Protein 3BBP (pdb70)

Radius of gyration: 37.9 Å; Cα contacts (8 Å, |Δi|>4): 932; chains: 6; bounding box: 50×59×120 Å

InterPro domains:
  IPR001806 Small GTPase [PF00071] (15-173)
  IPR001806 Small GTPase [PS51421] (9-208)
  IPR001806 Small GTPase [SM00174] (16-176)
  IPR005225 Small GTP-binding domain [TIGR00231] (13-169)
  IPR027417 P-loop containing nucleoside triphosphate hydrolase [G3DSA:3.40.50.300] (3-178)
  IPR027417 P-loop containing nucleoside triphosphate hydrolase [SSF52540] (12-185)
  IPR050227 Ras-related protein Rab [PTHR47977] (13-184)

GO terms:
  GO:0005515 protein binding (F, IPI)
  GO:0005794 Golgi apparatus (C, IDA)
  GO:0018125 peptidyl-cysteine methylation (P, IDA)
  GO:0005525 GTP binding (F, IDA)
  GO:0000139 Golgi membrane (C, IDA)
  GO:0003924 GTPase activity (F, IDA)
  GO:0003925 G protein activity (F, IDA)
  GO:0034067 protein localization to Golgi apparatus (P, IDA)
  GO:0000139 Golgi membrane (C, EXP)
  GO:0006890 retrograde vesicle-mediated transport, Golgi to endoplasmic reticulum (P, IMP)
  GO:0003924 GTPase activity (F, TAS)
  GO:0032588 trans-Golgi network membrane (C, TAS)
  GO:0000139 Golgi membrane (C, TAS)
  GO:0005789 endoplasmic reticulum membrane (C, TAS)
  GO:0005829 cytosol (C, TAS)
  GO:0005886 plasma membrane (C, TAS)
  GO:0030667 secretory granule membrane (C, TAS)
  GO:0005802 trans-Golgi network (C, IDA)
  GO:0005829 cytosol (C, IDA)
  GO:0016020 membrane (C, IDA)

CATH classification: 3.40.50.300

Foldseek 3Di:
DEEEEDFAWPLQLVLLVCCVVPVDGDPDDDFDDAWDWDWDWDADDVGIDIYIYTYAGNDDVRCPCPLVVLLVGQEYEYGAEQLDPVRVVCSVVVVVSNCVNQNPSHAYEYEHEDVVVVVSGDHDPCNQVVVCVVSVHHYDYAYSNVSGCSVVVVNVVVVVD/DEEEEDFAWPLQLVLLVCCVVPVDGDPDDDFDDAWDWDWDFPQADVGTGTYIYTYAGNDDVRCPCPLVVLLVGQEYEYGAEQLDPVRVVCSVVVVVSNCVNQNPSHAYEYEHEDVVVVVSGDHDVCNQVVVCVVSVHHYDYAYSNVSGCSSVVVNVVVVVD/DEEEEDFAWPLQLVLLVCCVVPVDGDPDDDFDDAWDWDWDKDQFDPGIDTYIYTYAGNDDVRCPCPLVVLLVGQEYEYGAEQLDPVRVVCSVVVVVSNCVNQNPSHAYEYEHEDVVVVVSGDHDVCNQVVVCVVSVHHYDYAYSNVSGCSVVVVNVVVVVD/DCVVVVVVVVVVVVVVVVVVVVVVVVVVVVVVVVVVVD/DVVVVVVVVVVVVVVVVVVVVVVVVVVVVVVVVVVVD/DVVVVVVVVVVVVVVVVVVVVVVVVVVVVD

B-factor: mean 112.65, std 37.45, range [26.99, 337.53]

Sequence (588 aa):
FKLVFLGEQSVGKTSLITRFMYDSFDNTYQATIGIDFLSKTMYLEDRTVRLQLWDTAGLERFRSLIPSYIRDSTVAVVVYDITNVNSFQQTTKWIDDVRTERGSDVIIMLVGNKTDLADKRQVSIEEGERKAKELNVMFIETSAKAGYNVKQLFRRVAAALFKLVFLGEQSVGKTSLITRFMYDSFDNTYQATIGIDFLSKTMYLEDRTVRLQLWDTAGLERFRSLIPSYIRDSTVAVVVYDITNVNSFQQTTKWIDDVRTERGSDVIIMLVGNKTDLADKRQVSIEEGERKAKELNVMFIETSAKAGYNVKQLFRRVAAALFKLVFLGEQSVGKTSLITRFMYDSFDNTYQATIGIDFLSKTMYLEDRTVRLQLWDTAGLERFRSLIPSYIRDSTVAVVVYDITNVNSFQQTTKWIDDVRTERGSDVIIMLVGNKTDLADKRQVSIEEGERKAKELNVMFIETSAKAGYNVKQLFRRVAAALKSADHLNGLLRETEATNAILMEQIKLLKSEIRRLERNQSADHLNGLLRETEATNAILMEQIKLLKSEIRRLERNQLLRETEATNAILMEQIKLLKSEIRRLERNQ

Organism: Homo sapiens (NCBI:txid9606)

Structure (mmCIF, N/CA/C/O backbone):
data_3BBP
#
_entry.id   3BBP
#
_cell.length_a   168.599
_cell.length_b   168.599
_cell.length_c   168.955
_cell.angle_alpha   90.00
_cell.angle_beta   90.00
_cell.angle_gamma   120.00
#
_symmetry.space_group_name_H-M   'P 64 2 2'
#
loop_
_entity.id
_entity.type
_entity.pdbx_description
1 polymer 'Ras-related protein Rab-6A'
2 polymer 'GRIP and coiled-coil domain-containing protein 2'
3 non-polymer 'MAGNESIUM ION'
4 non-polymer "GUANOSINE-5'-TRIPHOSPHATE"
#
loo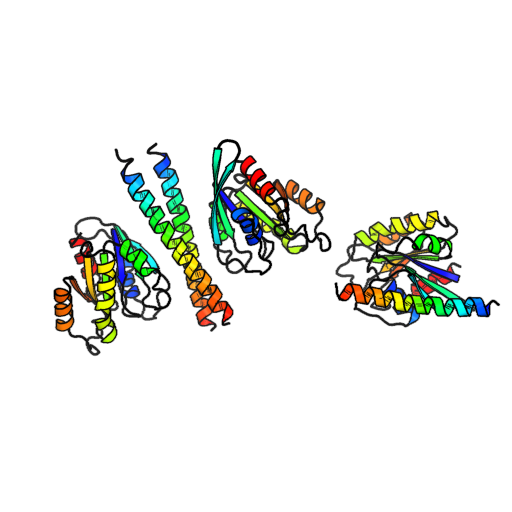p_
_atom_site.group_PDB
_atom_site.id
_atom_site.type_symbol
_atom_site.label_atom_id
_atom_site.label_alt_id
_atom_site.label_comp_id
_atom_site.label_asym_id
_atom_site.label_entity_id
_atom_site.label_seq_id
_atom_site.pdbx_PDB_ins_code
_atom_site.Cartn_x
_atom_site.Cartn_y
_atom_site.Cartn_z
_atom_site.occupancy
_atom_site.B_iso_or_equiv
_atom_site.auth_seq_id
_atom_site.auth_comp_id
_atom_site.auth_asym_id
_atom_site.auth_atom_id
_atom_site.pdbx_PDB_model_num
ATOM 1 N N . PHE A 1 17 ? 51.497 -7.603 25.869 1.00 125.51 14 PHE A N 1
ATOM 2 C CA . PHE A 1 17 ? 51.286 -7.610 24.423 1.00 157.51 14 PHE A CA 1
ATOM 3 C C . PHE A 1 17 ? 52.441 -8.306 23.684 1.00 147.91 14 PHE A C 1
ATOM 4 O O . PHE A 1 17 ? 53.525 -7.738 23.549 1.00 128.46 14 PHE A O 1
ATOM 12 N N . LYS A 1 18 ? 52.195 -9.520 23.189 1.00 136.70 15 LYS A N 1
ATOM 13 C CA . LYS A 1 18 ? 53.276 -10.405 22.734 1.00 125.11 15 LYS A CA 1
ATOM 14 C C . LYS A 1 18 ? 53.339 -10.665 21.221 1.00 109.80 15 LYS A C 1
ATOM 15 O O . LYS A 1 18 ? 52.314 -10.873 20.574 1.00 123.42 15 LYS A O 1
ATOM 21 N N . LEU A 1 19 ? 54.556 -10.672 20.675 1.00 110.06 16 LEU A N 1
ATOM 22 C CA . LEU A 1 19 ? 54.790 -10.952 19.253 1.00 88.89 16 LEU A CA 1
ATOM 23 C C . LEU A 1 19 ? 55.792 -12.084 19.047 1.00 80.30 16 LEU A C 1
ATOM 24 O O . LEU A 1 19 ? 56.713 -12.259 19.842 1.00 125.99 16 LEU A O 1
ATOM 29 N N . VAL A 1 20 ? 55.620 -12.838 17.964 1.00 76.82 17 VAL A N 1
ATOM 30 C CA . VAL A 1 20 ? 56.497 -13.970 17.665 1.00 95.83 17 VAL A CA 1
ATOM 31 C C . VAL A 1 20 ? 56.951 -13.974 16.206 1.00 95.73 17 VAL A C 1
ATOM 32 O O . VAL A 1 20 ? 56.136 -13.897 15.289 1.00 57.32 17 VAL A O 1
ATOM 36 N N . PHE A 1 21 ? 58.258 -14.074 15.995 1.00 80.20 18 PHE A N 1
ATOM 37 C CA . PHE A 1 21 ? 58.810 -14.019 14.646 1.00 78.01 18 PHE A CA 1
ATOM 38 C C . PHE A 1 21 ? 59.103 -15.398 14.085 1.00 72.00 18 PHE A C 1
ATOM 39 O O . PHE A 1 21 ? 59.928 -16.137 14.615 1.00 85.34 18 PHE A O 1
ATOM 47 N N . LEU A 1 22 ? 58.407 -15.735 13.006 1.00 99.34 19 LEU A N 1
ATOM 48 C CA . LEU A 1 22 ? 58.524 -17.044 12.387 1.00 88.63 19 LEU A CA 1
ATOM 49 C C . LEU A 1 22 ? 59.053 -16.912 10.973 1.00 82.83 19 LEU A C 1
ATOM 50 O O . LEU A 1 22 ? 58.846 -15.889 10.319 1.00 68.69 19 LEU A O 1
ATOM 55 N N . GLY A 1 23 ? 59.726 -17.954 10.500 1.00 72.16 20 GLY A N 1
ATOM 56 C CA . GLY A 1 23 ? 60.200 -17.982 9.132 1.00 67.57 20 GLY A CA 1
ATOM 57 C C . GLY A 1 23 ? 61.409 -18.870 8.973 1.00 68.99 20 GLY A C 1
ATOM 58 O O . GLY A 1 23 ? 61.997 -19.312 9.960 1.00 73.71 20 GLY A O 1
ATOM 59 N N . GLU A 1 24 ? 61.779 -19.124 7.721 1.00 88.87 21 GLU A N 1
ATOM 60 C CA . GLU A 1 24 ? 62.925 -19.966 7.403 1.00 91.30 21 GLU A CA 1
ATOM 61 C C . GLU A 1 24 ? 64.243 -19.389 7.920 1.00 85.76 21 GLU A C 1
ATOM 62 O O . GLU A 1 24 ? 64.274 -18.320 8.526 1.00 81.46 21 GLU A O 1
ATOM 68 N N . GLN A 1 25 ? 65.329 -20.110 7.675 1.00 87.25 22 GLN A N 1
ATOM 69 C CA . GLN A 1 25 ? 66.638 -19.738 8.191 1.00 82.05 22 GLN A CA 1
ATOM 70 C C . GLN A 1 25 ? 67.250 -18.564 7.412 1.00 86.20 22 GLN A C 1
ATOM 71 O O . GLN A 1 25 ? 67.102 -18.469 6.195 1.00 73.94 22 GLN A O 1
ATOM 77 N N . SER A 1 26 ? 67.928 -17.673 8.133 1.00 77.96 23 SER A N 1
ATOM 78 C CA . SER A 1 26 ? 68.590 -16.488 7.566 1.00 86.69 23 SER A CA 1
ATOM 79 C C . SER A 1 26 ? 67.744 -15.612 6.623 1.00 64.21 23 SER A C 1
ATOM 80 O O . SER A 1 26 ? 68.251 -15.101 5.622 1.00 64.25 23 SER A O 1
ATOM 83 N N . VAL A 1 27 ? 66.469 -15.425 6.957 1.00 71.90 24 VAL A N 1
ATOM 84 C CA . VAL A 1 27 ? 65.605 -14.511 6.211 1.00 51.65 24 VAL A CA 1
ATOM 85 C C . VAL A 1 27 ? 65.743 -13.092 6.746 1.00 80.34 24 VAL A C 1
ATOM 86 O O . VAL A 1 27 ? 65.546 -12.123 6.016 1.00 75.71 24 VAL A O 1
ATOM 90 N N . GLY A 1 28 ? 66.077 -12.977 8.028 1.00 96.86 25 GLY A N 1
ATOM 91 C CA . GLY A 1 28 ? 66.325 -11.686 8.640 1.00 79.02 25 GLY A CA 1
ATOM 92 C C . GLY A 1 28 ? 65.468 -11.406 9.856 1.00 74.61 25 GLY A C 1
ATOM 93 O O . GLY A 1 28 ? 65.250 -10.251 10.201 1.00 63.79 25 GLY A O 1
ATOM 94 N N . LYS A 1 29 ? 64.978 -12.456 10.508 1.00 85.55 26 LYS A N 1
ATOM 95 C CA . LYS A 1 29 ? 64.152 -12.289 11.701 1.00 57.06 26 LYS A CA 1
ATOM 96 C C . LYS A 1 29 ? 64.943 -11.591 12.799 1.00 83.47 26 LYS A C 1
ATOM 97 O O . LYS A 1 29 ? 64.536 -10.546 13.306 1.00 67.58 26 LYS A O 1
ATOM 103 N N . THR A 1 30 ? 66.079 -12.178 13.160 1.00 75.17 27 THR A N 1
ATOM 104 C CA . THR A 1 30 ? 66.951 -11.599 14.172 1.00 35.76 27 THR A CA 1
ATOM 105 C C . THR A 1 30 ? 67.323 -10.164 13.788 1.00 71.10 27 THR A C 1
ATOM 106 O O . THR A 1 30 ? 67.427 -9.288 14.645 1.00 83.47 27 THR A O 1
ATOM 110 N N . SER A 1 31 ? 67.501 -9.926 12.491 1.00 65.51 28 SER A N 1
ATOM 111 C CA . SER A 1 31 ? 67.962 -8.628 11.994 1.00 59.58 28 SER A CA 1
ATOM 112 C C . SER A 1 31 ? 66.908 -7.529 12.075 1.00 86.47 28 SER A C 1
ATOM 113 O O . SER A 1 31 ? 67.231 -6.373 12.348 1.00 95.84 28 SER A O 1
ATOM 116 N N . LEU A 1 32 ? 65.656 -7.894 11.819 1.00 82.13 29 LEU A N 1
ATOM 117 C CA . LEU A 1 32 ? 64.551 -6.943 11.851 1.00 57.76 29 LEU A CA 1
ATOM 118 C C . LEU A 1 32 ? 64.276 -6.496 13.272 1.00 72.60 29 LEU A C 1
ATOM 119 O O . LEU A 1 32 ? 63.884 -5.358 13.510 1.00 82.62 29 LEU A O 1
ATOM 124 N N . ILE A 1 33 ? 64.489 -7.401 14.218 1.00 91.21 30 ILE A N 1
ATOM 125 C CA . ILE A 1 33 ? 64.317 -7.086 15.628 1.00 66.82 30 ILE A CA 1
ATOM 126 C C . ILE A 1 33 ? 65.409 -6.137 16.113 1.00 76.87 30 ILE A C 1
ATOM 127 O O . ILE A 1 33 ? 65.135 -5.213 16.876 1.00 72.63 30 ILE A O 1
ATOM 132 N N . THR A 1 34 ? 66.641 -6.357 15.656 1.00 83.69 31 THR A N 1
ATOM 133 C CA . THR A 1 34 ? 67.766 -5.486 16.006 1.00 77.92 31 THR A CA 1
ATOM 134 C C . THR A 1 34 ? 67.605 -4.074 15.444 1.00 84.20 31 THR A C 1
ATOM 135 O O . THR A 1 34 ? 67.806 -3.088 16.150 1.00 81.83 31 THR A O 1
ATOM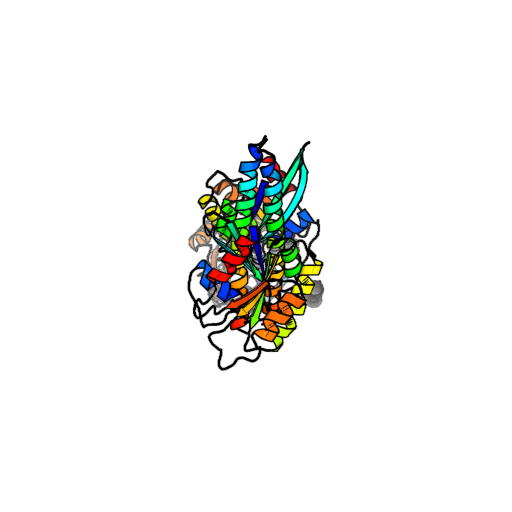 139 N N . ARG A 1 35 ? 67.254 -3.987 14.165 1.00 95.78 32 ARG A N 1
ATOM 140 C CA . ARG A 1 35 ? 67.047 -2.706 13.507 1.00 86.26 32 ARG A CA 1
ATOM 141 C C . ARG A 1 35 ? 65.991 -1.880 14.237 1.00 86.05 32 ARG A C 1
ATOM 142 O O . ARG A 1 35 ? 65.978 -0.653 14.158 1.00 109.52 32 ARG A O 1
ATOM 150 N N . PHE A 1 36 ? 65.114 -2.563 14.962 1.00 88.32 33 PHE A N 1
ATOM 151 C CA . PHE A 1 36 ? 64.005 -1.913 15.647 1.00 76.22 33 PHE A CA 1
ATOM 152 C C . PHE A 1 36 ? 64.345 -1.593 17.100 1.00 82.30 33 PHE A C 1
ATOM 153 O O . PHE A 1 36 ? 64.096 -0.488 17.579 1.00 78.18 33 PHE A O 1
ATOM 161 N N . MET A 1 37 ? 64.923 -2.568 17.791 1.00 69.24 34 MET A N 1
ATOM 162 C CA . MET A 1 37 ? 65.274 -2.424 19.202 1.00 67.16 34 MET A CA 1
ATOM 163 C C . MET A 1 37 ? 66.444 -1.476 19.443 1.00 79.23 34 MET A C 1
ATOM 164 O O . MET A 1 37 ? 66.421 -0.674 20.379 1.00 84.73 34 MET A O 1
ATOM 169 N N . TYR A 1 38 ? 67.471 -1.580 18.605 1.00 82.66 35 TYR A N 1
ATOM 170 C CA . TYR A 1 38 ? 68.720 -0.864 18.838 1.00 75.78 35 TYR A CA 1
ATOM 171 C C . TYR A 1 38 ? 69.139 -0.021 17.642 1.00 86.19 35 TYR A C 1
ATOM 172 O O . TYR A 1 38 ? 70.155 0.672 17.690 1.00 73.35 35 TYR A O 1
ATOM 181 N N . ASP A 1 39 ? 68.344 -0.085 16.578 1.00 77.27 36 ASP A N 1
ATOM 182 C CA . ASP A 1 39 ? 68.617 0.651 15.347 1.00 88.79 36 ASP A CA 1
ATOM 183 C C . ASP A 1 39 ? 70.027 0.375 14.836 1.00 68.18 36 ASP A C 1
ATOM 184 O O . ASP A 1 39 ? 70.735 1.289 14.420 1.00 83.45 36 ASP A O 1
ATOM 189 N N . SER A 1 40 ? 70.428 -0.891 14.872 1.00 106.01 37 SER A N 1
ATOM 190 C CA . SER A 1 40 ? 71.721 -1.298 14.340 1.00 61.79 37 SER A CA 1
ATOM 191 C C . SER A 1 40 ? 71.556 -2.455 13.363 1.00 70.09 37 SER A C 1
ATOM 192 O O . SER A 1 40 ? 70.463 -2.996 13.201 1.00 88.97 37 SER A O 1
ATOM 195 N N . PHE A 1 41 ? 72.644 -2.823 12.703 1.00 103.30 38 PHE A N 1
ATOM 196 C CA . PHE A 1 41 ? 72.621 -3.944 11.779 1.00 75.92 38 PHE A CA 1
ATOM 197 C C . PHE A 1 41 ? 73.977 -4.629 11.739 1.00 83.22 38 PHE A C 1
ATOM 198 O O . PHE A 1 41 ? 75.019 -3.974 11.780 1.00 89.15 38 PHE A O 1
ATOM 206 N N . ASP A 1 42 ? 73.959 -5.954 11.661 1.00 74.14 39 ASP A N 1
ATOM 207 C CA . ASP A 1 42 ? 75.190 -6.723 11.581 1.00 80.82 39 ASP A CA 1
ATOM 208 C C . ASP A 1 42 ? 75.167 -7.636 10.359 1.00 97.91 39 ASP A C 1
ATOM 209 O O . ASP A 1 42 ? 74.233 -8.421 10.179 1.00 84.96 39 ASP A O 1
ATOM 214 N N . ASN A 1 43 ? 76.190 -7.513 9.516 1.00 60.12 40 ASN A N 1
ATOM 215 C CA . ASN A 1 43 ? 76.314 -8.338 8.321 1.00 97.20 40 ASN A CA 1
ATOM 216 C C . ASN A 1 43 ? 76.660 -9.779 8.664 1.00 111.40 40 ASN A C 1
ATOM 217 O O . ASN A 1 43 ? 76.231 -10.710 7.979 1.00 68.93 40 ASN A O 1
ATOM 222 N N . THR A 1 44 ? 77.444 -9.951 9.726 1.00 82.90 41 THR A N 1
ATOM 223 C CA . THR A 1 44 ? 77.828 -11.275 10.199 1.00 85.80 41 THR A CA 1
ATOM 224 C C . THR A 1 44 ? 76.597 -12.061 10.627 1.00 82.21 41 THR A C 1
ATOM 225 O O . THR A 1 44 ? 75.855 -11.633 11.509 1.00 109.48 41 THR A O 1
ATOM 229 N N . TYR A 1 45 ? 76.387 -13.214 10.001 1.00 81.39 42 TYR A N 1
ATOM 230 C CA . TYR A 1 45 ? 75.216 -14.036 10.290 1.00 70.75 42 TYR A CA 1
ATOM 231 C C . TYR A 1 45 ? 75.412 -14.949 11.488 1.00 70.64 42 TYR A C 1
ATOM 232 O O . TYR A 1 45 ? 76.405 -15.671 11.574 1.00 71.92 42 TYR A O 1
ATOM 241 N N . GLN A 1 46 ? 74.457 -14.912 12.413 1.00 98.94 43 GLN A N 1
ATOM 242 C CA . GLN A 1 46 ? 74.435 -15.871 13.511 1.00 64.72 43 GLN A CA 1
ATOM 243 C C . GLN A 1 46 ? 73.073 -16.533 13.656 1.00 98.31 43 GLN A C 1
ATOM 244 O O . GLN A 1 46 ? 72.075 -15.869 13.948 1.00 83.85 43 GLN A O 1
ATOM 250 N N . ALA A 1 47 ? 73.045 -17.846 13.455 1.00 56.74 44 ALA A N 1
ATOM 251 C CA . ALA A 1 47 ? 71.806 -18.595 13.545 1.00 66.53 44 ALA A CA 1
ATOM 252 C C . ALA A 1 47 ? 71.224 -18.484 14.949 1.00 89.54 44 ALA A C 1
ATOM 253 O O . ALA A 1 47 ? 71.920 -18.677 15.946 1.00 62.37 44 ALA A O 1
ATOM 255 N N . THR A 1 48 ? 69.943 -18.148 15.016 1.00 127.34 45 THR A N 1
ATOM 256 C CA . THR A 1 48 ? 69.256 -18.034 16.288 1.00 72.69 45 THR A CA 1
ATOM 257 C C . THR A 1 48 ? 69.067 -19.417 16.898 1.00 86.15 45 THR A C 1
ATOM 258 O O . THR A 1 48 ? 68.590 -20.344 16.240 1.00 82.52 45 THR A O 1
ATOM 262 N N . ILE A 1 49 ? 69.468 -19.552 18.155 1.00 101.91 46 ILE A N 1
ATOM 263 C CA . ILE A 1 49 ? 69.345 -20.814 18.871 1.00 95.81 46 ILE A CA 1
ATOM 264 C C . ILE A 1 49 ? 68.230 -20.738 19.907 1.00 84.47 46 ILE A C 1
ATOM 265 O O . ILE A 1 49 ? 68.189 -19.816 20.719 1.00 107.10 46 ILE A O 1
ATOM 270 N N . GLY A 1 50 ? 67.328 -21.714 19.878 1.00 89.96 47 GLY A N 1
ATOM 271 C CA . GLY A 1 50 ? 66.214 -21.750 20.806 1.00 48.72 47 GLY A CA 1
ATOM 272 C C . GLY A 1 50 ? 65.237 -20.630 20.536 1.00 79.64 47 GLY A C 1
ATOM 273 O O . GLY A 1 50 ? 64.640 -20.566 19.460 1.00 113.54 47 GLY A O 1
ATOM 274 N N . ILE A 1 51 ? 65.076 -19.741 21.512 1.00 94.23 48 ILE A N 1
ATOM 275 C CA . ILE A 1 51 ? 64.188 -18.593 21.363 1.00 90.51 48 ILE A CA 1
ATOM 276 C C . ILE A 1 51 ? 64.670 -17.388 22.174 1.00 93.24 48 ILE A C 1
ATOM 277 O O . ILE A 1 51 ? 64.364 -17.276 23.361 1.00 118.80 48 ILE A O 1
ATOM 282 N N . ASP A 1 52 ? 65.422 -16.493 21.533 1.00 91.99 49 ASP A N 1
ATOM 283 C CA . ASP A 1 52 ? 65.905 -15.282 22.198 1.00 93.42 49 ASP A CA 1
ATOM 284 C C . ASP A 1 52 ? 64.714 -14.408 22.605 1.00 94.09 49 ASP A C 1
ATOM 285 O O . ASP A 1 52 ? 63.696 -14.378 21.914 1.00 47.37 49 ASP A O 1
ATOM 290 N N . PHE A 1 53 ? 64.831 -13.704 23.727 1.00 114.36 50 PHE A N 1
ATOM 291 C CA . PHE A 1 53 ? 63.756 -12.813 24.165 1.00 83.51 50 PHE A CA 1
ATOM 292 C C . PHE A 1 53 ? 64.205 -11.360 24.299 1.00 97.75 50 PHE A C 1
ATOM 293 O O . PHE A 1 53 ? 65.206 -11.062 24.952 1.00 100.75 50 PHE A O 1
ATOM 301 N N . LEU A 1 54 ? 63.446 -10.461 23.680 1.00 92.89 51 LEU A N 1
ATOM 302 C CA . LEU A 1 54 ? 63.711 -9.030 23.759 1.00 75.79 51 LEU A CA 1
ATOM 303 C C . LEU A 1 54 ? 62.429 -8.261 24.065 1.00 99.53 51 LEU A C 1
ATOM 304 O O . LEU A 1 54 ? 61.354 -8.606 23.577 1.00 69.65 51 LEU A O 1
ATOM 309 N N . SER A 1 55 ? 62.543 -7.219 24.878 1.00 121.45 52 SER A N 1
ATOM 310 C CA . SER A 1 55 ? 61.382 -6.411 25.227 1.00 102.07 52 SER A CA 1
ATOM 311 C C . SER A 1 55 ? 61.755 -4.940 25.313 1.00 111.16 52 SER A C 1
ATOM 312 O O . SER A 1 55 ? 62.828 -4.594 25.807 1.00 133.46 52 SER A O 1
ATOM 315 N N . LYS A 1 56 ? 60.868 -4.077 24.823 1.00 90.84 53 LYS A N 1
ATOM 316 C CA . LYS A 1 56 ? 61.097 -2.636 24.881 1.00 160.11 53 LYS A CA 1
ATOM 317 C C . LYS A 1 56 ? 59.803 -1.832 24.845 1.00 150.67 53 LYS A C 1
ATOM 318 O O . LYS A 1 56 ? 58.841 -2.198 24.161 1.00 115.28 53 LYS A O 1
ATOM 324 N N . THR A 1 57 ? 59.852 -0.700 25.549 1.00 152.35 54 THR A N 1
ATOM 325 C CA . THR A 1 57 ? 58.729 0.202 25.794 1.00 151.46 54 THR A CA 1
ATOM 326 C C . THR A 1 57 ? 58.508 1.230 24.682 1.00 165.11 54 THR A C 1
ATOM 327 O O . THR A 1 57 ? 59.233 2.227 24.593 1.00 112.01 54 THR A O 1
ATOM 331 N N . MET A 1 58 ? 57.492 1.000 23.855 1.00 172.42 55 MET A N 1
ATOM 332 C CA . MET A 1 58 ? 57.166 1.914 22.762 1.00 140.11 55 MET A CA 1
ATOM 333 C C . MET A 1 58 ? 55.933 2.764 23.052 1.00 167.67 55 MET A C 1
ATOM 334 O O . MET A 1 58 ? 54.829 2.242 23.203 1.00 180.82 55 MET A O 1
ATOM 339 N N . TYR A 1 59 ? 56.133 4.078 23.118 1.00 168.46 56 TYR A N 1
ATOM 340 C CA . TYR A 1 59 ? 55.041 5.026 23.317 1.00 138.83 56 TYR A CA 1
ATOM 341 C C . TYR A 1 59 ? 54.412 5.427 21.982 1.00 161.15 56 TYR A C 1
ATOM 342 O O . TYR A 1 59 ? 55.048 6.093 21.160 1.00 115.52 56 TYR A O 1
ATOM 351 N N . LEU A 1 60 ? 53.164 5.017 21.770 1.00 171.94 57 LEU A N 1
ATOM 352 C CA . LEU A 1 60 ? 52.462 5.299 20.520 1.00 155.43 57 LEU A CA 1
ATOM 353 C C . LEU A 1 60 ? 51.067 5.875 20.744 1.00 168.13 57 LEU A C 1
ATOM 354 O O . LEU A 1 60 ? 50.291 5.362 21.553 1.00 186.60 57 LEU A O 1
ATOM 359 N N . GLU A 1 61 ? 50.762 6.948 20.019 1.00 146.60 58 GLU A N 1
ATOM 360 C CA . GLU A 1 61 ? 49.437 7.559 20.041 1.00 162.18 58 GLU A CA 1
ATOM 361 C C . GLU A 1 61 ? 48.893 7.783 21.452 1.00 189.15 58 GLU A C 1
ATOM 362 O O . GLU A 1 61 ? 47.951 7.112 21.879 1.00 215.74 58 GLU A O 1
ATOM 368 N N . ASP A 1 62 ? 49.506 8.719 22.172 1.00 192.56 59 ASP A N 1
ATOM 369 C CA . ASP A 1 62 ? 48.971 9.216 23.442 1.00 214.26 59 ASP A CA 1
ATOM 370 C C . ASP A 1 62 ? 49.106 8.270 24.641 1.00 186.56 59 ASP A C 1
ATOM 371 O O . ASP A 1 62 ? 48.914 8.689 25.785 1.00 122.50 59 ASP A O 1
ATOM 376 N N . ARG A 1 63 ? 49.431 7.006 24.389 1.00 191.94 60 ARG A N 1
ATOM 377 C CA . ARG A 1 63 ? 49.641 6.057 25.481 1.00 192.35 60 ARG A CA 1
ATOM 378 C C . ARG A 1 63 ? 50.829 5.132 25.223 1.00 178.88 60 ARG A C 1
ATOM 379 O O . ARG A 1 63 ? 51.005 4.624 24.115 1.00 163.28 60 ARG A O 1
ATOM 387 N N . THR A 1 64 ? 51.638 4.924 26.258 1.00 174.55 61 THR A N 1
ATOM 388 C CA . THR A 1 64 ? 52.850 4.115 26.154 1.00 176.49 61 THR A CA 1
ATOM 389 C C . THR A 1 64 ? 52.514 2.622 26.203 1.00 177.86 61 THR A C 1
ATOM 390 O O . THR A 1 64 ? 51.835 2.161 27.121 1.00 153.63 61 THR A O 1
ATOM 394 N N . VAL A 1 65 ? 52.995 1.873 25.212 1.00 205.45 62 VAL A N 1
ATOM 395 C CA . VAL A 1 65 ? 52.660 0.455 25.077 1.00 189.60 62 VAL A CA 1
ATOM 396 C C . VAL A 1 65 ? 53.809 -0.458 25.511 1.00 148.96 62 VAL A C 1
ATOM 397 O O . VAL A 1 65 ? 54.921 0.005 25.770 1.00 112.35 62 VAL A O 1
ATOM 401 N N . ARG A 1 66 ? 53.541 -1.759 25.586 1.00 118.54 63 ARG A N 1
ATOM 402 C CA . ARG A 1 66 ? 54.577 -2.711 25.974 1.00 137.55 63 ARG A CA 1
ATOM 403 C C . ARG A 1 66 ? 54.599 -3.939 25.061 1.00 163.24 63 ARG A C 1
ATOM 404 O O . ARG A 1 66 ? 53.580 -4.622 24.885 1.00 131.27 63 ARG A O 1
ATOM 412 N N . LEU A 1 67 ? 55.769 -4.214 24.486 1.00 149.48 64 LEU A N 1
ATOM 413 C CA . LEU A 1 67 ? 55.919 -5.314 23.538 1.00 150.15 64 LEU A CA 1
ATOM 414 C C . LEU A 1 67 ? 56.908 -6.387 23.986 1.00 134.85 64 LEU A C 1
ATOM 415 O O . LEU A 1 67 ? 58.070 -6.095 24.277 1.00 117.21 64 LEU A O 1
ATOM 420 N N . GLN A 1 68 ? 56.431 -7.629 24.031 1.00 119.48 65 GLN A N 1
ATOM 421 C CA . GLN A 1 68 ? 57.285 -8.791 24.241 1.00 123.47 65 GLN A CA 1
ATOM 422 C C . GLN A 1 68 ? 57.633 -9.357 22.873 1.00 109.95 65 GLN A C 1
ATOM 423 O O . GLN A 1 68 ? 56.755 -9.515 22.026 1.00 126.64 65 GLN A O 1
ATOM 429 N N . LEU A 1 69 ? 58.906 -9.656 22.648 1.00 96.13 66 LEU A N 1
ATOM 430 C CA . LEU A 1 69 ? 59.328 -10.170 21.348 1.00 87.39 66 LEU A CA 1
ATOM 431 C C . LEU A 1 69 ? 59.992 -11.538 21.471 1.00 66.94 66 LEU A C 1
ATOM 432 O O . LEU A 1 69 ? 60.979 -11.700 22.187 1.00 112.31 66 LEU A O 1
ATOM 437 N N . TRP A 1 70 ? 59.438 -12.522 20.771 1.00 84.25 67 TRP A N 1
ATOM 438 C CA . TRP A 1 70 ? 60.004 -13.866 20.750 1.00 88.60 67 TRP A CA 1
ATOM 439 C C . TRP A 1 70 ? 60.662 -14.154 19.403 1.00 80.19 67 TRP A C 1
ATOM 440 O O . TRP A 1 70 ? 59.977 -14.288 18.390 1.00 85.66 67 TRP A O 1
ATOM 451 N N . ASP A 1 71 ? 61.990 -14.245 19.399 1.00 89.72 68 ASP A N 1
ATOM 452 C CA . ASP A 1 71 ? 62.746 -14.528 18.181 1.00 81.31 68 ASP A CA 1
ATOM 453 C C . ASP A 1 71 ? 62.994 -16.030 18.048 1.00 96.60 68 ASP A C 1
ATOM 454 O O . ASP A 1 71 ? 63.875 -16.582 18.713 1.00 80.27 68 ASP A O 1
ATOM 459 N N . THR A 1 72 ? 62.214 -16.688 17.192 1.00 79.97 69 THR A N 1
ATOM 460 C CA . THR A 1 72 ? 62.324 -18.135 17.011 1.00 75.53 69 THR A CA 1
ATOM 461 C C . THR A 1 72 ? 63.464 -18.519 16.076 1.00 99.77 69 THR A C 1
ATOM 462 O O . THR A 1 72 ? 63.989 -17.693 15.331 1.00 51.52 69 THR A O 1
ATOM 466 N N . ALA A 1 73 ? 63.835 -19.792 16.117 1.00 114.38 70 ALA A N 1
ATOM 467 C CA . ALA A 1 73 ? 64.903 -20.297 15.275 1.00 86.08 70 ALA A CA 1
ATOM 468 C C . ALA A 1 73 ? 64.356 -20.781 13.934 1.00 91.83 70 ALA A C 1
ATOM 469 O O . ALA A 1 73 ? 63.362 -21.503 13.880 1.00 109.54 70 ALA A O 1
ATOM 471 N N . GLY A 1 74 ? 64.999 -20.367 12.849 1.00 104.39 71 GLY A N 1
ATOM 472 C CA . GLY A 1 74 ? 64.686 -20.919 11.547 1.00 80.77 71 GLY A CA 1
ATOM 473 C C . GLY A 1 74 ? 65.350 -22.276 11.457 1.00 79.37 71 GLY A C 1
ATOM 474 O O . GLY A 1 74 ? 65.010 -23.102 10.610 1.00 88.74 71 GLY A O 1
ATOM 475 N N . LEU A 1 75 ? 66.309 -22.496 12.351 1.00 116.46 72 LEU A N 1
ATOM 476 C CA . LEU A 1 75 ? 67.043 -23.753 12.436 1.00 74.37 72 LEU A CA 1
ATOM 477 C C . LEU A 1 75 ? 66.101 -24.904 12.785 1.00 48.18 72 LEU A C 1
ATOM 478 O O . LEU A 1 75 ? 65.195 -24.751 13.602 1.00 141.80 72 LEU A O 1
ATOM 483 N N . GLU A 1 76 ? 66.327 -26.060 12.175 1.00 103.54 73 GLU A N 1
ATOM 484 C CA . GLU A 1 76 ? 65.359 -27.153 12.230 1.00 84.27 73 GLU A CA 1
ATOM 485 C C . GLU A 1 76 ? 65.377 -27.939 13.542 1.00 69.67 73 GLU A C 1
ATOM 486 O O . GLU A 1 76 ? 64.348 -28.447 13.972 1.00 77.85 73 GLU A O 1
ATOM 492 N N . ARG A 1 77 ? 66.542 -28.039 14.175 1.00 90.53 74 ARG A N 1
ATOM 493 C CA . ARG A 1 77 ? 66.654 -28.700 15.477 1.00 76.92 74 ARG A CA 1
ATOM 494 C C . ARG A 1 77 ? 65.792 -28.034 16.543 1.00 78.05 74 ARG A C 1
ATOM 495 O O . ARG A 1 77 ? 65.165 -28.711 17.352 1.00 87.07 74 ARG A O 1
ATOM 503 N N . PHE A 1 78 ? 65.775 -26.704 16.542 1.00 107.02 75 PHE A N 1
ATOM 504 C CA . PHE A 1 78 ? 65.135 -25.935 17.606 1.00 93.95 75 PHE A CA 1
ATOM 505 C C . PHE A 1 78 ? 63.755 -25.422 17.219 1.00 89.81 75 PHE A C 1
ATOM 506 O O . PHE A 1 78 ? 63.506 -24.219 17.263 1.00 128.57 75 PHE A O 1
ATOM 514 N N . ARG A 1 79 ? 62.855 -26.326 16.847 1.00 89.06 76 ARG A N 1
ATOM 515 C CA . ARG A 1 79 ? 61.509 -25.925 16.440 1.00 88.06 76 ARG A CA 1
ATOM 516 C C . ARG A 1 79 ? 60.426 -26.491 17.348 1.00 90.84 76 ARG A C 1
ATOM 517 O O . ARG A 1 79 ? 59.291 -26.022 17.332 1.00 87.38 76 ARG A O 1
ATOM 525 N N . SER A 1 80 ? 60.780 -27.500 18.136 1.00 97.06 77 SER A N 1
ATOM 526 C CA . SER A 1 80 ? 59.825 -28.150 19.027 1.00 71.19 77 SER A CA 1
ATOM 527 C C . SER A 1 80 ? 59.177 -27.171 20.013 1.00 106.34 77 SER A C 1
ATOM 528 O O . SER A 1 80 ? 58.033 -27.363 20.434 1.00 71.45 77 SER A O 1
ATOM 531 N N . LEU A 1 81 ? 59.912 -26.122 20.372 1.00 98.52 78 LEU A N 1
ATOM 532 C CA . LEU A 1 81 ? 59.431 -25.123 21.319 1.00 79.97 78 LEU A CA 1
ATOM 533 C C . LEU A 1 81 ? 58.385 -24.207 20.690 1.00 89.45 78 LEU A C 1
ATOM 534 O O . LEU A 1 81 ? 57.451 -23.767 21.357 1.00 105.83 78 LEU A O 1
ATOM 539 N N . ILE A 1 82 ? 58.548 -23.935 19.399 1.00 105.75 79 ILE A N 1
ATOM 540 C CA . ILE A 1 82 ? 57.744 -22.937 18.690 1.00 94.48 79 ILE A CA 1
ATOM 541 C C . ILE A 1 82 ? 56.239 -22.999 18.947 1.00 93.20 79 ILE A C 1
ATOM 542 O O . ILE A 1 82 ? 55.638 -21.997 19.334 1.00 66.19 79 ILE A O 1
ATOM 547 N N . PRO A 1 83 ? 55.620 -24.168 18.722 1.00 99.07 80 PRO A N 1
ATOM 548 C CA . PRO A 1 83 ? 54.159 -24.254 18.839 1.00 75.95 80 PRO A CA 1
ATOM 549 C C . PRO A 1 83 ? 53.668 -23.733 20.185 1.00 100.69 80 PRO A C 1
ATOM 550 O O . PRO A 1 83 ? 52.656 -23.035 20.251 1.00 98.37 80 PRO A O 1
ATOM 554 N N . SER A 1 84 ? 54.393 -24.070 21.246 1.00 119.47 81 SER A N 1
ATOM 555 C CA . SER A 1 84 ? 54.034 -23.649 22.593 1.00 122.80 81 SER A CA 1
ATOM 556 C C . SER A 1 84 ? 53.997 -22.121 22.721 1.00 96.87 81 SER A C 1
ATOM 557 O O . SER A 1 84 ? 53.175 -21.568 23.450 1.00 93.19 81 SER A O 1
ATOM 560 N N . TYR A 1 85 ? 54.882 -21.441 22.000 1.00 110.62 82 TYR A N 1
ATOM 561 C CA . TYR A 1 85 ? 54.958 -19.981 22.060 1.00 98.25 82 TYR A CA 1
ATOM 562 C C . TYR A 1 85 ? 53.931 -19.292 21.162 1.00 113.03 82 TYR A C 1
ATOM 563 O O . TYR A 1 85 ? 53.438 -18.215 21.489 1.00 144.62 82 TYR A O 1
ATOM 572 N N . ILE A 1 86 ? 53.621 -19.904 20.025 1.00 126.31 83 ILE A N 1
ATOM 573 C CA . ILE A 1 86 ? 52.590 -19.372 19.143 1.00 105.33 83 ILE A CA 1
ATOM 574 C C . ILE A 1 86 ? 51.284 -19.279 19.911 1.00 121.06 83 ILE A C 1
ATOM 575 O O . ILE A 1 86 ? 50.522 -18.331 19.748 1.00 99.82 83 ILE A O 1
ATOM 580 N N . ARG A 1 87 ? 51.046 -20.278 20.755 1.00 138.78 84 ARG A N 1
ATOM 581 C CA . ARG A 1 87 ? 49.846 -20.351 21.574 1.00 133.27 84 ARG A CA 1
ATOM 582 C C . ARG A 1 87 ? 49.811 -19.205 22.586 1.00 129.98 84 ARG A C 1
ATOM 583 O O . ARG A 1 87 ? 48.743 -18.781 23.031 1.00 135.87 84 ARG A O 1
ATOM 591 N N . ASP A 1 88 ? 50.991 -18.700 22.928 1.00 107.55 85 ASP A N 1
ATOM 592 C CA . ASP A 1 88 ? 51.142 -17.694 23.976 1.00 133.05 85 ASP A CA 1
ATOM 593 C C . ASP A 1 88 ? 51.169 -16.268 23.418 1.00 135.87 85 ASP A C 1
ATOM 594 O O . ASP A 1 88 ? 50.905 -15.303 24.137 1.00 129.87 85 ASP A O 1
ATOM 599 N N . SER A 1 89 ? 51.483 -16.139 22.133 1.00 127.01 86 SER A N 1
ATOM 600 C CA . SER A 1 89 ? 51.649 -14.825 21.520 1.00 108.72 86 SER A CA 1
ATOM 601 C C . SER A 1 89 ? 50.389 -14.359 20.795 1.00 110.97 86 SER A C 1
ATOM 602 O O . SER A 1 89 ? 49.711 -15.147 20.138 1.00 127.17 86 SER A O 1
ATOM 605 N N . THR A 1 90 ? 50.088 -13.070 20.916 1.00 126.00 87 THR A N 1
ATOM 606 C CA . THR A 1 90 ? 48.868 -12.507 20.346 1.00 120.66 87 THR A CA 1
ATOM 607 C C . THR A 1 90 ? 49.078 -11.987 18.918 1.00 98.69 87 THR A C 1
ATOM 608 O O . THR A 1 90 ? 48.133 -11.566 18.252 1.00 78.21 87 THR A O 1
ATOM 612 N N . VAL A 1 91 ? 50.321 -12.024 18.450 1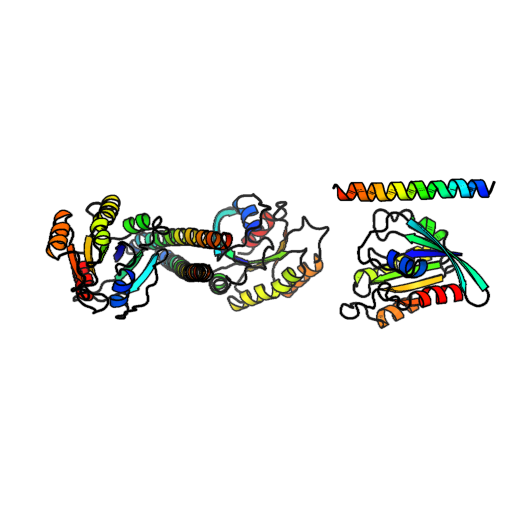.00 134.49 88 VAL A N 1
ATOM 613 C CA . VAL A 1 91 ? 50.653 -11.549 17.109 1.00 90.55 88 VAL A CA 1
ATOM 614 C C . VAL A 1 91 ? 51.786 -12.360 16.491 1.00 91.33 88 VAL A C 1
ATOM 615 O O . VAL A 1 91 ? 52.728 -12.744 17.179 1.00 96.25 88 VAL A O 1
ATOM 619 N N . ALA A 1 92 ? 51.697 -12.613 15.190 1.00 100.83 89 ALA A N 1
ATOM 620 C CA . ALA A 1 92 ? 52.720 -13.392 14.497 1.00 93.78 89 ALA A CA 1
ATOM 621 C C . ALA A 1 92 ? 53.258 -12.669 13.266 1.00 78.37 89 ALA A C 1
ATOM 622 O O . ALA A 1 92 ? 52.496 -12.232 12.407 1.00 86.76 89 ALA A O 1
ATOM 624 N N . VAL A 1 93 ? 54.578 -12.550 13.188 1.00 90.46 90 VAL A N 1
ATOM 625 C CA . VAL A 1 93 ? 55.232 -11.949 12.035 1.00 68.10 90 VAL A CA 1
ATOM 626 C C . VAL A 1 93 ? 55.946 -13.029 11.233 1.00 89.23 90 VAL A C 1
ATOM 627 O O . VAL A 1 93 ? 56.932 -13.607 11.694 1.00 58.49 90 VAL A O 1
ATOM 631 N N . VAL A 1 94 ? 55.444 -13.304 10.034 1.00 80.83 91 VAL A N 1
ATOM 632 C CA . VAL A 1 94 ? 56.027 -14.330 9.177 1.00 79.12 91 VAL A CA 1
ATOM 633 C C . VAL A 1 94 ? 56.928 -13.694 8.126 1.00 89.80 91 VAL A C 1
ATOM 634 O O . VAL A 1 94 ? 56.463 -12.933 7.280 1.00 101.12 91 VAL A O 1
ATOM 638 N N . VAL A 1 95 ? 58.217 -14.017 8.179 1.00 65.09 92 VAL A N 1
ATOM 639 C CA . VAL A 1 95 ? 59.211 -13.338 7.354 1.00 77.04 92 VAL A CA 1
ATOM 640 C C . VAL A 1 95 ? 59.792 -14.229 6.263 1.00 62.60 92 VAL A C 1
ATOM 641 O O . VAL A 1 95 ? 60.123 -15.386 6.508 1.00 94.44 92 VAL A O 1
ATOM 645 N N . TYR A 1 96 ? 59.919 -13.680 5.059 1.00 85.11 93 TYR A N 1
ATOM 646 C CA . TYR A 1 96 ? 60.587 -14.380 3.966 1.00 84.05 93 TYR A CA 1
ATOM 647 C C . TYR A 1 96 ? 61.655 -13.514 3.292 1.00 102.55 93 TYR A C 1
ATOM 648 O O . TYR A 1 96 ? 61.746 -12.313 3.544 1.00 71.73 93 TYR A O 1
ATOM 657 N N . ASP A 1 97 ? 62.465 -14.141 2.447 1.00 103.64 94 ASP A N 1
ATOM 658 C CA . ASP A 1 97 ? 63.552 -13.464 1.749 1.00 81.39 94 ASP A CA 1
ATOM 659 C C . ASP A 1 97 ? 63.205 -13.348 0.267 1.00 82.72 94 ASP A C 1
ATOM 660 O O . ASP A 1 97 ? 63.043 -14.358 -0.415 1.00 141.67 94 ASP A O 1
ATOM 665 N N . ILE A 1 98 ? 63.091 -12.122 -0.235 1.00 82.15 95 ILE A N 1
ATOM 666 C CA . ILE A 1 98 ? 62.635 -11.903 -1.612 1.00 107.12 95 ILE A CA 1
ATOM 667 C C . ILE A 1 98 ? 63.630 -12.364 -2.681 1.00 94.90 95 ILE A C 1
ATOM 668 O O . ILE A 1 98 ? 63.284 -12.442 -3.856 1.00 85.43 95 ILE A O 1
ATOM 673 N N . THR A 1 99 ? 64.861 -12.662 -2.277 1.00 104.15 96 THR A N 1
ATOM 674 C CA . THR A 1 99 ? 65.860 -13.182 -3.207 1.00 65.31 96 THR A CA 1
ATOM 675 C C . THR A 1 99 ? 65.947 -14.700 -3.101 1.00 82.40 96 THR A C 1
ATOM 676 O O . THR A 1 99 ? 66.835 -15.325 -3.679 1.00 126.99 96 THR A O 1
ATOM 680 N N . ASN A 1 100 ? 65.013 -15.281 -2.355 1.00 89.75 97 ASN A N 1
ATOM 681 C CA . ASN A 1 100 ? 64.973 -16.722 -2.126 1.00 101.50 97 ASN A CA 1
ATOM 682 C C . ASN A 1 100 ? 63.550 -17.236 -2.314 1.00 94.94 97 ASN A C 1
ATOM 683 O O . ASN A 1 100 ? 62.663 -16.936 -1.520 1.00 91.72 97 ASN A O 1
ATOM 688 N N . VAL A 1 101 ? 63.332 -18.005 -3.374 1.00 113.55 98 VAL A N 1
ATOM 689 C CA . VAL A 1 101 ? 61.989 -18.468 -3.707 1.00 103.22 98 VAL A CA 1
ATOM 690 C C . VAL A 1 101 ? 61.433 -19.445 -2.677 1.00 101.23 98 VAL A C 1
ATOM 691 O O . VAL A 1 101 ? 60.259 -19.375 -2.325 1.00 73.66 98 VAL A O 1
ATOM 695 N N . ASN A 1 102 ? 62.276 -20.354 -2.198 1.00 77.48 99 ASN A N 1
ATOM 696 C CA . ASN A 1 102 ? 61.844 -21.343 -1.220 1.00 83.60 99 ASN A CA 1
ATOM 697 C C . ASN A 1 102 ? 61.306 -20.719 0.059 1.00 99.60 99 ASN A C 1
ATOM 698 O O . ASN A 1 102 ? 60.202 -21.038 0.496 1.00 86.02 99 ASN A O 1
ATOM 703 N N . SER A 1 103 ? 62.094 -19.830 0.655 1.00 93.98 100 SER A N 1
ATOM 704 C CA . SER A 1 103 ? 61.714 -19.175 1.902 1.00 83.99 100 SER A CA 1
ATOM 705 C C . SER A 1 103 ? 60.367 -18.474 1.787 1.00 82.91 100 SER A C 1
ATOM 706 O O . SER A 1 103 ? 59.686 -18.263 2.791 1.00 88.68 100 SER A O 1
ATOM 709 N N . PHE A 1 104 ? 59.989 -18.111 0.563 1.00 75.71 101 PHE A N 1
ATOM 710 C CA . PHE A 1 104 ? 58.680 -17.511 0.310 1.00 80.90 101 PHE A CA 1
ATOM 711 C C . PHE A 1 104 ? 57.566 -18.554 0.270 1.00 88.17 101 PHE A C 1
ATOM 712 O O . PHE A 1 104 ? 56.479 -18.332 0.800 1.00 96.81 101 PHE A O 1
ATOM 720 N N . GLN A 1 105 ? 57.837 -19.688 -0.367 1.00 102.33 102 GLN A N 1
ATOM 721 C CA . GLN A 1 105 ? 56.869 -20.772 -0.441 1.00 49.51 102 GLN A CA 1
ATOM 722 C C . GLN A 1 105 ? 56.535 -21.286 0.952 1.00 82.32 102 GLN A C 1
ATOM 723 O O . GLN A 1 105 ? 55.383 -21.585 1.259 1.00 84.02 102 GLN A O 1
ATOM 729 N N . GLN A 1 106 ? 57.558 -21.377 1.793 1.00 82.60 103 GLN A N 1
ATOM 730 C CA . GLN A 1 106 ? 57.417 -21.917 3.142 1.00 67.57 103 GLN A CA 1
ATOM 731 C C . GLN A 1 106 ? 56.596 -21.050 4.096 1.00 74.26 103 GLN A C 1
ATOM 732 O O . GLN A 1 106 ? 56.266 -21.482 5.192 1.00 62.92 103 GLN A O 1
ATOM 738 N N . THR A 1 107 ? 56.275 -19.827 3.693 1.00 93.72 104 THR A N 1
ATOM 739 C CA . THR A 1 107 ? 55.463 -18.965 4.545 1.00 81.96 104 THR A CA 1
ATOM 740 C C . THR A 1 107 ? 54.070 -19.560 4.741 1.00 74.64 104 THR A C 1
ATOM 741 O O . THR A 1 107 ? 53.375 -19.230 5.701 1.00 107.46 104 THR A O 1
ATOM 745 N N . THR A 1 108 ? 53.668 -20.440 3.828 1.00 84.76 105 THR A N 1
ATOM 746 C CA . THR A 1 108 ? 52.389 -21.131 3.944 1.00 102.54 105 THR A CA 1
ATOM 747 C C . THR A 1 108 ? 52.413 -22.045 5.161 1.00 111.99 105 THR A C 1
ATOM 748 O O . THR A 1 108 ? 51.441 -22.114 5.914 1.00 80.78 105 THR A O 1
ATOM 752 N N . LYS A 1 109 ? 53.532 -22.744 5.341 1.00 88.60 106 LYS A N 1
ATOM 753 C CA . LYS A 1 109 ? 53.744 -23.606 6.502 1.00 62.18 106 LYS A CA 1
ATOM 754 C C . LYS A 1 109 ? 53.525 -22.858 7.811 1.00 86.04 106 LYS A C 1
ATOM 755 O O . LYS A 1 109 ? 52.780 -23.304 8.681 1.00 67.18 106 LYS A O 1
ATOM 761 N N . TRP A 1 110 ? 54.180 -21.710 7.938 1.00 69.86 107 TRP A N 1
ATOM 762 C CA . TRP A 1 110 ? 54.187 -20.967 9.191 1.00 88.39 107 TRP A CA 1
ATOM 763 C C . TRP A 1 110 ? 52.841 -20.349 9.540 1.00 82.61 107 TRP A C 1
ATOM 764 O O . TRP A 1 110 ? 52.521 -20.176 10.713 1.00 118.72 107 TRP A O 1
ATOM 775 N N . ILE A 1 111 ? 52.047 -20.026 8.527 1.00 94.01 108 ILE A N 1
ATOM 776 C CA . ILE A 1 111 ? 50.706 -19.511 8.772 1.00 92.48 108 ILE A CA 1
ATOM 777 C C . ILE A 1 111 ? 49.749 -20.640 9.163 1.00 113.20 108 ILE A C 1
ATOM 778 O O . ILE A 1 111 ? 48.897 -20.466 10.033 1.00 117.78 108 ILE A O 1
ATOM 783 N N . ASP A 1 112 ? 49.900 -21.799 8.524 1.00 96.12 109 ASP A N 1
ATOM 784 C CA . ASP A 1 112 ? 49.136 -22.980 8.903 1.00 122.50 109 ASP A CA 1
ATOM 785 C C . ASP A 1 112 ? 49.374 -23.296 10.371 1.00 123.36 109 ASP A C 1
ATOM 786 O O . ASP A 1 112 ? 48.431 -23.527 11.128 1.00 119.16 109 ASP A O 1
ATOM 791 N N . ASP A 1 113 ? 50.645 -23.300 10.765 1.00 109.31 110 ASP A N 1
ATOM 792 C CA . ASP A 1 113 ? 51.026 -23.612 12.138 1.00 124.18 110 ASP A CA 1
ATOM 793 C C . ASP A 1 113 ? 50.359 -22.657 13.121 1.00 93.92 110 ASP A C 1
ATOM 794 O O . ASP A 1 113 ? 50.058 -23.029 14.253 1.00 113.63 110 ASP A O 1
ATOM 799 N N . VAL A 1 114 ? 50.125 -21.427 12.676 1.00 92.18 111 VAL A N 1
ATOM 800 C CA . VAL A 1 114 ? 49.521 -20.397 13.520 1.00 108.58 111 VAL A CA 1
ATOM 801 C C . VAL A 1 114 ? 48.005 -20.535 13.581 1.00 121.74 111 VAL A C 1
ATOM 802 O O . VAL A 1 114 ? 47.402 -20.393 14.644 1.00 121.61 111 VAL A O 1
ATOM 806 N N . ARG A 1 115 ? 47.392 -20.802 12.434 1.00 127.46 112 ARG A N 1
ATOM 807 C CA . ARG A 1 115 ? 45.955 -21.018 12.375 1.00 112.80 112 ARG A CA 1
ATOM 808 C C . ARG A 1 115 ? 45.577 -22.191 13.272 1.00 114.86 112 ARG A C 1
ATOM 809 O O . ARG A 1 115 ? 44.485 -22.231 13.836 1.00 138.55 112 ARG A O 1
ATOM 817 N N . THR A 1 116 ? 46.497 -23.141 13.400 1.00 90.57 113 THR A N 1
ATOM 818 C CA . THR A 1 116 ? 46.269 -24.345 14.189 1.00 119.75 113 THR A CA 1
ATOM 819 C C . THR A 1 116 ? 46.194 -24.051 15.687 1.00 107.08 113 THR A C 1
ATOM 820 O O . THR A 1 116 ? 45.460 -24.709 16.423 1.00 141.72 113 THR A O 1
ATOM 824 N N . GLU A 1 117 ? 46.948 -23.051 16.129 1.00 100.49 114 GLU A N 1
ATOM 825 C CA . GLU A 1 117 ? 47.045 -22.729 17.549 1.00 124.76 114 GLU A CA 1
ATOM 826 C C . GLU A 1 117 ? 46.061 -21.645 17.990 1.00 127.50 114 GLU A C 1
ATOM 827 O O . GLU A 1 117 ? 45.734 -21.549 19.171 1.00 111.07 114 GLU A O 1
ATOM 833 N N . ARG A 1 118 ? 45.593 -20.828 17.050 1.00 132.01 115 ARG A N 1
ATOM 834 C CA . ARG A 1 118 ? 44.776 -19.669 17.402 1.00 113.62 115 ARG A CA 1
ATOM 835 C C . ARG A 1 118 ? 43.666 -19.342 16.402 1.00 125.42 115 ARG A C 1
ATOM 836 O O . ARG A 1 118 ? 42.830 -18.475 16.662 1.00 106.27 115 ARG A O 1
ATOM 844 N N . GLY A 1 119 ? 43.664 -20.025 15.261 1.00 116.94 116 GLY A N 1
ATOM 845 C CA . GLY A 1 119 ? 42.653 -19.798 14.243 1.00 121.22 116 GLY A CA 1
ATOM 846 C C . GLY A 1 119 ? 42.625 -18.364 13.748 1.00 131.96 116 GLY A C 1
ATOM 847 O O . GLY A 1 119 ? 43.597 -17.881 13.169 1.00 138.74 116 GLY A O 1
ATOM 848 N N . SER A 1 120 ? 41.507 -17.682 13.973 1.00 135.49 117 SER A N 1
ATOM 849 C CA . SER A 1 120 ? 41.366 -16.289 13.561 1.00 143.73 117 SER A CA 1
ATOM 850 C C . SER A 1 120 ? 41.582 -15.332 14.730 1.00 138.98 117 SER A C 1
ATOM 851 O O . SER A 1 120 ? 41.510 -14.113 14.568 1.00 118.79 117 SER A O 1
ATOM 854 N N . ASP A 1 121 ? 41.849 -15.893 15.905 1.00 127.98 118 ASP A N 1
ATOM 855 C CA . ASP A 1 121 ? 42.085 -15.094 17.102 1.00 166.55 118 ASP A CA 1
ATOM 856 C C . ASP A 1 121 ? 43.542 -14.638 17.179 1.00 175.71 118 ASP A C 1
ATOM 857 O O . ASP A 1 121 ? 44.187 -14.745 18.223 1.00 143.35 118 ASP A O 1
ATOM 862 N N . VAL A 1 122 ? 44.057 -14.126 16.066 1.00 178.28 119 VAL A N 1
ATOM 863 C CA . VAL A 1 122 ? 45.451 -13.705 16.002 1.00 149.26 119 VAL A CA 1
ATOM 864 C C . VAL A 1 122 ? 45.688 -12.717 14.863 1.00 125.18 119 VAL A C 1
ATOM 865 O O . VAL A 1 122 ? 45.046 -12.799 13.814 1.00 90.47 119 VAL A O 1
ATOM 869 N N . ILE A 1 123 ? 46.608 -11.781 15.082 1.00 119.18 120 ILE A N 1
ATOM 870 C CA . ILE A 1 123 ? 47.007 -10.823 14.055 1.00 104.76 120 ILE A CA 1
ATOM 871 C C . ILE A 1 123 ? 48.276 -11.304 13.363 1.00 97.43 120 ILE A C 1
ATOM 872 O O . ILE A 1 123 ? 49.283 -11.570 14.020 1.00 111.06 120 ILE A O 1
ATOM 877 N N . ILE A 1 124 ? 48.231 -11.412 12.038 1.00 113.68 121 ILE A N 1
ATOM 878 C CA . ILE A 1 124 ? 49.354 -11.962 11.283 1.00 95.29 121 ILE A CA 1
ATOM 879 C C . ILE A 1 124 ? 49.876 -11.008 10.215 1.00 87.69 121 ILE A C 1
ATOM 880 O O . ILE A 1 124 ? 49.100 -10.396 9.480 1.00 94.49 121 ILE A O 1
ATOM 885 N N . MET A 1 125 ? 51.200 -10.901 10.132 1.00 92.01 122 MET A N 1
ATOM 886 C CA . MET A 1 125 ? 51.857 -10.037 9.157 1.00 91.19 122 MET A CA 1
ATOM 887 C C . MET A 1 125 ? 52.884 -10.788 8.319 1.00 95.39 122 MET A C 1
ATOM 888 O O . MET A 1 125 ? 53.840 -11.350 8.852 1.00 105.15 122 MET A O 1
ATOM 893 N N . LEU A 1 126 ? 52.685 -10.787 7.006 1.00 85.38 123 LEU A N 1
ATOM 894 C CA . LEU A 1 126 ? 53.658 -11.355 6.082 1.00 77.95 123 LEU A CA 1
ATOM 895 C C . LEU A 1 126 ? 54.681 -10.288 5.703 1.00 86.67 123 LEU A C 1
ATOM 896 O O . LEU A 1 126 ? 54.319 -9.150 5.411 1.00 71.45 123 LEU A O 1
ATOM 901 N N . VAL A 1 127 ? 55.959 -10.654 5.709 1.00 88.80 124 VAL A N 1
ATOM 902 C CA . VAL A 1 127 ? 57.023 -9.686 5.479 1.00 66.33 124 VAL A CA 1
ATOM 903 C C . VAL A 1 127 ? 58.044 -10.160 4.450 1.00 85.04 124 VAL A C 1
ATOM 904 O O . VAL A 1 127 ? 58.647 -11.219 4.608 1.00 79.84 124 VAL A O 1
ATOM 908 N N . GLY A 1 128 ? 58.230 -9.366 3.397 1.00 80.66 125 GLY A N 1
ATOM 909 C CA . GLY A 1 128 ? 59.216 -9.650 2.368 1.00 45.73 125 GLY A CA 1
ATOM 910 C C . GLY A 1 128 ? 60.488 -8.854 2.580 1.00 68.19 125 GLY A C 1
ATOM 911 O O . GLY A 1 128 ? 60.592 -7.719 2.125 1.00 94.70 125 GLY A O 1
ATOM 912 N N . ASN A 1 129 ? 61.458 -9.453 3.265 1.00 76.10 126 ASN A N 1
ATOM 913 C CA . ASN A 1 129 ? 62.668 -8.746 3.684 1.00 74.78 126 ASN A CA 1
ATOM 914 C C . ASN A 1 129 ? 63.777 -8.736 2.632 1.00 92.41 126 ASN A C 1
ATOM 915 O O . ASN A 1 129 ? 63.754 -9.524 1.684 1.00 67.23 126 ASN A O 1
ATOM 920 N N . LYS A 1 130 ? 64.738 -7.830 2.815 1.00 86.44 127 LYS A N 1
ATOM 921 C CA . LYS A 1 130 ? 65.902 -7.685 1.938 1.00 76.90 127 LYS A CA 1
ATOM 922 C C . LYS A 1 130 ? 65.586 -6.961 0.633 1.00 65.40 127 LYS A C 1
ATOM 923 O O . LYS A 1 130 ? 66.023 -7.391 -0.433 1.00 102.41 127 LYS A O 1
ATOM 929 N N . THR A 1 131 ? 64.841 -5.860 0.715 1.00 96.95 128 THR A N 1
ATOM 930 C CA . THR A 1 131 ? 64.470 -5.099 -0.482 1.00 107.51 128 THR A CA 1
ATOM 931 C C . THR A 1 131 ? 65.668 -4.390 -1.111 1.00 89.16 128 THR A C 1
ATOM 932 O O . THR A 1 131 ? 65.656 -4.073 -2.300 1.00 70.77 128 THR A O 1
ATOM 936 N N . ASP A 1 132 ? 66.699 -4.146 -0.310 1.00 60.51 129 ASP A N 1
ATOM 937 C CA . ASP A 1 132 ? 67.921 -3.526 -0.808 1.00 76.57 129 ASP A CA 1
ATOM 938 C C . ASP A 1 132 ? 68.621 -4.402 -1.845 1.00 90.04 129 ASP A C 1
ATOM 939 O O . ASP A 1 132 ? 69.511 -3.945 -2.558 1.00 82.93 129 ASP A O 1
ATOM 944 N N . LEU A 1 133 ? 68.208 -5.663 -1.918 1.00 96.80 130 LEU A N 1
ATOM 945 C CA . LEU A 1 133 ? 68.714 -6.587 -2.921 1.00 85.59 130 LEU A CA 1
ATOM 946 C C . LEU A 1 133 ? 67.687 -6.747 -4.033 1.00 114.22 130 LEU A C 1
ATOM 947 O O . LEU A 1 133 ? 67.320 -7.865 -4.386 1.00 136.10 130 LEU A O 1
ATOM 952 N N . ALA A 1 134 ? 67.217 -5.630 -4.580 1.00 107.55 131 ALA A N 1
ATOM 953 C CA . ALA A 1 134 ? 66.207 -5.671 -5.631 1.00 91.43 131 ALA A CA 1
ATOM 954 C C . ALA A 1 134 ? 66.753 -6.280 -6.921 1.00 111.38 131 ALA A C 1
ATOM 955 O O . ALA A 1 134 ? 65.996 -6.808 -7.729 1.00 73.74 131 ALA A O 1
ATOM 957 N N . ASP A 1 135 ? 68.067 -6.199 -7.107 1.00 134.03 132 ASP A N 1
ATOM 958 C CA . ASP A 1 135 ? 68.721 -6.776 -8.279 1.00 124.14 132 ASP A CA 1
ATOM 959 C C . ASP A 1 135 ? 68.556 -8.293 -8.317 1.00 111.71 132 ASP A C 1
ATOM 960 O O . ASP A 1 135 ? 68.292 -8.875 -9.369 1.00 114.49 132 ASP A O 1
ATOM 965 N N . LYS A 1 136 ? 68.713 -8.923 -7.158 1.00 117.43 133 LYS A N 1
ATOM 966 C CA . LYS A 1 136 ? 68.717 -10.375 -7.051 1.00 111.53 133 LYS A CA 1
ATOM 967 C C . LYS A 1 136 ? 67.331 -10.930 -6.702 1.00 101.64 133 LYS A C 1
ATOM 968 O O . LYS A 1 136 ? 67.206 -12.068 -6.249 1.00 110.49 133 LYS A O 1
ATOM 974 N N . ARG A 1 137 ? 66.296 -10.126 -6.925 1.00 73.77 134 ARG A N 1
ATOM 975 C CA . ARG A 1 137 ? 64.930 -10.494 -6.553 1.00 67.96 134 ARG A CA 1
ATOM 976 C C . ARG A 1 137 ? 64.377 -11.655 -7.373 1.00 71.96 134 ARG A C 1
ATOM 977 O O . ARG A 1 137 ? 64.522 -11.685 -8.593 1.00 89.06 134 ARG A O 1
ATOM 985 N N . GLN A 1 138 ? 63.740 -12.602 -6.686 1.00 103.62 135 GLN A N 1
ATOM 986 C CA . GLN A 1 138 ? 63.127 -13.766 -7.320 1.00 85.40 135 GLN A CA 1
ATOM 987 C C . GLN A 1 138 ? 61.617 -13.730 -7.145 1.00 88.84 135 GLN A C 1
ATOM 988 O O . GLN A 1 138 ? 60.870 -14.228 -7.985 1.00 124.88 135 GLN A O 1
ATOM 994 N N . VAL A 1 139 ? 61.176 -13.138 -6.041 1.00 109.96 136 VAL A N 1
ATOM 995 C CA . VAL A 1 139 ? 59.756 -12.999 -5.748 1.00 124.38 136 VAL A CA 1
ATOM 996 C C . VAL A 1 139 ? 59.288 -11.582 -6.052 1.00 121.02 136 VAL A C 1
ATOM 997 O O . VAL A 1 139 ? 59.898 -10.615 -5.604 1.00 130.21 136 VAL A O 1
ATOM 1001 N N . SER A 1 140 ? 58.204 -11.457 -6.810 1.00 98.81 137 SER A N 1
ATOM 1002 C CA . SER A 1 140 ? 57.664 -10.146 -7.141 1.00 119.85 137 SER A CA 1
ATOM 1003 C C . SER A 1 140 ? 56.789 -9.621 -6.009 1.00 118.04 137 SER A C 1
ATOM 1004 O O . SER A 1 140 ? 56.443 -10.359 -5.090 1.00 90.00 137 SER A O 1
ATOM 1007 N N . ILE A 1 141 ? 56.435 -8.342 -6.081 1.00 129.91 138 ILE A N 1
ATOM 1008 C CA . ILE A 1 141 ? 55.577 -7.733 -5.072 1.00 111.16 138 ILE A CA 1
ATOM 1009 C C . ILE A 1 141 ? 54.142 -8.230 -5.221 1.00 111.39 138 ILE A C 1
ATOM 1010 O O . ILE A 1 141 ? 53.423 -8.374 -4.234 1.00 111.95 138 ILE A O 1
ATOM 1015 N N . GLU A 1 142 ? 53.736 -8.496 -6.459 1.00 148.34 139 GLU A N 1
ATOM 1016 C CA . GLU A 1 142 ? 52.389 -8.983 -6.743 1.00 134.45 139 GLU A CA 1
ATOM 1017 C C . GLU A 1 142 ? 52.147 -10.355 -6.139 1.00 129.06 139 GLU A C 1
ATOM 1018 O O . GLU A 1 142 ? 51.090 -10.605 -5.565 1.00 124.24 139 GLU A O 1
ATOM 1024 N N . GLU A 1 143 ? 53.127 -11.243 -6.279 1.00 134.38 140 GLU A N 1
ATOM 1025 C CA . GLU A 1 143 ? 53.032 -12.583 -5.707 1.00 112.10 140 GLU A CA 1
ATOM 1026 C C . GLU A 1 143 ? 52.852 -12.502 -4.197 1.00 104.13 140 GLU A C 1
ATOM 1027 O O . GLU A 1 143 ? 52.099 -13.273 -3.609 1.00 105.21 140 GLU A O 1
ATOM 1033 N N . GLY A 1 144 ? 53.551 -11.557 -3.577 1.00 98.30 141 GLY A N 1
ATOM 1034 C CA . GLY A 1 144 ? 53.465 -11.353 -2.144 1.00 99.01 141 GLY A CA 1
ATOM 1035 C C . GLY A 1 144 ? 52.142 -10.751 -1.711 1.00 125.25 141 GLY A C 1
ATOM 1036 O O . GLY A 1 144 ? 51.506 -11.240 -0.778 1.00 75.83 141 GLY A O 1
ATOM 1037 N N . GLU A 1 145 ? 51.727 -9.684 -2.388 1.00 157.10 142 GLU A N 1
ATOM 1038 C CA . GLU A 1 145 ? 50.458 -9.028 -2.085 1.00 118.94 142 GLU A CA 1
ATOM 1039 C C . GLU A 1 145 ? 49.285 -9.970 -2.328 1.00 93.12 142 GLU A C 1
ATOM 1040 O O . GLU A 1 145 ? 48.303 -9.956 -1.588 1.00 95.47 142 GLU A O 1
ATOM 1046 N N . ARG A 1 146 ? 49.401 -10.785 -3.372 1.00 105.49 143 ARG A N 1
ATOM 1047 C CA . ARG A 1 146 ? 48.381 -11.770 -3.719 1.00 131.28 143 ARG A CA 1
ATOM 1048 C C . ARG A 1 146 ? 48.223 -12.818 -2.624 1.00 115.83 143 ARG A C 1
ATOM 1049 O O . ARG A 1 146 ? 47.124 -13.048 -2.123 1.00 108.92 143 ARG A O 1
ATOM 1057 N N . LYS A 1 147 ? 49.334 -13.448 -2.259 1.00 100.38 144 LYS A N 1
ATOM 1058 C CA . LYS A 1 147 ? 49.348 -14.467 -1.213 1.00 86.07 144 LYS A CA 1
ATOM 1059 C C . LYS A 1 147 ? 48.809 -13.950 0.120 1.00 91.35 144 LYS A C 1
ATOM 1060 O O . LYS A 1 147 ? 48.134 -14.676 0.842 1.00 105.94 144 LYS A O 1
ATOM 1066 N N . ALA A 1 148 ? 49.114 -12.698 0.449 1.00 109.16 145 ALA A N 1
ATOM 1067 C CA . ALA A 1 148 ? 48.659 -12.113 1.705 1.00 99.53 145 ALA A CA 1
ATOM 1068 C C . ALA A 1 148 ? 47.135 -12.055 1.764 1.00 111.03 145 ALA A C 1
ATOM 1069 O O . ALA A 1 148 ? 46.529 -12.493 2.740 1.00 100.29 145 ALA A O 1
ATOM 1071 N N . LYS A 1 149 ? 46.518 -11.513 0.718 1.00 137.11 146 LYS A N 1
ATOM 1072 C CA . LYS A 1 149 ? 45.063 -11.452 0.639 1.00 141.74 146 LYS A CA 1
ATOM 1073 C C . LYS A 1 149 ? 44.484 -12.860 0.594 1.00 134.82 146 LYS A C 1
ATOM 1074 O O . LYS A 1 149 ? 43.430 -13.132 1.169 1.00 117.82 146 LYS A O 1
ATOM 1080 N N . GLU A 1 150 ? 45.191 -13.747 -0.097 1.00 143.96 147 GLU A N 1
ATOM 1081 C CA . GLU A 1 150 ? 44.803 -15.148 -0.207 1.00 111.71 147 GLU A CA 1
ATOM 1082 C C . GLU A 1 150 ? 44.558 -15.773 1.166 1.00 128.50 147 GLU A C 1
ATOM 1083 O O . GLU A 1 150 ? 43.525 -16.395 1.400 1.00 112.34 147 GLU A O 1
ATOM 1089 N N . LEU A 1 151 ? 45.515 -15.598 2.072 1.00 145.34 148 LEU A N 1
ATOM 1090 C CA . LEU A 1 151 ? 45.432 -16.187 3.405 1.00 82.14 148 LEU A CA 1
ATOM 1091 C C . LEU A 1 151 ? 44.919 -15.185 4.437 1.00 105.15 148 LEU A C 1
ATOM 1092 O O . LEU A 1 151 ? 45.026 -15.408 5.643 1.00 113.54 148 LEU A O 1
ATOM 1097 N N . ASN A 1 152 ? 44.367 -14.079 3.952 1.00 105.71 149 ASN A N 1
ATOM 1098 C CA . ASN A 1 152 ? 43.789 -13.054 4.814 1.00 127.16 149 ASN A CA 1
ATOM 1099 C C . ASN A 1 152 ? 44.726 -12.603 5.935 1.00 114.64 149 ASN A C 1
ATOM 1100 O O . ASN A 1 152 ? 44.399 -12.731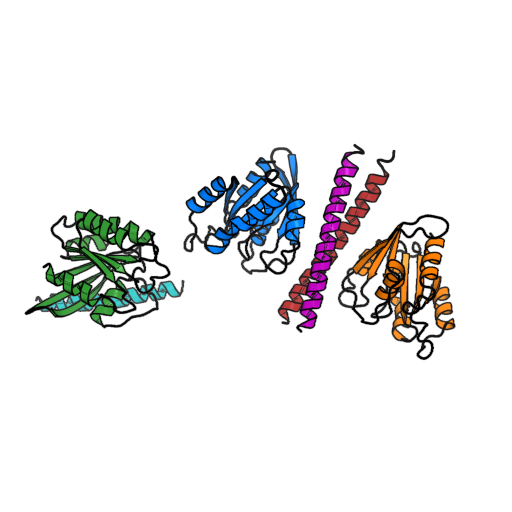 7.114 1.00 131.69 149 ASN A O 1
ATOM 1105 N N . VAL A 1 153 ? 45.890 -12.080 5.555 1.00 61.35 150 VAL A N 1
ATOM 1106 C CA . VAL A 1 153 ? 46.837 -11.500 6.507 1.00 94.18 150 VAL A CA 1
ATOM 1107 C C . VAL A 1 153 ? 47.478 -10.244 5.922 1.00 83.00 150 VAL A C 1
ATOM 1108 O O . VAL A 1 153 ? 47.485 -10.055 4.705 1.00 93.93 150 VAL A O 1
ATOM 1112 N N . MET A 1 154 ? 48.016 -9.390 6.787 1.00 83.99 151 MET A N 1
ATOM 1113 C CA . MET A 1 154 ? 48.644 -8.148 6.340 1.00 106.99 151 MET A CA 1
ATOM 1114 C C . MET A 1 154 ? 49.950 -8.421 5.594 1.00 98.19 151 MET A C 1
ATOM 1115 O O . MET A 1 154 ? 50.548 -9.483 5.751 1.00 112.53 151 MET A O 1
ATOM 1120 N N . PHE A 1 155 ? 50.386 -7.462 4.782 1.00 87.88 152 PHE A N 1
ATOM 1121 C CA . PHE A 1 155 ? 51.629 -7.608 4.027 1.00 91.69 152 PHE A CA 1
ATOM 1122 C C . PHE A 1 155 ? 52.446 -6.323 3.983 1.00 86.44 152 PHE A C 1
ATOM 1123 O O . PHE A 1 155 ? 51.897 -5.222 4.030 1.00 106.21 152 PHE A O 1
ATOM 1131 N N . ILE A 1 156 ? 53.764 -6.482 3.886 1.00 93.06 153 ILE A N 1
ATOM 1132 C CA . ILE A 1 156 ? 54.687 -5.353 3.804 1.00 114.01 153 ILE A CA 1
ATOM 1133 C C . ILE A 1 156 ? 56.097 -5.834 3.483 1.00 68.63 153 ILE A C 1
ATOM 1134 O O . ILE A 1 156 ? 56.557 -6.823 4.041 1.00 99.01 153 ILE A O 1
ATOM 1139 N N . GLU A 1 157 ? 56.773 -5.138 2.573 1.00 88.28 154 GLU A N 1
ATOM 1140 C CA . GLU A 1 157 ? 58.167 -5.438 2.264 1.00 83.93 154 GLU A CA 1
ATOM 1141 C C . GLU A 1 157 ? 59.087 -4.507 3.050 1.00 80.77 154 GLU A C 1
ATOM 1142 O O . GLU A 1 157 ? 58.734 -3.363 3.324 1.00 63.22 154 GLU A O 1
ATOM 1148 N N . THR A 1 158 ? 60.262 -5.005 3.422 1.00 92.70 155 THR A N 1
ATOM 1149 C CA . THR A 1 158 ? 61.172 -4.249 4.274 1.00 83.86 155 THR A CA 1
ATOM 1150 C C . THR A 1 158 ? 62.628 -4.484 3.902 1.00 96.71 155 THR A C 1
ATOM 1151 O O . THR A 1 158 ? 62.944 -5.381 3.122 1.00 92.68 155 THR A O 1
ATOM 1155 N N . SER A 1 159 ? 63.507 -3.660 4.461 1.00 51.51 156 SER A N 1
ATOM 1156 C CA . SER A 1 159 ? 64.941 -3.918 4.426 1.00 71.09 156 SER A CA 1
ATOM 1157 C C . SER A 1 159 ? 65.536 -3.632 5.796 1.00 85.17 156 SER A C 1
ATOM 1158 O O . SER A 1 159 ? 65.557 -2.489 6.240 1.00 66.89 156 SER A O 1
ATOM 1161 N N . ALA A 1 160 ? 66.009 -4.672 6.470 1.00 65.96 157 ALA A N 1
ATOM 1162 C CA . ALA A 1 160 ? 66.588 -4.509 7.795 1.00 61.76 157 ALA A CA 1
ATOM 1163 C C . ALA A 1 160 ? 67.957 -3.848 7.699 1.00 48.45 157 ALA A C 1
ATOM 1164 O O . ALA A 1 160 ? 68.382 -3.154 8.618 1.00 86.27 157 ALA A O 1
ATOM 1166 N N . LYS A 1 161 ? 68.644 -4.068 6.581 1.00 94.51 158 LYS A N 1
ATOM 1167 C CA . LYS A 1 161 ? 69.953 -3.468 6.356 1.00 86.17 158 LYS A CA 1
ATOM 1168 C C . LYS A 1 161 ? 69.823 -1.958 6.193 1.00 90.62 158 LYS A C 1
ATOM 1169 O O . LYS A 1 161 ? 70.565 -1.195 6.805 1.00 68.13 158 LYS A O 1
ATOM 1175 N N . ALA A 1 162 ? 68.858 -1.536 5.381 1.00 93.44 159 ALA A N 1
ATOM 1176 C CA . ALA A 1 162 ? 68.671 -0.124 5.061 1.00 56.46 159 ALA A CA 1
ATOM 1177 C C . ALA A 1 162 ? 67.780 0.622 6.055 1.00 93.33 159 ALA A C 1
ATOM 1178 O O . ALA A 1 162 ? 67.689 1.846 6.010 1.00 111.78 159 ALA A O 1
ATOM 1180 N N . GLY A 1 163 ? 67.115 -0.108 6.941 1.00 103.33 160 GLY A N 1
ATOM 1181 C CA . GLY A 1 163 ? 66.202 0.510 7.884 1.00 70.56 160 GLY A CA 1
ATOM 1182 C C . GLY A 1 163 ? 64.861 0.855 7.261 1.00 89.56 160 GLY A C 1
ATOM 1183 O O . GLY A 1 163 ? 64.015 1.474 7.901 1.00 109.19 160 GLY A O 1
ATOM 1184 N N . TYR A 1 164 ? 64.666 0.444 6.011 1.00 84.71 161 TYR A N 1
ATOM 1185 C CA . TYR A 1 164 ? 63.435 0.733 5.278 1.00 61.94 161 TYR A CA 1
ATOM 1186 C C . TYR A 1 164 ? 62.213 -0.038 5.796 1.00 78.00 161 TYR A C 1
ATOM 1187 O O . TYR A 1 164 ? 62.239 -1.263 5.906 1.00 79.13 161 TYR A O 1
ATOM 1196 N N . ASN A 1 165 ? 61.147 0.695 6.104 1.00 104.40 162 ASN A N 1
ATOM 1197 C CA . ASN A 1 165 ? 59.867 0.109 6.511 1.00 63.64 162 ASN A CA 1
ATOM 1198 C C . ASN A 1 165 ? 59.887 -0.745 7.776 1.00 99.50 162 ASN A C 1
ATOM 1199 O O . ASN A 1 165 ? 58.921 -1.452 8.064 1.00 81.51 162 ASN A O 1
ATOM 1204 N N . VAL A 1 166 ? 60.973 -0.681 8.535 1.00 91.25 163 VAL A N 1
ATOM 1205 C CA . VAL A 1 166 ? 61.068 -1.472 9.756 1.00 91.29 163 VAL A CA 1
ATOM 1206 C C . VAL A 1 166 ? 60.230 -0.863 10.888 1.00 85.06 163 VAL A C 1
ATOM 1207 O O . VAL A 1 166 ? 59.553 -1.580 11.620 1.00 79.62 163 VAL A O 1
ATOM 1211 N N . LYS A 1 167 ? 60.261 0.458 11.020 1.00 108.72 164 LYS A N 1
ATOM 1212 C CA . LYS A 1 167 ? 59.382 1.134 11.969 1.00 81.11 164 LYS A CA 1
ATOM 1213 C C . LYS A 1 167 ? 57.942 1.036 11.488 1.00 95.20 164 LYS A C 1
ATOM 1214 O O . LYS A 1 167 ? 57.041 0.746 12.267 1.00 76.88 164 LYS A O 1
ATOM 1220 N N . GLN A 1 168 ? 57.733 1.282 10.197 1.00 111.31 165 GLN A N 1
ATOM 1221 C CA . GLN A 1 168 ? 56.411 1.164 9.589 1.00 106.22 165 GLN A CA 1
ATOM 1222 C C . GLN A 1 168 ? 55.744 -0.163 9.923 1.00 92.87 165 GLN A C 1
ATOM 1223 O O . GLN A 1 168 ? 54.539 -0.220 10.151 1.00 97.75 165 GLN A O 1
ATOM 1229 N N . LEU A 1 169 ? 56.536 -1.227 9.949 1.00 105.85 166 LEU A N 1
ATOM 1230 C CA . LEU A 1 169 ? 56.026 -2.561 10.239 1.00 92.77 166 LEU A CA 1
ATOM 1231 C C . LEU A 1 169 ? 55.363 -2.642 11.611 1.00 88.36 166 LEU A C 1
ATOM 1232 O O . LEU A 1 169 ? 54.196 -3.003 11.725 1.00 85.09 166 LEU A O 1
ATOM 1237 N N . PHE A 1 170 ? 56.115 -2.309 12.654 1.00 99.20 167 PHE A N 1
ATOM 1238 C CA . PHE A 1 170 ? 55.609 -2.397 14.020 1.00 66.04 167 PHE A CA 1
ATOM 1239 C C . PHE A 1 170 ? 54.499 -1.386 14.285 1.00 105.06 167 PHE A C 1
ATOM 1240 O O . PHE A 1 170 ? 53.612 -1.628 15.100 1.00 110.25 167 PHE A O 1
ATOM 1248 N N . ARG A 1 171 ? 54.553 -0.252 13.595 1.00 116.78 168 ARG A N 1
ATOM 1249 C CA . ARG A 1 171 ? 53.529 0.773 13.744 1.00 98.11 168 ARG A CA 1
ATOM 1250 C C . ARG A 1 171 ? 52.170 0.261 13.254 1.00 101.50 168 ARG A C 1
ATOM 1251 O O . ARG A 1 171 ? 51.138 0.567 13.846 1.00 88.57 168 ARG A O 1
ATOM 1259 N N . ARG A 1 172 ? 52.178 -0.528 12.181 1.00 86.90 169 ARG A N 1
ATOM 1260 C CA . ARG A 1 172 ? 50.946 -1.068 11.606 1.00 92.42 169 ARG A CA 1
ATOM 1261 C C . ARG A 1 172 ? 50.366 -2.196 12.446 1.00 104.63 169 ARG A C 1
ATOM 1262 O O . ARG A 1 172 ? 49.156 -2.422 12.452 1.00 136.65 169 ARG A O 1
ATOM 1270 N N . VAL A 1 173 ? 51.239 -2.906 13.150 1.00 98.36 170 VAL A N 1
ATOM 1271 C CA . VAL A 1 173 ? 50.820 -4.007 14.008 1.00 126.34 170 VAL A CA 1
ATOM 1272 C C . VAL A 1 173 ? 50.144 -3.495 15.277 1.00 115.23 170 VAL A C 1
ATOM 1273 O O . VAL A 1 173 ? 49.151 -4.059 15.735 1.00 136.18 170 VAL A O 1
ATOM 1277 N N . ALA A 1 174 ? 50.683 -2.418 15.836 1.00 107.17 171 ALA A N 1
ATOM 1278 C CA . ALA A 1 174 ? 50.109 -1.800 17.025 1.00 111.45 171 ALA A CA 1
ATOM 1279 C C . ALA A 1 174 ? 48.770 -1.143 16.710 1.00 131.58 171 ALA A C 1
ATOM 1280 O O . ALA A 1 174 ? 47.966 -0.893 17.605 1.00 136.33 171 ALA A O 1
ATOM 1282 N N . ALA A 1 175 ? 48.536 -0.865 15.431 1.00 141.39 172 ALA A N 1
ATOM 1283 C CA . ALA A 1 175 ? 47.312 -0.197 15.004 1.00 105.70 172 ALA A CA 1
ATOM 1284 C C . ALA A 1 175 ? 46.174 -1.185 14.784 1.00 104.79 172 ALA A C 1
ATOM 1285 O O . ALA A 1 175 ? 45.057 -0.793 14.450 1.00 142.27 172 ALA A O 1
ATOM 1287 N N . ALA A 1 176 ? 46.458 -2.467 14.975 1.00 119.63 173 ALA A N 1
ATOM 1288 C CA . ALA A 1 176 ? 45.457 -3.501 14.753 1.00 121.22 173 ALA A CA 1
ATOM 1289 C C . ALA A 1 176 ? 45.151 -4.288 16.028 1.00 140.26 173 ALA A C 1
ATOM 1290 O O . ALA A 1 176 ? 44.687 -5.425 15.968 1.00 140.45 173 ALA A O 1
ATOM 1292 N N . LEU A 1 177 ? 45.399 -3.669 17.178 1.00 149.51 174 LEU A N 1
ATOM 1293 C CA . LEU A 1 177 ? 45.179 -4.321 18.466 1.00 161.55 174 LEU A CA 1
ATOM 1294 C C . LEU A 1 177 ? 43.950 -3.773 19.192 1.00 173.63 174 LEU A C 1
ATOM 1295 O O . LEU A 1 177 ? 43.404 -4.418 20.090 1.00 147.45 174 LEU A O 1
ATOM 1300 N N . PHE B 1 17 ? 58.907 -22.050 50.070 1.00 73.77 14 PHE B N 1
ATOM 1301 C CA . PHE B 1 17 ? 59.959 -22.606 50.917 1.00 124.36 14 PHE B CA 1
ATOM 1302 C C . PHE B 1 17 ? 61.047 -23.291 50.079 1.00 119.76 14 PHE B C 1
ATOM 1303 O O . PHE B 1 17 ? 60.834 -24.382 49.559 1.00 122.74 14 PHE B O 1
ATOM 1311 N N . LYS B 1 18 ? 62.216 -22.658 49.968 1.00 142.06 15 LYS B N 1
ATOM 1312 C CA . LYS B 1 18 ? 63.225 -23.045 48.970 1.00 128.01 15 LYS B CA 1
ATOM 1313 C C . LYS B 1 18 ? 64.516 -23.667 49.522 1.00 117.40 15 LYS B C 1
ATOM 1314 O O . LYS B 1 18 ? 65.068 -23.194 50.514 1.00 110.55 15 LYS B O 1
ATOM 1320 N N . LEU B 1 19 ? 65.001 -24.711 48.849 1.00 121.15 16 LEU B N 1
ATOM 1321 C CA . LEU B 1 19 ? 66.248 -25.388 49.222 1.00 88.17 16 LEU B CA 1
ATOM 1322 C C . LEU B 1 19 ? 67.230 -25.460 48.057 1.00 90.92 16 LEU B C 1
ATOM 1323 O O . LEU B 1 19 ? 66.824 -25.560 46.900 1.00 135.56 16 LEU B O 1
ATOM 1328 N N . VAL B 1 20 ? 68.522 -25.427 48.372 1.00 86.60 17 VAL B N 1
ATOM 1329 C CA . VAL B 1 20 ? 69.570 -25.466 47.351 1.00 105.95 17 VAL B CA 1
ATOM 1330 C C . VAL B 1 20 ? 70.674 -26.469 47.689 1.00 111.47 17 VAL B C 1
ATOM 1331 O O . VAL B 1 20 ? 71.238 -26.448 48.785 1.00 70.20 17 VAL B O 1
ATOM 1335 N N . PHE B 1 21 ? 70.985 -27.345 46.739 1.00 96.38 18 PHE B N 1
ATOM 1336 C CA . PHE B 1 21 ? 71.971 -28.392 46.975 1.00 96.51 18 PHE B CA 1
ATOM 1337 C C . PHE B 1 21 ? 73.337 -28.036 46.411 1.00 87.61 18 PHE B C 1
ATOM 1338 O O . PHE B 1 21 ? 73.505 -27.880 45.203 1.00 101.11 18 PHE B O 1
ATOM 1346 N N . LEU B 1 22 ? 74.309 -27.911 47.307 1.00 101.95 19 LEU B N 1
ATOM 1347 C CA . LEU B 1 22 ? 75.659 -27.516 46.937 1.00 89.27 19 LEU B CA 1
ATOM 1348 C C . LEU B 1 22 ? 76.645 -28.624 47.261 1.00 84.33 19 LEU B C 1
ATOM 1349 O O . LEU B 1 22 ? 76.414 -29.431 48.160 1.00 82.77 19 LEU B O 1
ATOM 1354 N N . GLY B 1 23 ? 77.750 -28.654 46.529 1.00 96.03 20 GLY B N 1
ATOM 1355 C CA . GLY B 1 23 ? 78.793 -29.624 46.785 1.00 75.14 20 GLY B CA 1
ATOM 1356 C C . GLY B 1 23 ? 79.588 -29.951 45.541 1.00 91.49 20 GLY B C 1
ATOM 1357 O O . GLY B 1 23 ? 79.200 -29.586 44.426 1.00 97.60 20 GLY B O 1
ATOM 1358 N N . GLU B 1 24 ? 80.704 -30.647 45.741 1.00 96.42 21 GLU B N 1
ATOM 1359 C CA . GLU B 1 24 ? 81.592 -31.033 44.651 1.00 105.20 21 GLU B CA 1
ATOM 1360 C C . GLU B 1 24 ? 80.909 -31.967 43.652 1.00 111.67 21 GLU B C 1
ATOM 1361 O O . GLU B 1 24 ? 79.744 -32.335 43.824 1.00 108.06 21 GLU B O 1
ATOM 1367 N N . GLN B 1 25 ? 81.645 -32.345 42.611 1.00 89.80 22 GLN B N 1
ATOM 1368 C CA . GLN B 1 25 ? 81.107 -33.163 41.530 1.00 83.66 22 GLN B CA 1
ATOM 1369 C C . GLN B 1 25 ? 80.929 -34.628 41.946 1.00 102.04 22 GLN B C 1
ATOM 1370 O O . GLN B 1 25 ? 81.753 -35.179 42.676 1.00 89.84 22 GLN B O 1
ATOM 1376 N N . SER B 1 26 ? 79.842 -35.238 41.478 1.00 108.60 23 SER B N 1
ATOM 1377 C CA . SER B 1 26 ? 79.499 -36.641 41.758 1.00 98.94 23 SER B CA 1
ATOM 1378 C C . SER B 1 26 ? 79.539 -37.077 43.233 1.00 83.24 23 SER B C 1
ATOM 1379 O O . SER B 1 26 ? 79.959 -38.194 43.542 1.00 87.14 23 SER B O 1
ATOM 1382 N N . VAL B 1 27 ? 79.087 -36.207 44.135 1.00 94.69 24 VAL B N 1
ATOM 1383 C CA . VAL B 1 27 ? 78.960 -36.565 45.550 1.00 62.21 24 VAL B CA 1
ATOM 1384 C C . VAL B 1 27 ? 77.617 -37.243 45.805 1.00 90.14 24 VAL B C 1
ATOM 1385 O O . VAL B 1 27 ? 77.487 -38.063 46.714 1.00 105.17 24 VAL B O 1
ATOM 1389 N N . GLY B 1 28 ? 76.619 -36.896 44.998 1.00 85.26 25 GLY B N 1
ATOM 1390 C CA . GLY B 1 28 ? 75.311 -37.517 45.093 1.00 84.82 25 GLY B CA 1
ATOM 1391 C C . GLY B 1 28 ? 74.170 -36.536 45.297 1.00 84.62 25 GLY B C 1
ATOM 1392 O O . GLY B 1 28 ? 73.117 -36.907 45.809 1.00 84.89 25 GLY B O 1
ATOM 1393 N N . LYS B 1 29 ? 74.370 -35.284 44.901 1.00 88.54 26 LYS B N 1
ATOM 1394 C CA . LYS B 1 29 ? 73.325 -34.273 45.039 1.00 70.23 26 LYS B CA 1
ATOM 1395 C C . LYS B 1 29 ? 72.102 -34.659 44.224 1.00 76.98 26 LYS B C 1
ATOM 1396 O O . LYS B 1 29 ? 71.001 -34.764 44.760 1.00 75.33 26 LYS B O 1
ATOM 1402 N N . THR B 1 30 ? 72.305 -34.867 42.926 1.00 88.95 27 THR B N 1
ATOM 1403 C CA . THR B 1 30 ? 71.230 -35.278 42.033 1.00 51.43 27 THR B CA 1
ATOM 1404 C C . THR B 1 30 ? 70.574 -36.564 42.551 1.00 77.10 27 THR B C 1
ATOM 1405 O O . THR B 1 30 ? 69.361 -36.745 42.440 1.00 79.06 27 THR B O 1
ATOM 1409 N N . SER B 1 31 ? 71.379 -37.447 43.135 1.00 64.41 28 SER B N 1
ATOM 1410 C CA . SER B 1 31 ? 70.899 -38.751 43.591 1.00 50.51 28 SER B CA 1
ATOM 1411 C C . SER B 1 31 ? 70.019 -38.687 44.834 1.00 90.06 28 SER B C 1
ATOM 1412 O O . SER B 1 31 ? 69.045 -39.435 44.953 1.00 107.81 28 SER B O 1
ATOM 1415 N N . LEU B 1 32 ? 70.377 -37.806 45.763 1.00 84.30 29 LEU B N 1
ATOM 1416 C CA . LEU B 1 32 ? 69.633 -37.649 47.010 1.00 70.10 29 LEU B CA 1
ATOM 1417 C C . LEU B 1 32 ? 68.266 -37.045 46.738 1.00 96.55 29 LEU B C 1
ATOM 1418 O O . LEU B 1 32 ? 67.291 -37.361 47.419 1.00 93.13 29 LEU B O 1
ATOM 1423 N N . ILE B 1 33 ? 68.202 -36.174 45.738 1.00 84.12 30 ILE B N 1
ATOM 1424 C CA . ILE B 1 33 ? 66.941 -35.566 45.338 1.00 84.68 30 ILE B CA 1
ATOM 1425 C C . ILE B 1 33 ? 66.018 -36.597 44.685 1.00 78.66 30 ILE B C 1
ATOM 1426 O O . ILE B 1 33 ? 64.811 -36.601 44.928 1.00 64.21 30 ILE B O 1
ATOM 1431 N N . THR B 1 34 ? 66.591 -37.479 43.873 1.00 78.23 31 THR B N 1
ATOM 1432 C CA . THR B 1 34 ? 65.822 -38.540 43.223 1.00 83.66 31 THR B CA 1
ATOM 1433 C C . THR B 1 34 ? 65.269 -39.542 44.227 1.00 81.98 31 THR B C 1
ATOM 1434 O O . THR B 1 34 ? 64.097 -39.910 44.164 1.00 84.68 31 THR B O 1
ATOM 1438 N N . ARG B 1 35 ? 66.124 -39.987 45.143 1.00 102.68 32 ARG B N 1
ATOM 1439 C CA . ARG B 1 35 ? 65.727 -40.936 46.178 1.00 101.56 32 ARG B CA 1
ATOM 1440 C C . ARG B 1 35 ? 64.566 -40.397 47.010 1.00 85.59 32 ARG B C 1
ATOM 1441 O O . ARG B 1 35 ? 63.799 -41.156 47.598 1.00 108.27 32 ARG B O 1
ATOM 1449 N N . PHE B 1 36 ? 64.436 -39.078 47.038 1.00 96.82 33 PHE B N 1
ATOM 1450 C CA . PHE B 1 36 ? 63.414 -38.420 47.838 1.00 82.87 33 PHE B CA 1
ATOM 1451 C C . PHE B 1 36 ? 62.149 -38.124 47.030 1.00 93.23 33 PHE B C 1
ATOM 1452 O O . PHE B 1 36 ? 61.032 -38.389 47.484 1.00 85.00 33 PHE B O 1
ATOM 1460 N N . MET B 1 37 ? 62.335 -37.577 45.832 1.00 74.27 34 MET B N 1
ATOM 1461 C CA . MET B 1 37 ? 61.225 -37.204 44.958 1.00 69.89 34 MET B CA 1
ATOM 1462 C C . MET B 1 37 ? 60.482 -38.403 44.373 1.00 84.51 34 MET B C 1
ATOM 1463 O O . MET B 1 37 ? 59.250 -38.411 44.309 1.00 91.10 34 MET B O 1
ATOM 1468 N N . TYR B 1 38 ? 61.237 -39.408 43.939 1.00 73.56 35 TYR B N 1
ATOM 1469 C CA . TYR B 1 38 ? 60.675 -40.519 43.179 1.00 67.33 35 TYR B CA 1
ATOM 1470 C C . TYR B 1 38 ? 61.012 -41.870 43.798 1.00 93.05 35 TYR B C 1
ATOM 1471 O O . TYR B 1 38 ? 60.587 -42.917 43.303 1.00 72.53 35 TYR B O 1
ATOM 1480 N N . ASP B 1 39 ? 61.777 -41.836 44.884 1.00 84.80 36 ASP B N 1
ATOM 1481 C CA . ASP B 1 39 ? 62.209 -43.051 45.570 1.00 90.48 36 ASP B CA 1
ATOM 1482 C C . ASP B 1 39 ? 62.863 -44.039 44.610 1.00 72.83 36 ASP B C 1
ATOM 1483 O O . ASP B 1 39 ? 62.591 -45.232 44.654 1.00 75.47 36 ASP B O 1
ATOM 1488 N N . SER B 1 40 ? 63.727 -43.536 43.738 1.00 111.09 37 SER B N 1
ATOM 1489 C CA . SER B 1 40 ? 64.466 -44.397 42.827 1.00 71.55 37 SER B CA 1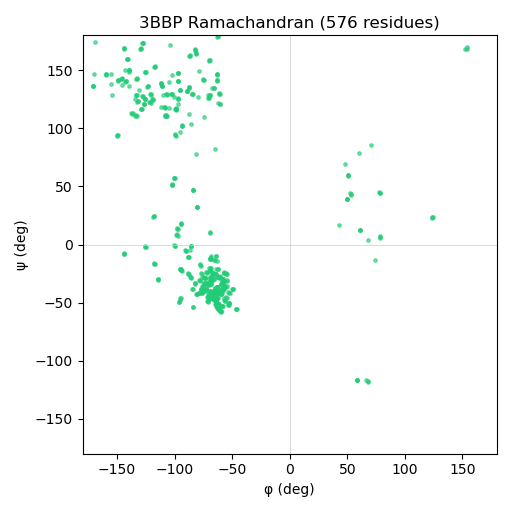
ATOM 1490 C C . SER B 1 40 ? 65.955 -44.085 42.918 1.00 73.12 37 SER B C 1
ATOM 1491 O O . SER B 1 40 ? 66.364 -43.144 43.601 1.00 95.01 37 SER B O 1
ATOM 1494 N N . PHE B 1 41 ? 66.765 -44.881 42.235 1.00 105.35 38 PHE B N 1
ATOM 1495 C CA . PHE B 1 41 ? 68.198 -44.641 42.189 1.00 96.40 38 PHE B CA 1
ATOM 1496 C C . PHE B 1 41 ? 68.789 -45.122 40.872 1.00 94.62 38 PHE B C 1
ATOM 1497 O O . PHE B 1 41 ? 68.401 -46.166 40.350 1.00 71.58 38 PHE B O 1
ATOM 1505 N N . ASP B 1 42 ? 69.735 -44.359 40.340 1.00 86.50 39 ASP B N 1
ATOM 1506 C CA . ASP B 1 42 ? 70.393 -44.730 39.098 1.00 87.89 39 ASP B CA 1
ATOM 1507 C C . ASP B 1 42 ? 71.907 -44.759 39.298 1.00 111.88 39 ASP B C 1
ATOM 1508 O O . ASP B 1 42 ? 72.511 -43.778 39.756 1.00 94.57 39 ASP B O 1
ATOM 1513 N N . ASN B 1 43 ? 72.509 -45.900 38.973 1.00 59.32 40 ASN B N 1
ATOM 1514 C CA . ASN B 1 43 ? 73.958 -46.064 39.066 1.00 115.62 40 ASN B CA 1
ATOM 1515 C C . ASN B 1 43 ? 74.700 -45.258 38.004 1.00 121.73 40 ASN B C 1
ATOM 1516 O O . ASN B 1 43 ? 75.795 -44.749 38.252 1.00 81.67 40 ASN B O 1
ATOM 1521 N N . THR B 1 44 ? 74.098 -45.155 36.822 1.00 75.77 41 THR B N 1
ATOM 1522 C CA . THR B 1 44 ? 74.660 -44.372 35.731 1.00 91.68 41 THR B CA 1
ATOM 1523 C C . THR B 1 44 ? 74.792 -42.909 36.127 1.00 87.04 41 THR B C 1
ATOM 1524 O O . THR B 1 44 ? 73.802 -42.258 36.465 1.00 112.54 41 THR B O 1
ATOM 1528 N N . TYR B 1 45 ? 76.018 -42.395 36.081 1.00 80.69 42 TYR B N 1
ATOM 1529 C CA . TYR B 1 45 ? 76.283 -41.016 36.482 1.00 87.80 42 TYR B CA 1
ATOM 1530 C C . TYR B 1 45 ? 76.036 -40.009 35.365 1.00 81.57 42 TYR B C 1
ATOM 1531 O O . TYR B 1 45 ? 76.536 -40.168 34.250 1.00 69.92 42 TYR B O 1
ATOM 1540 N N . GLN B 1 46 ? 75.265 -38.969 35.672 1.00 89.35 43 GLN B N 1
ATOM 1541 C CA . GLN B 1 46 ? 75.106 -37.854 34.747 1.00 56.63 43 GLN B CA 1
ATOM 1542 C C . GLN B 1 46 ? 75.352 -36.517 35.435 1.00 104.71 43 GLN B C 1
ATOM 1543 O O . GLN B 1 46 ? 74.623 -36.126 36.352 1.00 109.57 43 GLN B O 1
ATOM 1549 N N . ALA B 1 47 ? 76.387 -35.820 34.980 1.00 73.85 44 ALA B N 1
ATOM 1550 C CA . ALA B 1 47 ? 76.746 -34.539 35.555 1.00 80.16 44 ALA B CA 1
ATOM 1551 C C . ALA B 1 47 ? 75.602 -33.553 35.385 1.00 93.40 44 ALA B C 1
ATOM 1552 O O . ALA B 1 47 ? 75.064 -33.385 34.291 1.00 79.98 44 ALA B O 1
ATOM 1554 N N . THR B 1 48 ? 75.227 -32.913 36.484 1.00 116.32 45 THR B N 1
ATOM 1555 C CA . THR B 1 48 ? 74.178 -31.911 36.459 1.00 80.32 45 THR B CA 1
ATOM 1556 C C . THR B 1 48 ? 74.655 -30.672 35.706 1.00 89.08 45 THR B C 1
ATOM 1557 O O . THR B 1 48 ? 75.734 -30.145 35.975 1.00 96.41 45 THR B O 1
ATOM 1561 N N . ILE B 1 49 ? 73.854 -30.228 34.744 1.00 98.62 46 ILE B N 1
ATOM 1562 C CA . ILE B 1 49 ? 74.182 -29.052 33.946 1.00 84.09 46 ILE B CA 1
ATOM 1563 C C . ILE B 1 49 ? 73.293 -27.882 34.343 1.00 94.50 46 ILE B C 1
ATOM 1564 O O . ILE B 1 49 ? 72.069 -28.012 34.402 1.00 121.20 46 ILE B O 1
ATOM 1569 N N . GLY B 1 50 ? 73.909 -26.736 34.610 1.00 76.22 47 GLY B N 1
ATOM 1570 C CA . GLY B 1 50 ? 73.164 -25.559 35.014 1.00 57.66 47 GLY B CA 1
ATOM 1571 C C . GLY B 1 50 ? 72.541 -25.739 36.384 1.00 94.15 47 GLY B C 1
ATOM 1572 O O . GLY B 1 50 ? 73.249 -25.919 37.379 1.00 109.47 47 GLY B O 1
ATOM 1573 N N . ILE B 1 51 ? 71.213 -25.691 36.436 1.00 90.84 48 ILE B N 1
ATOM 1574 C CA . ILE B 1 51 ? 70.485 -25.863 37.688 1.00 86.24 48 ILE B CA 1
ATOM 1575 C C . ILE B 1 51 ? 69.110 -26.488 37.459 1.00 91.29 48 ILE B C 1
ATOM 1576 O O . ILE B 1 51 ? 68.142 -25.780 37.179 1.00 130.15 48 ILE B O 1
ATOM 1581 N N . ASP B 1 52 ? 69.025 -27.811 37.577 1.00 83.40 49 ASP B N 1
ATOM 1582 C CA . ASP B 1 52 ? 67.749 -28.513 37.421 1.00 102.06 49 ASP B CA 1
ATOM 1583 C C . ASP B 1 52 ? 66.784 -28.072 38.522 1.00 87.42 49 ASP B C 1
ATOM 1584 O O . ASP B 1 52 ? 67.207 -27.770 39.635 1.00 73.04 49 ASP B O 1
ATOM 1589 N N . PHE B 1 53 ? 65.492 -28.025 38.215 1.00 95.12 50 PHE B N 1
ATOM 1590 C CA . PHE B 1 53 ? 64.500 -27.651 39.222 1.00 73.74 50 PHE B CA 1
ATOM 1591 C C . PHE B 1 53 ? 63.449 -28.735 39.453 1.00 88.79 50 PHE B C 1
ATOM 1592 O O . PHE B 1 53 ? 62.837 -29.242 38.511 1.00 82.28 50 PHE B O 1
ATOM 1600 N N . LEU B 1 54 ? 63.244 -29.077 40.720 1.00 93.99 51 LEU B N 1
ATOM 1601 C CA . LEU B 1 54 ? 62.236 -30.054 41.103 1.00 100.00 51 LEU B CA 1
ATOM 1602 C C . LEU B 1 54 ? 61.417 -29.545 42.281 1.00 98.11 51 LEU B C 1
ATOM 1603 O O . LEU B 1 54 ? 61.946 -28.902 43.182 1.00 76.61 51 LEU B O 1
ATOM 1608 N N . SER B 1 55 ? 60.125 -29.838 42.273 1.00 113.14 52 SER B N 1
ATOM 1609 C CA . SER B 1 55 ? 59.250 -29.408 43.350 1.00 71.56 52 SER B CA 1
ATOM 1610 C C . SER B 1 55 ? 58.215 -30.484 43.659 1.00 111.43 52 SER B C 1
ATOM 1611 O O . SER B 1 55 ? 57.687 -31.134 42.754 1.00 130.22 52 SER B O 1
ATOM 1614 N N . LYS B 1 56 ? 57.934 -30.671 44.943 1.00 90.86 53 LYS B N 1
ATOM 1615 C CA . LYS B 1 56 ? 56.907 -31.612 45.378 1.00 167.46 53 LYS B CA 1
ATOM 1616 C C . LYS B 1 56 ? 56.376 -31.166 46.744 1.00 158.27 53 LYS B C 1
ATOM 1617 O O . LYS B 1 56 ? 57.154 -30.864 47.648 1.00 77.78 53 LYS B O 1
ATOM 1623 N N . THR B 1 57 ? 55.059 -31.057 46.885 1.00 183.02 54 THR B N 1
ATOM 1624 C CA . THR B 1 57 ? 54.498 -30.659 48.173 1.00 139.10 54 THR B CA 1
ATOM 1625 C C . THR B 1 57 ? 54.433 -31.863 49.083 1.00 112.47 54 THR B C 1
ATOM 1626 O O . THR B 1 57 ? 53.369 -32.452 49.265 1.00 128.59 54 THR B O 1
ATOM 1630 N N . MET B 1 58 ? 55.570 -32.246 49.646 1.00 153.40 55 MET B N 1
ATOM 1631 C CA . MET B 1 58 ? 55.590 -33.402 50.526 1.00 207.42 55 MET B CA 1
ATOM 1632 C C . MET B 1 58 ? 54.954 -33.024 51.871 1.00 143.64 55 MET B C 1
ATOM 1633 O O . MET B 1 58 ? 55.517 -32.236 52.628 1.00 80.54 55 MET B O 1
ATOM 1638 N N . TYR B 1 59 ? 53.766 -33.563 52.150 1.00 177.42 56 TYR B N 1
ATOM 1639 C CA . TYR B 1 59 ? 53.092 -33.322 53.432 1.00 131.75 56 TYR B CA 1
ATOM 1640 C C . TYR B 1 59 ? 53.913 -33.937 54.554 1.00 207.38 56 TYR B C 1
ATOM 1641 O O . TYR B 1 59 ? 53.633 -35.047 55.008 1.00 208.31 56 TYR B O 1
ATOM 1650 N N . LEU B 1 60 ? 54.931 -33.202 54.988 1.00 261.00 57 LEU B N 1
ATOM 1651 C CA . LEU B 1 60 ? 55.932 -33.727 55.906 1.00 277.45 57 LEU B CA 1
ATOM 1652 C C . LEU B 1 60 ? 55.644 -33.356 57.365 1.00 258.08 57 LEU B C 1
ATOM 1653 O O . LEU B 1 60 ? 55.545 -32.177 57.709 1.00 290.50 57 LEU B O 1
ATOM 1658 N N . GLU B 1 61 ? 55.487 -34.377 58.206 1.00 223.43 58 GLU B N 1
ATOM 1659 C CA . GLU B 1 61 ? 55.433 -34.212 59.662 1.00 271.77 58 GLU B CA 1
ATOM 1660 C C . GLU B 1 61 ? 54.159 -33.543 60.188 1.00 280.62 58 GLU B C 1
ATOM 1661 O O . GLU B 1 61 ? 54.132 -32.331 60.401 1.00 337.53 58 GLU B O 1
ATOM 1667 N N . ASP B 1 62 ? 53.121 -34.347 60.413 1.00 185.13 59 ASP B N 1
ATOM 1668 C CA . ASP B 1 62 ? 51.855 -33.879 60.987 1.00 149.23 59 ASP B CA 1
ATOM 1669 C C . ASP B 1 62 ? 51.363 -32.550 60.410 1.00 207.87 59 ASP B C 1
ATOM 1670 O O . ASP B 1 62 ? 50.499 -31.897 60.997 1.00 205.03 59 ASP B O 1
ATOM 1675 N N . ARG B 1 63 ? 51.913 -32.150 59.266 1.00 223.53 60 ARG B N 1
ATOM 1676 C CA . ARG B 1 63 ? 51.492 -30.913 58.615 1.00 203.81 60 ARG B CA 1
ATOM 1677 C C . ARG B 1 63 ? 52.048 -30.785 57.198 1.00 206.83 60 ARG B C 1
ATOM 1678 O O . ARG B 1 63 ? 52.848 -31.612 56.754 1.00 231.22 60 ARG B O 1
ATOM 1686 N N . THR B 1 64 ? 51.620 -29.739 56.499 1.00 151.66 61 THR B N 1
ATOM 1687 C CA . THR B 1 64 ? 51.866 -29.612 55.067 1.00 135.74 61 THR B CA 1
ATOM 1688 C C . THR B 1 64 ? 52.952 -28.600 54.748 1.00 126.91 61 THR B C 1
ATOM 1689 O O . THR B 1 64 ? 53.015 -27.544 55.370 1.00 125.23 61 THR B O 1
ATOM 1693 N N . VAL B 1 65 ? 53.804 -28.923 53.776 1.00 158.40 62 VAL B N 1
ATOM 1694 C CA . VAL B 1 65 ? 54.862 -28.007 53.346 1.00 143.96 62 VAL B CA 1
ATOM 1695 C C . VAL B 1 65 ? 55.171 -28.097 51.853 1.00 137.63 62 VAL B C 1
ATOM 1696 O O . VAL B 1 65 ? 55.254 -29.193 51.291 1.00 129.83 62 VAL B O 1
ATOM 1700 N N . ARG B 1 66 ? 55.352 -26.938 51.223 1.00 87.65 63 ARG B N 1
ATOM 1701 C CA . ARG B 1 66 ? 55.738 -26.880 49.817 1.00 125.56 63 ARG B CA 1
ATOM 1702 C C . ARG B 1 66 ? 57.233 -26.616 49.691 1.00 141.05 63 ARG B C 1
ATOM 1703 O O . ARG B 1 66 ? 57.750 -25.656 50.262 1.00 123.05 63 ARG B O 1
ATOM 1711 N N . LEU B 1 67 ? 57.923 -27.471 48.942 1.00 148.41 64 LEU B N 1
ATOM 1712 C CA . LEU B 1 67 ? 59.373 -27.366 48.798 1.00 140.61 64 LEU B CA 1
ATOM 1713 C C . LEU B 1 67 ? 59.833 -27.149 47.361 1.00 114.89 64 LEU B C 1
ATOM 1714 O O . LEU B 1 67 ? 59.500 -27.924 46.465 1.00 107.84 64 LEU B O 1
ATOM 1719 N N . GLN B 1 68 ? 60.606 -26.088 47.159 1.00 116.46 65 GLN B N 1
ATOM 1720 C CA . GLN B 1 68 ? 61.293 -25.846 45.898 1.00 119.91 65 GLN B CA 1
ATOM 1721 C C . GLN B 1 68 ? 62.702 -26.402 46.032 1.00 105.23 65 GLN B C 1
ATOM 1722 O O . GLN B 1 68 ? 63.373 -26.160 47.032 1.00 106.98 65 GLN B O 1
ATOM 1728 N N . LEU B 1 69 ? 63.155 -27.148 45.033 1.00 102.30 66 LEU B N 1
ATOM 1729 C CA . LEU B 1 69 ? 64.480 -27.752 45.103 1.00 75.53 66 LEU B CA 1
ATOM 1730 C C . LEU B 1 69 ? 65.358 -27.316 43.935 1.00 94.02 66 LEU B C 1
ATOM 1731 O O . LEU B 1 69 ? 65.004 -27.507 42.771 1.00 110.50 66 LEU B O 1
ATOM 1736 N N . TRP B 1 70 ? 66.501 -26.719 44.258 1.00 99.60 67 TRP B N 1
ATOM 1737 C CA . TRP B 1 70 ? 67.458 -26.287 43.248 1.00 87.13 67 TRP B CA 1
ATOM 1738 C C . TRP B 1 70 ? 68.692 -27.189 43.251 1.00 75.97 67 TRP B C 1
ATOM 1739 O O . TRP B 1 70 ? 69.485 -27.167 44.192 1.00 102.40 67 TRP B O 1
ATOM 1750 N N . ASP B 1 71 ? 68.847 -27.981 42.195 1.00 98.95 68 ASP B N 1
ATOM 1751 C CA . ASP B 1 71 ? 69.984 -28.890 42.071 1.00 100.05 68 ASP B CA 1
ATOM 1752 C C . ASP B 1 71 ? 71.106 -28.215 41.289 1.00 104.03 68 ASP B C 1
ATOM 1753 O O . ASP B 1 71 ? 71.041 -28.113 40.061 1.00 89.47 68 ASP B O 1
ATOM 1758 N N . THR B 1 72 ? 72.131 -27.750 42.002 1.00 93.21 69 THR B N 1
ATOM 1759 C CA . THR B 1 72 ? 73.248 -27.048 41.369 1.00 95.26 69 THR B CA 1
ATOM 1760 C C . THR B 1 72 ? 74.264 -28.007 40.761 1.00 104.22 69 THR B C 1
ATOM 1761 O O . THR B 1 72 ? 74.269 -29.203 41.056 1.00 75.17 69 THR B O 1
ATOM 1765 N N . ALA B 1 73 ? 75.128 -27.468 39.911 1.00 105.60 70 ALA B N 1
ATOM 1766 C CA . ALA B 1 73 ? 76.165 -28.261 39.274 1.00 99.01 70 ALA B CA 1
ATOM 1767 C C . ALA B 1 73 ? 77.436 -28.283 40.118 1.00 94.90 70 ALA B C 1
ATOM 1768 O O . ALA B 1 73 ? 77.897 -27.243 40.586 1.00 127.23 70 ALA B O 1
ATOM 1770 N N . GLY B 1 74 ? 77.993 -29.471 40.323 1.00 107.21 71 GLY B N 1
ATOM 1771 C CA . GLY B 1 74 ? 79.306 -29.584 40.927 1.00 94.26 71 GLY B CA 1
ATOM 1772 C C . GLY B 1 74 ? 80.331 -29.231 39.866 1.00 98.61 71 GLY B C 1
ATOM 1773 O O . GLY B 1 74 ? 81.484 -28.918 40.164 1.00 101.68 71 GLY B O 1
ATOM 1774 N N . LEU B 1 75 ? 79.887 -29.281 38.614 1.00 135.06 72 LEU B N 1
ATOM 1775 C CA . LEU B 1 75 ? 80.723 -28.968 37.459 1.00 106.77 72 LEU B CA 1
ATOM 1776 C C . LEU B 1 75 ? 81.184 -27.513 37.506 1.00 95.55 72 LEU B C 1
ATOM 1777 O O . LEU B 1 75 ? 80.421 -26.624 37.883 1.00 162.87 72 LEU B O 1
ATOM 1782 N N . GLU B 1 76 ? 82.426 -27.271 37.108 1.00 100.89 73 GLU B N 1
ATOM 1783 C CA . GLU B 1 76 ? 83.060 -25.979 37.351 1.00 103.84 73 GLU B CA 1
ATOM 1784 C C . GLU B 1 76 ? 82.629 -24.879 36.379 1.00 103.48 73 GLU B C 1
ATOM 1785 O O . GLU B 1 76 ? 82.602 -23.701 36.742 1.00 106.91 73 GLU B O 1
ATOM 1791 N N . ARG B 1 77 ? 82.301 -25.261 35.147 1.00 105.94 74 ARG B N 1
ATOM 1792 C CA . ARG B 1 77 ? 81.803 -24.307 34.156 1.00 93.49 74 ARG B CA 1
ATOM 1793 C C . ARG B 1 77 ? 80.510 -23.627 34.602 1.00 104.63 74 ARG B C 1
ATOM 1794 O O . ARG B 1 77 ? 80.331 -22.424 34.407 1.00 96.32 74 ARG B O 1
ATOM 1802 N N . PHE B 1 78 ? 79.610 -24.408 35.195 1.00 118.58 75 PHE B N 1
ATOM 1803 C CA . PHE B 1 78 ? 78.267 -23.937 35.523 1.00 108.37 75 PHE B CA 1
ATOM 1804 C C . PHE B 1 78 ? 78.111 -23.545 36.986 1.00 101.85 75 PHE B C 1
ATOM 1805 O O . PHE B 1 78 ? 77.242 -24.071 37.680 1.00 117.75 75 PHE B O 1
ATOM 1813 N N . ARG B 1 79 ? 78.939 -22.616 37.450 1.00 89.66 76 ARG B N 1
ATOM 1814 C CA . ARG B 1 79 ? 78.875 -22.186 38.842 1.00 92.97 76 ARG B CA 1
ATOM 1815 C C . ARG B 1 79 ? 78.507 -20.714 38.994 1.00 103.80 76 ARG B C 1
ATOM 1816 O O . ARG B 1 79 ? 78.112 -20.276 40.074 1.00 103.34 76 ARG B O 1
ATOM 1824 N N . SER B 1 80 ? 78.630 -19.957 37.909 1.00 102.80 77 SER B N 1
ATOM 1825 C CA . SER B 1 80 ? 78.351 -18.524 37.934 1.00 101.61 77 SER B CA 1
ATOM 1826 C C . SER B 1 80 ? 76.923 -18.207 38.391 1.00 111.86 77 SER B C 1
ATOM 1827 O O . SER B 1 80 ? 76.662 -17.150 38.976 1.00 81.17 77 SER B O 1
ATOM 1830 N N . LEU B 1 81 ? 76.003 -19.126 38.122 1.00 91.22 78 LEU B N 1
ATOM 1831 C CA . LEU B 1 81 ? 74.603 -18.949 38.488 1.00 88.58 78 LEU B CA 1
ATOM 1832 C C . LEU B 1 81 ? 74.374 -19.141 39.985 1.00 86.64 78 LEU B C 1
ATOM 1833 O O . LEU B 1 81 ? 73.512 -18.493 40.575 1.00 110.04 78 LEU B O 1
ATOM 1838 N N . ILE B 1 82 ? 75.155 -20.031 40.588 1.00 88.24 79 ILE B N 1
ATOM 1839 C CA . ILE B 1 82 ? 74.945 -20.452 41.976 1.00 98.74 79 ILE B CA 1
ATOM 1840 C C . ILE B 1 82 ? 74.701 -19.321 42.982 1.00 102.81 79 ILE B C 1
ATOM 1841 O O . ILE B 1 82 ? 73.700 -19.332 43.695 1.00 67.16 79 ILE B O 1
ATOM 1846 N N . PRO B 1 83 ? 75.620 -18.344 43.051 1.00 107.20 80 PRO B N 1
ATOM 1847 C CA . PRO B 1 83 ? 75.492 -17.296 44.069 1.00 90.63 80 PRO B CA 1
ATOM 1848 C C . PRO B 1 83 ? 74.116 -16.641 44.042 1.00 94.75 80 PRO B C 1
ATOM 1849 O O . PRO B 1 83 ? 73.528 -16.381 45.092 1.00 102.21 80 PRO B O 1
ATOM 1853 N N . SER B 1 84 ? 73.615 -16.384 42.840 1.00 109.11 81 SER B N 1
ATOM 1854 C CA . SER B 1 84 ? 72.319 -15.746 42.662 1.00 123.53 81 SER B CA 1
ATOM 1855 C C . SER B 1 84 ? 71.188 -16.568 43.297 1.00 99.43 81 SER B C 1
ATOM 1856 O O . SER B 1 84 ? 70.224 -16.011 43.823 1.00 86.12 81 SER B O 1
ATOM 1859 N N . TYR B 1 85 ? 71.315 -17.891 43.258 1.00 98.18 82 TYR B N 1
ATOM 1860 C CA . TYR B 1 85 ? 70.288 -18.773 43.812 1.00 102.35 82 TYR B CA 1
ATOM 1861 C C . TYR B 1 85 ? 70.417 -18.960 45.323 1.00 116.82 82 TYR B C 1
ATOM 1862 O O . TYR B 1 85 ? 69.418 -19.132 46.019 1.00 147.35 82 TYR B O 1
ATOM 1871 N N . ILE B 1 86 ? 71.647 -18.940 45.826 1.00 131.32 83 ILE B N 1
ATOM 1872 C CA . ILE B 1 86 ? 71.873 -19.024 47.264 1.00 127.70 83 ILE B CA 1
ATOM 1873 C C . ILE B 1 86 ? 71.154 -17.873 47.947 1.00 136.80 83 ILE B C 1
ATOM 1874 O O . ILE B 1 86 ? 70.566 -18.031 49.016 1.00 116.78 83 ILE B O 1
ATOM 1879 N N . ARG B 1 87 ? 71.203 -16.714 47.303 1.00 137.47 84 ARG B N 1
ATOM 1880 C CA . ARG B 1 87 ? 70.560 -15.510 47.803 1.00 125.93 84 ARG B CA 1
ATOM 1881 C C . ARG B 1 87 ? 69.042 -15.675 47.849 1.00 143.39 84 ARG B C 1
ATOM 1882 O O . ARG B 1 87 ? 68.358 -15.022 48.638 1.00 141.34 84 ARG B O 1
ATOM 1890 N N . ASP B 1 88 ? 68.527 -16.563 47.004 1.00 129.48 85 ASP B N 1
ATOM 1891 C CA . ASP B 1 88 ? 67.088 -16.746 46.830 1.00 128.48 85 ASP B CA 1
ATOM 1892 C C . ASP B 1 88 ? 66.543 -17.880 47.703 1.00 137.60 85 ASP B C 1
ATOM 1893 O O . ASP B 1 88 ? 65.348 -17.932 47.997 1.00 148.20 85 ASP B O 1
ATOM 1898 N N . SER B 1 89 ? 67.422 -18.783 48.124 1.00 113.34 86 SER B N 1
ATOM 1899 C CA . SER B 1 89 ? 66.995 -19.970 48.858 1.00 128.74 86 SER B CA 1
ATOM 1900 C C . SER B 1 89 ? 67.123 -19.794 50.368 1.00 114.57 86 SER B C 1
ATOM 1901 O O . SER B 1 89 ? 68.090 -19.216 50.856 1.00 124.42 86 SER B O 1
ATOM 1904 N N . THR B 1 90 ? 66.141 -20.304 51.104 1.00 131.45 87 THR B N 1
ATOM 1905 C CA . THR B 1 90 ? 66.099 -20.134 52.552 1.00 136.13 87 THR B CA 1
ATOM 1906 C C . THR B 1 90 ? 66.824 -21.262 53.293 1.00 126.34 87 THR B C 1
ATOM 1907 O O . THR B 1 90 ? 66.983 -21.216 54.514 1.00 104.98 87 THR B O 1
ATOM 1911 N N . VAL B 1 91 ? 67.266 -22.271 52.548 1.00 146.43 88 VAL B N 1
ATOM 1912 C CA . VAL B 1 91 ? 67.955 -23.419 53.135 1.00 115.97 88 VAL B CA 1
ATOM 1913 C C . VAL B 1 91 ? 69.036 -23.957 52.201 1.00 109.52 88 VAL B C 1
ATOM 1914 O O . VAL B 1 91 ? 68.860 -23.980 50.984 1.00 115.77 88 VAL B O 1
ATOM 1918 N N . ALA B 1 92 ? 70.150 -24.398 52.775 1.00 95.20 89 ALA B N 1
ATOM 1919 C CA . ALA B 1 92 ? 71.249 -24.932 51.982 1.00 88.46 89 ALA B CA 1
ATOM 1920 C C . ALA B 1 92 ? 71.700 -26.309 52.466 1.00 99.56 89 ALA B C 1
ATOM 1921 O O . ALA B 1 92 ? 71.991 -26.502 53.645 1.00 106.08 89 ALA B O 1
ATOM 1923 N N . VAL B 1 93 ? 71.756 -27.264 51.544 1.00 96.74 90 VAL B N 1
ATOM 1924 C CA . VAL B 1 93 ? 72.243 -28.602 51.853 1.00 88.26 90 VAL B CA 1
ATOM 1925 C C . VAL B 1 93 ? 73.610 -28.813 51.215 1.00 105.14 90 VAL B C 1
ATOM 1926 O O . VAL B 1 93 ? 73.722 -28.892 49.990 1.00 79.75 90 VAL B O 1
ATOM 1930 N N . VAL B 1 94 ? 74.644 -28.900 52.048 1.00 93.14 91 VAL B N 1
ATOM 1931 C CA . VAL B 1 94 ? 76.007 -29.092 51.564 1.00 102.56 91 VAL B CA 1
ATOM 1932 C C . VAL B 1 94 ? 76.414 -30.561 51.655 1.00 105.55 91 VAL B C 1
ATOM 1933 O O . VAL B 1 94 ? 76.495 -31.125 52.745 1.00 96.37 91 VAL B O 1
ATOM 1937 N N . VAL B 1 95 ? 76.676 -31.171 50.501 1.00 107.39 92 VAL B N 1
ATOM 1938 C CA . VAL B 1 95 ? 76.896 -32.611 50.421 1.00 97.42 92 VAL B CA 1
ATOM 1939 C C . VAL B 1 95 ? 78.339 -32.986 50.093 1.00 99.08 92 VAL B C 1
ATOM 1940 O O . VAL B 1 95 ? 78.960 -32.393 49.210 1.00 102.81 92 VAL B O 1
ATOM 1944 N N . TYR B 1 96 ? 78.862 -33.980 50.806 1.00 101.87 93 TYR B N 1
ATOM 1945 C CA . TYR B 1 96 ? 80.184 -34.518 50.503 1.00 91.04 93 TYR B CA 1
ATOM 1946 C C . TYR B 1 96 ? 80.163 -36.042 50.388 1.00 105.70 93 TYR B C 1
ATOM 1947 O O . TYR B 1 96 ? 79.176 -36.689 50.740 1.00 97.78 93 TYR B O 1
ATOM 1956 N N . ASP B 1 97 ? 81.258 -36.600 49.882 1.00 110.64 94 ASP B N 1
ATOM 1957 C CA . ASP B 1 97 ? 81.392 -38.042 49.682 1.00 104.05 94 ASP B CA 1
ATOM 1958 C C . ASP B 1 97 ? 82.381 -38.616 50.703 1.00 113.88 94 ASP B C 1
ATOM 1959 O O . ASP B 1 97 ? 83.553 -38.242 50.713 1.00 150.36 94 ASP B O 1
ATOM 1964 N N . ILE B 1 98 ? 81.913 -39.519 51.561 1.00 100.62 95 ILE B N 1
ATOM 1965 C CA . ILE B 1 98 ? 82.742 -40.023 52.660 1.00 118.36 95 ILE B CA 1
ATOM 1966 C C . ILE B 1 98 ? 83.903 -40.910 52.201 1.00 115.37 95 ILE B C 1
ATOM 1967 O O . ILE B 1 98 ? 84.804 -41.215 52.985 1.00 114.49 95 ILE B O 1
ATOM 1972 N N . THR B 1 99 ? 83.880 -41.324 50.937 1.00 103.45 96 THR B N 1
ATOM 1973 C CA . THR B 1 99 ? 84.979 -42.107 50.373 1.00 108.38 96 THR B CA 1
ATOM 1974 C C . THR B 1 99 ? 85.944 -41.208 49.599 1.00 113.50 96 THR B C 1
ATOM 1975 O O . THR B 1 99 ? 86.866 -41.687 48.935 1.00 136.13 96 THR B O 1
ATOM 1979 N N . ASN B 1 100 ? 85.718 -39.901 49.697 1.00 100.43 97 ASN B N 1
ATOM 1980 C CA . ASN B 1 100 ? 86.524 -38.907 48.998 1.00 123.43 97 ASN B CA 1
ATOM 1981 C C . ASN B 1 100 ? 86.918 -37.781 49.954 1.00 121.54 97 ASN B C 1
ATOM 1982 O O . ASN B 1 100 ? 86.072 -36.998 50.390 1.00 114.77 97 ASN B O 1
ATOM 1987 N N . VAL B 1 101 ? 88.202 -37.707 50.287 1.00 119.56 98 VAL B N 1
ATOM 1988 C CA . VAL B 1 101 ? 88.676 -36.732 51.265 1.00 134.80 98 VAL B CA 1
ATOM 1989 C C . VAL B 1 101 ? 88.540 -35.286 50.783 1.00 130.56 98 VAL B C 1
ATOM 1990 O O . VAL B 1 101 ? 88.152 -34.401 51.551 1.00 103.60 98 VAL B O 1
ATOM 1994 N N . ASN B 1 102 ? 88.869 -35.049 49.516 1.00 100.39 99 ASN B N 1
ATOM 1995 C CA . ASN B 1 102 ? 88.785 -33.708 48.948 1.00 100.26 99 ASN B CA 1
ATOM 1996 C C . ASN B 1 102 ? 87.380 -33.115 49.025 1.00 117.32 99 ASN B C 1
ATOM 1997 O O . ASN B 1 102 ? 87.196 -32.001 49.517 1.00 100.82 99 ASN B O 1
ATOM 2002 N N . SER B 1 103 ? 86.395 -33.859 48.529 1.00 97.69 100 SER B N 1
ATOM 2003 C CA . SER B 1 103 ? 85.013 -33.394 48.521 1.00 109.77 100 SER B CA 1
ATOM 2004 C C . SER B 1 103 ? 84.542 -33.000 49.919 1.00 99.05 100 SER B C 1
ATOM 2005 O O . SER B 1 103 ? 83.626 -32.191 50.064 1.00 104.33 100 SER B O 1
ATOM 2008 N N . PHE B 1 104 ? 85.166 -33.576 50.944 1.00 98.18 101 PHE B N 1
ATOM 2009 C CA . PHE B 1 104 ? 84.843 -33.225 52.325 1.00 106.75 101 PHE B CA 1
ATOM 2010 C C . PHE B 1 104 ? 85.503 -31.916 52.747 1.00 107.00 101 PHE B C 1
ATOM 2011 O O . PHE B 1 104 ? 84.891 -31.100 53.431 1.00 110.87 101 PHE B O 1
ATOM 2019 N N . GLN B 1 105 ? 86.758 -31.729 52.351 1.00 109.31 102 GLN B N 1
ATOM 2020 C CA . GLN B 1 105 ? 87.478 -30.498 52.653 1.00 83.47 102 GLN B CA 1
ATOM 2021 C C . GLN B 1 105 ? 86.780 -29.296 52.021 1.00 107.67 102 GLN B C 1
ATOM 2022 O O . GLN B 1 105 ? 86.689 -28.225 52.627 1.00 99.55 102 GLN B O 1
ATOM 2028 N N . GLN B 1 106 ? 86.285 -29.488 50.801 1.00 116.94 103 GLN B N 1
ATOM 2029 C CA . GLN B 1 106 ? 85.673 -28.412 50.026 1.00 103.88 103 GLN B CA 1
ATOM 2030 C C . GLN B 1 106 ? 84.339 -27.920 50.591 1.00 112.57 103 GLN B C 1
ATOM 2031 O O . GLN B 1 106 ? 83.835 -26.884 50.164 1.00 108.00 103 GLN B O 1
ATOM 2037 N N . THR B 1 107 ? 83.765 -28.654 51.543 1.00 93.00 104 THR B N 1
ATOM 2038 C CA . THR B 1 107 ? 82.502 -28.232 52.150 1.00 99.55 104 THR B CA 1
ATOM 2039 C C . THR B 1 107 ? 82.661 -26.891 52.872 1.00 105.33 104 THR B C 1
ATOM 2040 O O . THR B 1 107 ? 81.684 -26.180 53.106 1.00 107.13 104 THR B O 1
ATOM 2044 N N . THR B 1 108 ? 83.900 -26.551 53.218 1.00 110.37 105 THR B N 1
ATOM 2045 C CA . THR B 1 108 ? 84.199 -25.265 53.837 1.00 120.14 105 THR B CA 1
ATOM 2046 C C . THR B 1 108 ? 83.926 -24.144 52.840 1.00 122.53 105 THR B C 1
ATOM 2047 O O . THR B 1 108 ? 83.353 -23.111 53.194 1.00 77.35 105 THR B O 1
ATOM 2051 N N . LYS B 1 109 ? 84.343 -24.365 51.594 1.00 101.05 106 LYS B N 1
ATOM 2052 C CA . LYS B 1 109 ? 84.091 -23.430 50.502 1.00 91.09 106 LYS B CA 1
ATOM 2053 C C . LYS B 1 109 ? 82.613 -23.087 50.389 1.00 104.16 106 LYS B C 1
ATOM 2054 O O . LYS B 1 109 ? 82.232 -21.915 50.366 1.00 86.16 106 LYS B O 1
ATOM 2060 N N . TRP B 1 110 ? 81.785 -24.124 50.317 1.00 79.39 107 TRP B N 1
ATOM 2061 C CA . TRP B 1 110 ? 80.366 -23.956 50.045 1.00 96.47 107 TRP B CA 1
ATOM 2062 C C . TRP B 1 110 ? 79.609 -23.282 51.185 1.00 93.84 107 TRP B C 1
ATOM 2063 O O . TRP B 1 110 ? 78.613 -22.600 50.953 1.00 116.84 107 TRP B O 1
ATOM 2074 N N . ILE B 1 111 ? 80.087 -23.457 52.411 1.00 109.01 108 ILE B N 1
ATOM 2075 C CA . ILE B 1 111 ? 79.463 -22.797 53.553 1.00 119.86 108 ILE B CA 1
ATOM 2076 C C . ILE B 1 111 ? 79.872 -21.325 53.609 1.00 116.87 108 ILE B C 1
ATOM 2077 O O . ILE B 1 111 ? 79.059 -20.456 53.927 1.00 119.28 108 ILE B O 1
ATOM 2082 N N . ASP B 1 112 ? 81.134 -21.050 53.294 1.00 103.81 109 ASP B N 1
ATOM 2083 C CA . ASP B 1 112 ? 81.599 -19.675 53.174 1.00 138.22 109 ASP B CA 1
ATOM 2084 C C . ASP B 1 112 ? 80.747 -18.922 52.160 1.00 140.09 109 ASP B C 1
ATOM 2085 O O . ASP B 1 112 ? 80.278 -17.814 52.429 1.00 125.97 109 ASP B O 1
ATOM 2090 N N . ASP B 1 113 ? 80.554 -19.535 50.994 1.00 127.06 110 ASP B N 1
ATOM 2091 C CA . ASP B 1 113 ? 79.778 -18.927 49.920 1.00 129.36 110 ASP B CA 1
ATOM 2092 C C . ASP B 1 113 ? 78.366 -18.583 50.391 1.00 115.67 110 ASP B C 1
ATOM 2093 O O . ASP B 1 113 ? 77.776 -17.600 49.937 1.00 99.25 110 ASP B O 1
ATOM 2098 N N . VAL B 1 114 ? 77.835 -19.393 51.306 1.00 113.09 111 VAL B N 1
ATOM 2099 C CA . VAL B 1 114 ? 76.479 -19.206 51.823 1.00 117.12 111 VAL B CA 1
ATOM 2100 C C . VAL B 1 114 ? 76.422 -18.127 52.898 1.00 132.36 111 VAL B C 1
ATOM 2101 O O . VAL B 1 114 ? 75.497 -17.314 52.924 1.00 118.69 111 VAL B O 1
ATOM 2105 N N . ARG B 1 115 ? 77.409 -18.135 53.790 1.00 135.99 112 ARG B N 1
ATOM 2106 C CA . ARG B 1 115 ? 77.511 -17.114 54.823 1.00 130.53 112 ARG B CA 1
ATOM 2107 C C . ARG B 1 115 ? 77.621 -15.736 54.178 1.00 134.51 112 ARG B C 1
ATOM 2108 O O . ARG B 1 115 ? 77.160 -14.738 54.730 1.00 158.07 112 ARG B O 1
ATOM 2116 N N . THR B 1 116 ? 78.232 -15.694 52.999 1.00 111.61 113 THR B N 1
ATOM 2117 C CA . THR B 1 116 ? 78.445 -14.445 52.278 1.00 126.92 113 THR B CA 1
ATOM 2118 C C . THR B 1 116 ? 77.137 -13.849 51.752 1.00 122.01 113 THR B C 1
ATOM 2119 O O . THR B 1 116 ? 76.988 -12.631 51.675 1.00 140.43 113 THR B O 1
ATOM 2123 N N . GLU B 1 117 ? 76.189 -14.713 51.403 1.00 113.45 114 GLU B N 1
ATOM 2124 C CA . GLU B 1 117 ? 74.935 -14.275 50.798 1.00 140.63 114 GLU B CA 1
ATOM 2125 C C . GLU B 1 117 ? 73.814 -14.067 51.817 1.00 142.08 114 GLU B C 1
ATOM 2126 O O . GLU B 1 117 ? 72.864 -13.329 51.556 1.00 137.97 114 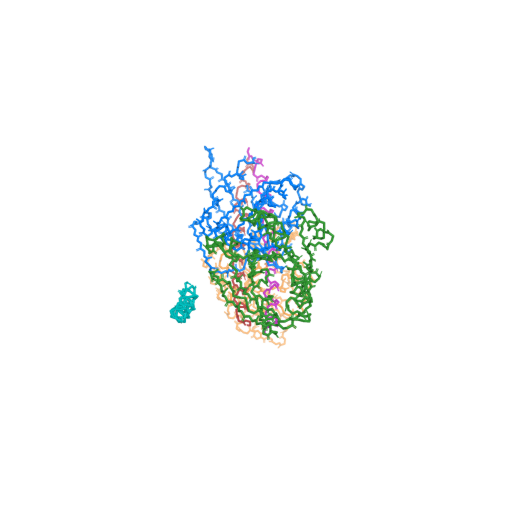GLU B O 1
ATOM 2132 N N . ARG B 1 118 ? 73.918 -14.715 52.974 1.00 140.64 115 ARG B N 1
ATOM 2133 C CA . ARG B 1 118 ? 72.821 -14.704 53.939 1.00 129.61 115 ARG B CA 1
ATOM 2134 C C . ARG B 1 118 ? 73.263 -14.665 55.403 1.00 138.63 115 ARG B C 1
ATOM 2135 O O . ARG B 1 118 ? 72.432 -14.508 56.300 1.00 134.01 115 ARG B O 1
ATOM 2143 N N . GLY B 1 119 ? 74.562 -14.816 55.645 1.00 116.16 116 GLY B N 1
ATOM 2144 C CA . GLY B 1 119 ? 75.086 -14.808 57.001 1.00 119.35 116 GLY B CA 1
ATOM 2145 C C . GLY B 1 119 ? 74.478 -15.886 57.881 1.00 137.99 116 GLY B C 1
ATOM 2146 O O . GLY B 1 119 ? 74.643 -17.078 57.618 1.00 136.84 116 GLY B O 1
ATOM 2147 N N . SER B 1 120 ? 73.777 -15.468 58.932 1.00 148.15 117 SER B N 1
ATOM 2148 C CA . SER B 1 120 ? 73.127 -16.404 59.848 1.00 152.25 117 SER B CA 1
ATOM 2149 C C . SER B 1 120 ? 71.637 -16.540 59.548 1.00 141.12 117 SER B C 1
ATOM 2150 O O . SER B 1 120 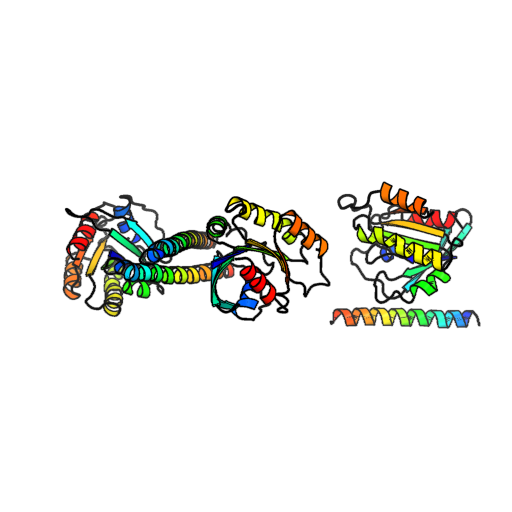? 70.927 -17.302 60.207 1.00 128.47 117 SER B O 1
ATOM 2153 N N . ASP B 1 121 ? 71.171 -15.798 58.550 1.00 127.12 118 ASP B N 1
ATOM 2154 C CA . ASP B 1 121 ? 69.771 -15.845 58.146 1.00 172.82 118 ASP B CA 1
ATOM 2155 C C . ASP B 1 121 ? 69.514 -17.011 57.192 1.00 185.64 118 ASP B C 1
ATOM 2156 O O . ASP B 1 121 ? 68.871 -16.849 56.153 1.00 175.57 118 ASP B O 1
ATOM 2161 N N . VAL B 1 122 ? 70.014 -18.189 57.550 1.00 176.91 119 VAL B N 1
ATOM 2162 C CA . VAL B 1 122 ? 69.871 -19.362 56.697 1.00 158.52 119 VAL B CA 1
ATOM 2163 C C . VAL B 1 122 ? 70.054 -20.657 57.485 1.00 142.74 119 VAL B C 1
ATOM 2164 O O . VAL B 1 122 ? 70.835 -20.713 58.437 1.00 132.95 119 VAL B O 1
ATOM 2168 N N . ILE B 1 123 ? 69.321 -21.692 57.085 1.00 120.72 120 ILE B N 1
ATOM 2169 C CA . ILE B 1 123 ? 69.456 -23.014 57.684 1.00 119.50 120 ILE B CA 1
ATOM 2170 C C . ILE B 1 123 ? 70.378 -23.875 56.827 1.00 105.89 120 ILE B C 1
ATOM 2171 O O . ILE B 1 123 ? 70.140 -24.045 55.632 1.00 125.20 120 ILE B O 1
ATOM 2176 N N . ILE B 1 124 ? 71.422 -24.425 57.440 1.00 116.68 121 ILE B N 1
ATOM 2177 C CA . ILE B 1 124 ? 72.422 -25.190 56.701 1.00 100.41 121 ILE B CA 1
ATOM 2178 C C . ILE B 1 124 ? 72.599 -26.618 57.220 1.00 109.23 121 ILE B C 1
ATOM 2179 O O . ILE B 1 124 ? 72.671 -26.852 58.429 1.00 106.99 121 ILE B O 1
ATOM 2184 N N . MET B 1 125 ? 72.681 -27.566 56.290 1.00 98.41 122 MET B N 1
ATOM 2185 C CA . MET B 1 125 ? 72.852 -28.972 56.632 1.00 106.97 122 MET B CA 1
ATOM 2186 C C . MET B 1 125 ? 74.048 -29.584 55.914 1.00 118.07 122 MET B C 1
ATOM 2187 O O . MET B 1 125 ? 74.106 -29.592 54.684 1.00 118.90 122 MET B O 1
ATOM 2192 N N . LEU B 1 126 ? 74.996 -30.101 56.689 1.00 104.29 123 LEU B N 1
ATOM 2193 C CA . LEU B 1 126 ? 76.118 -30.845 56.132 1.00 86.85 123 LEU B CA 1
ATOM 2194 C C . LEU B 1 126 ? 75.736 -32.320 55.995 1.00 103.60 123 LEU B C 1
ATOM 2195 O O . LEU B 1 126 ? 75.141 -32.902 56.903 1.00 94.09 123 LEU B O 1
ATOM 2200 N N . VAL B 1 127 ? 76.069 -32.919 54.856 1.00 111.36 124 VAL B N 1
ATOM 2201 C CA . VAL B 1 127 ? 75.652 -34.289 54.573 1.00 89.42 124 VAL B CA 1
ATOM 2202 C C . VAL B 1 127 ? 76.792 -35.168 54.064 1.00 102.97 124 VAL B C 1
ATOM 2203 O O . VAL B 1 127 ? 77.431 -34.851 53.060 1.00 96.48 124 VAL B O 1
ATOM 2207 N N . GLY B 1 128 ? 77.038 -36.271 54.767 1.00 96.92 125 GLY B N 1
ATOM 2208 C CA . GLY B 1 128 ? 78.054 -37.229 54.371 1.00 82.78 125 GLY B CA 1
ATOM 2209 C C . GLY B 1 128 ? 77.448 -38.420 53.656 1.00 96.68 125 GLY B C 1
ATOM 2210 O O . GLY B 1 128 ? 77.029 -39.389 54.292 1.00 73.44 125 GLY B O 1
ATOM 2211 N N . ASN B 1 129 ? 77.414 -38.347 52.328 1.00 95.14 126 ASN B N 1
ATOM 2212 C CA . ASN B 1 129 ? 76.718 -39.338 51.512 1.00 84.03 126 ASN B CA 1
ATOM 2213 C C . ASN B 1 129 ? 77.559 -40.566 51.161 1.00 101.14 126 ASN B C 1
ATOM 2214 O O . ASN B 1 129 ? 78.786 -40.543 51.266 1.00 73.25 126 ASN B O 1
ATOM 2219 N N . LYS B 1 130 ? 76.872 -41.631 50.749 1.00 90.54 127 LYS B N 1
ATOM 2220 C CA . LYS B 1 130 ? 77.496 -42.887 50.327 1.00 94.74 127 LYS B CA 1
ATOM 2221 C C . LYS B 1 130 ? 77.942 -43.758 51.503 1.00 88.23 127 LYS B C 1
ATOM 2222 O O . LYS B 1 130 ? 79.041 -44.313 51.481 1.00 112.60 127 LYS B O 1
ATOM 2228 N N . THR B 1 131 ? 77.092 -43.889 52.519 1.00 99.46 128 THR B N 1
ATOM 2229 C CA . THR B 1 131 ? 77.444 -44.687 53.698 1.00 116.48 128 THR B CA 1
ATOM 2230 C C . THR B 1 131 ? 77.509 -46.182 53.391 1.00 116.70 128 THR B C 1
ATOM 2231 O O . THR B 1 131 ? 78.155 -46.943 54.115 1.00 102.73 128 THR B O 1
ATOM 2235 N N . ASP B 1 132 ? 76.841 -46.594 52.317 1.00 103.61 129 ASP B N 1
ATOM 2236 C CA . ASP B 1 132 ? 76.850 -47.991 51.895 1.00 97.26 129 ASP B CA 1
ATOM 2237 C C . ASP B 1 132 ? 78.243 -48.422 51.450 1.00 112.18 129 ASP B C 1
ATOM 2238 O O . ASP B 1 132 ? 78.511 -49.613 51.286 1.00 116.52 129 ASP B O 1
ATOM 2243 N N . LEU B 1 133 ? 79.123 -47.445 51.253 1.00 101.50 130 LEU B N 1
ATOM 2244 C CA . LEU B 1 133 ? 80.520 -47.717 50.943 1.00 105.85 130 LEU B CA 1
ATOM 2245 C C . LEU B 1 133 ? 81.384 -47.515 52.186 1.00 122.46 130 LEU B C 1
ATOM 2246 O O . LEU B 1 133 ? 82.379 -46.793 52.144 1.00 135.66 130 LEU B O 1
ATOM 2251 N N . ALA B 1 134 ? 80.998 -48.146 53.293 1.00 116.81 131 ALA B N 1
ATOM 2252 C CA . ALA B 1 134 ? 81.724 -47.986 54.552 1.00 127.50 131 ALA B CA 1
ATOM 2253 C C . ALA B 1 134 ? 83.126 -48.586 54.472 1.00 143.64 131 ALA B C 1
ATOM 2254 O O . ALA B 1 134 ? 84.036 -48.162 55.187 1.00 123.11 131 ALA B O 1
ATOM 2256 N N . ASP B 1 135 ? 83.292 -49.571 53.593 1.00 148.78 132 ASP B N 1
ATOM 2257 C CA . ASP B 1 135 ? 84.586 -50.213 53.388 1.00 142.19 132 ASP B CA 1
ATOM 2258 C C . ASP B 1 135 ? 85.625 -49.221 52.870 1.00 121.58 132 ASP B C 1
ATOM 2259 O O . ASP B 1 135 ? 86.772 -49.213 53.321 1.00 117.22 132 ASP B O 1
ATOM 2264 N N . LYS B 1 136 ? 85.208 -48.385 51.923 1.00 134.02 133 LYS B N 1
ATOM 2265 C CA . LYS B 1 136 ? 86.111 -47.465 51.232 1.00 139.23 133 LYS B CA 1
ATOM 2266 C C . LYS B 1 136 ? 86.134 -46.079 51.886 1.00 127.26 133 LYS B C 1
ATOM 2267 O O . LYS B 1 136 ? 86.574 -45.101 51.276 1.00 109.52 133 LYS B O 1
ATOM 2273 N N . ARG B 1 137 ? 85.665 -46.005 53.129 1.00 102.73 134 ARG B N 1
ATOM 2274 C CA . ARG B 1 137 ? 85.561 -44.734 53.845 1.00 99.93 134 ARG B CA 1
ATOM 2275 C C . ARG B 1 137 ? 86.917 -44.092 54.150 1.00 105.27 134 ARG B C 1
ATOM 2276 O O . ARG B 1 137 ? 87.847 -44.758 54.615 1.00 103.49 134 ARG B O 1
ATOM 2284 N N . GLN B 1 138 ? 87.008 -42.788 53.895 1.00 108.00 135 GLN B N 1
ATOM 2285 C CA . GLN B 1 138 ? 88.218 -42.014 54.162 1.00 118.43 135 GLN B CA 1
ATOM 2286 C C . GLN B 1 138 ? 87.964 -40.986 55.260 1.00 132.01 135 GLN B C 1
ATOM 2287 O O . GLN B 1 138 ? 88.872 -40.613 56.007 1.00 146.05 135 GLN B O 1
ATOM 2293 N N . VAL B 1 139 ? 86.721 -40.523 55.338 1.00 134.94 136 VAL B N 1
ATOM 2294 C CA . VAL B 1 139 ? 86.322 -39.545 56.341 1.00 137.12 136 VAL B CA 1
ATOM 2295 C C . VAL B 1 139 ? 85.554 -40.237 57.453 1.00 130.48 136 VAL B C 1
ATOM 2296 O O . VAL B 1 139 ? 84.615 -40.984 57.189 1.00 128.87 136 VAL B O 1
ATOM 2300 N N . SER B 1 140 ? 85.952 -39.989 58.697 1.00 136.62 137 SER B N 1
ATOM 2301 C CA . SER B 1 140 ? 85.269 -40.582 59.842 1.00 133.99 137 SER B CA 1
ATOM 2302 C C . SER B 1 140 ? 84.023 -39.780 60.203 1.00 136.27 137 SER B C 1
ATOM 2303 O O . SER B 1 140 ? 83.827 -38.666 59.716 1.00 133.88 137 SER B O 1
ATOM 2306 N N . ILE B 1 141 ? 83.182 -40.350 61.059 1.00 129.21 138 ILE B N 1
ATOM 2307 C CA . ILE B 1 141 ? 81.977 -39.663 61.507 1.00 118.09 138 ILE B CA 1
ATOM 2308 C C . ILE B 1 141 ? 82.322 -38.524 62.463 1.00 141.24 138 ILE B C 1
ATOM 2309 O O . ILE B 1 141 ? 81.644 -37.496 62.486 1.00 130.21 138 ILE B O 1
ATOM 2314 N N . GLU B 1 142 ? 83.380 -38.713 63.249 1.00 166.97 139 GLU B N 1
ATOM 2315 C CA . GLU B 1 142 ? 83.830 -37.699 64.199 1.00 156.28 139 GLU B CA 1
ATOM 2316 C C . GLU B 1 142 ? 84.294 -36.432 63.491 1.00 152.86 139 GLU B C 1
ATOM 2317 O O . GLU B 1 142 ? 83.961 -35.325 63.911 1.00 143.02 139 GLU B O 1
ATOM 2323 N N . GLU B 1 143 ? 85.071 -36.601 62.423 1.00 150.01 140 GLU B N 1
ATOM 2324 C CA . GLU B 1 143 ? 85.560 -35.467 61.647 1.00 128.41 140 GLU B CA 1
ATOM 2325 C C . GLU B 1 143 ? 84.381 -34.665 61.103 1.00 138.98 140 GLU B C 1
ATOM 2326 O O . GLU B 1 143 ? 84.424 -33.433 61.059 1.00 129.44 140 GLU B O 1
ATOM 2332 N N . GLY B 1 144 ? 83.330 -35.376 60.694 1.00 127.15 141 GLY B N 1
ATOM 2333 C CA . GLY B 1 144 ? 82.128 -34.754 60.164 1.00 120.53 141 GLY B CA 1
ATOM 2334 C C . GLY B 1 144 ? 81.309 -34.049 61.230 1.00 132.90 141 GLY B C 1
ATOM 2335 O O . GLY B 1 144 ? 80.905 -32.899 61.054 1.00 101.75 141 GLY B O 1
ATOM 2336 N N . GLU B 1 145 ? 81.060 -34.739 62.340 1.00 157.12 142 GLU B N 1
ATOM 2337 C CA . GLU B 1 145 ? 80.314 -34.158 63.453 1.00 126.21 142 GLU B CA 1
ATOM 2338 C C . GLU B 1 145 ? 81.050 -32.970 64.069 1.00 121.01 142 GLU B C 1
ATOM 2339 O O . GLU B 1 145 ? 80.429 -31.993 64.488 1.00 117.43 142 GLU B O 1
ATOM 2345 N N . ARG B 1 146 ? 82.376 -33.068 64.121 1.00 129.68 143 ARG B N 1
ATOM 2346 C CA . ARG B 1 146 ? 83.229 -31.995 64.629 1.00 142.21 143 ARG B CA 1
ATOM 2347 C C . ARG B 1 146 ? 83.119 -30.741 63.763 1.00 133.80 143 ARG B C 1
ATOM 2348 O O . ARG B 1 146 ? 82.836 -29.653 64.266 1.00 116.74 143 ARG B O 1
ATOM 2356 N N . LYS B 1 147 ? 83.344 -30.908 62.460 1.00 114.96 144 LYS B N 1
ATOM 2357 C CA . LYS B 1 147 ? 83.274 -29.808 61.501 1.00 115.52 144 LYS B CA 1
ATOM 2358 C C . LYS B 1 147 ? 81.915 -29.109 61.519 1.00 107.13 144 LYS B C 1
ATOM 2359 O O . LYS B 1 147 ? 81.836 -27.887 61.384 1.00 122.82 144 LYS B O 1
ATOM 2365 N N . ALA B 1 148 ? 80.849 -29.885 61.676 1.00 112.37 145 ALA B N 1
ATOM 2366 C CA . ALA B 1 148 ? 79.500 -29.328 61.696 1.00 127.98 145 ALA B CA 1
ATOM 2367 C C . ALA B 1 148 ? 79.313 -28.356 62.860 1.00 134.89 145 ALA B C 1
ATOM 2368 O O . ALA B 1 148 ? 78.850 -27.233 62.669 1.00 130.85 145 ALA B O 1
ATOM 2370 N N . LYS B 1 149 ? 79.672 -28.792 64.064 1.00 144.06 146 LYS B N 1
ATOM 2371 C CA . LYS B 1 149 ? 79.594 -27.931 65.239 1.00 142.42 146 LYS B CA 1
ATOM 2372 C C . LYS B 1 149 ? 80.542 -26.748 65.085 1.00 147.35 146 LYS B C 1
ATOM 2373 O O . LYS B 1 149 ? 80.234 -25.630 65.501 1.00 136.20 146 LYS B O 1
ATOM 2379 N N . GLU B 1 150 ? 81.697 -27.013 64.482 1.00 161.69 147 GLU B N 1
ATOM 2380 C CA . GLU B 1 150 ? 82.704 -25.991 64.221 1.00 130.50 147 GLU B CA 1
ATOM 2381 C C . GLU B 1 150 ? 82.097 -24.799 63.488 1.00 141.82 147 GLU B C 1
ATOM 2382 O O . GLU B 1 150 ? 82.271 -23.654 63.904 1.00 129.46 147 GLU B O 1
ATOM 2388 N N . LEU B 1 151 ? 81.380 -25.078 62.402 1.00 148.16 148 LEU B N 1
ATOM 2389 C CA . LEU B 1 151 ? 80.793 -24.032 61.569 1.00 118.77 148 LEU B CA 1
ATOM 2390 C C . LEU B 1 151 ? 79.327 -23.782 61.918 1.00 128.26 148 LEU B C 1
ATOM 2391 O O . LEU B 1 151 ? 78.606 -23.118 61.171 1.00 131.05 148 LEU B O 1
ATOM 2396 N N . ASN B 1 152 ? 78.897 -24.321 63.055 1.00 126.63 149 ASN B N 1
ATOM 2397 C CA . ASN B 1 152 ? 77.531 -24.140 63.540 1.00 140.74 149 ASN B CA 1
ATOM 2398 C C . ASN B 1 152 ? 76.455 -24.464 62.497 1.00 127.57 149 ASN B C 1
ATOM 2399 O O . ASN B 1 152 ? 75.644 -23.607 62.139 1.00 136.37 149 ASN B O 1
ATOM 2404 N N . VAL B 1 153 ? 76.460 -25.703 62.014 1.00 96.97 150 VAL B N 1
ATOM 2405 C CA . VAL B 1 153 ? 75.436 -26.185 61.089 1.00 118.76 150 VAL B CA 1
ATOM 2406 C C . VAL B 1 153 ? 75.068 -27.630 61.424 1.00 120.56 150 VAL B C 1
ATOM 2407 O O . VAL B 1 153 ? 75.839 -28.339 62.081 1.00 94.93 150 VAL B O 1
ATOM 2411 N N . MET B 1 154 ? 73.892 -28.061 60.973 1.00 92.21 151 MET B N 1
ATOM 2412 C CA . MET B 1 154 ? 73.418 -29.416 61.246 1.00 107.24 151 MET B CA 1
ATOM 2413 C C . MET B 1 154 ? 74.235 -30.453 60.475 1.00 116.21 151 MET B C 1
ATOM 2414 O O . MET B 1 154 ? 74.876 -30.126 59.474 1.00 127.51 151 MET B O 1
ATOM 2419 N N . PHE B 1 155 ? 74.213 -31.699 60.946 1.00 96.97 152 PHE B N 1
ATOM 2420 C CA . PHE B 1 155 ? 74.958 -32.778 60.296 1.00 111.03 152 PHE B CA 1
ATOM 2421 C C . PHE B 1 155 ? 74.181 -34.090 60.254 1.00 105.19 152 PHE B C 1
ATOM 2422 O O . PHE B 1 155 ? 73.373 -34.376 61.136 1.00 118.08 152 PHE B O 1
ATOM 2430 N N . ILE B 1 156 ? 74.445 -34.884 59.220 1.00 109.69 153 ILE B N 1
ATOM 2431 C CA . ILE B 1 156 ? 73.807 -36.183 59.047 1.00 119.88 153 ILE B CA 1
ATOM 2432 C C . ILE B 1 156 ? 74.462 -36.953 57.905 1.00 106.91 153 ILE B C 1
ATOM 2433 O O . ILE B 1 156 ? 74.752 -36.383 56.852 1.00 111.16 153 ILE B O 1
ATOM 2438 N N . GLU B 1 157 ? 74.705 -38.243 58.120 1.00 99.69 154 GLU B N 1
ATOM 2439 C CA . GLU B 1 157 ? 75.233 -39.108 57.068 1.00 96.17 154 GLU B CA 1
ATOM 2440 C C . GLU B 1 157 ? 74.090 -39.859 56.402 1.00 95.74 154 GLU B C 1
ATOM 2441 O O . GLU B 1 157 ? 73.091 -40.176 57.046 1.00 75.94 154 GLU B O 1
ATOM 2447 N N . THR B 1 158 ? 74.234 -40.130 55.110 1.00 100.75 155 THR B N 1
ATOM 2448 C CA . THR B 1 158 ? 73.163 -40.751 54.343 1.00 104.54 155 THR B CA 1
ATOM 2449 C C . THR B 1 158 ? 73.691 -41.724 53.293 1.00 99.21 155 THR B C 1
ATOM 2450 O O . THR B 1 158 ? 74.889 -41.774 53.020 1.00 69.09 155 THR B O 1
ATOM 2454 N N . SER B 1 159 ? 72.780 -42.498 52.711 1.00 91.78 156 SER B N 1
ATOM 2455 C CA . SER B 1 159 ? 73.080 -43.290 51.524 1.00 82.96 156 SER B CA 1
ATOM 2456 C C . SER B 1 159 ? 71.918 -43.182 50.555 1.00 77.48 156 SER B C 1
ATOM 2457 O O . SER B 1 159 ? 70.824 -43.659 50.842 1.00 70.80 156 SER B O 1
ATOM 2460 N N . ALA B 1 160 ? 72.155 -42.546 49.412 1.00 83.67 157 ALA B N 1
ATOM 2461 C CA . ALA B 1 160 ? 71.111 -42.367 48.407 1.00 72.89 157 ALA B CA 1
ATOM 2462 C C . ALA B 1 160 ? 70.832 -43.674 47.690 1.00 56.25 157 ALA B C 1
ATOM 2463 O O . ALA B 1 160 ? 69.719 -43.913 47.230 1.00 95.38 157 ALA B O 1
ATOM 2465 N N . LYS B 1 161 ? 71.848 -44.525 47.605 1.00 92.06 158 LYS B N 1
ATOM 2466 C CA . LYS B 1 161 ? 71.693 -45.833 46.984 1.00 95.54 158 LYS B CA 1
ATOM 2467 C C . LYS B 1 161 ? 70.784 -46.728 47.822 1.00 93.20 158 LYS B C 1
ATOM 2468 O O . LYS B 1 161 ? 69.877 -47.370 47.294 1.00 64.76 158 LYS B O 1
ATOM 2474 N N . ALA B 1 162 ? 71.026 -46.747 49.130 1.00 98.40 159 ALA B N 1
ATOM 2475 C CA . ALA B 1 162 ? 70.301 -47.618 50.051 1.00 77.44 159 ALA B CA 1
ATOM 2476 C C . ALA B 1 162 ? 69.010 -47.002 50.599 1.00 84.80 159 ALA B C 1
ATOM 2477 O O . ALA B 1 162 ? 68.206 -47.689 51.224 1.00 102.45 159 ALA B O 1
ATOM 2479 N N . GLY B 1 163 ? 68.810 -45.711 50.367 1.00 97.88 160 GLY B N 1
ATOM 2480 C CA . GLY B 1 163 ? 67.634 -45.029 50.878 1.00 88.03 160 GLY B CA 1
ATOM 2481 C C . GLY B 1 163 ? 67.766 -44.685 52.351 1.00 109.85 160 GLY B C 1
ATOM 2482 O O . GLY B 1 163 ? 66.821 -44.198 52.976 1.00 108.60 160 GLY B O 1
ATOM 2483 N N . TYR B 1 164 ? 68.951 -44.929 52.904 1.00 106.81 161 TYR B N 1
ATOM 2484 C CA . TYR B 1 164 ? 69.218 -44.673 54.317 1.00 90.63 161 TYR B CA 1
ATOM 2485 C C . TYR B 1 164 ? 69.273 -43.185 54.674 1.00 96.48 161 TYR B C 1
ATOM 2486 O O . TYR B 1 164 ? 70.031 -42.422 54.075 1.00 74.78 161 TYR B O 1
ATOM 2495 N N . ASN B 1 165 ? 68.472 -42.791 55.663 1.00 121.54 162 ASN B N 1
ATOM 2496 C CA . ASN B 1 165 ? 68.477 -41.426 56.201 1.00 97.16 162 ASN B CA 1
ATOM 2497 C C . ASN B 1 165 ? 68.122 -40.312 55.221 1.00 118.15 162 ASN B C 1
ATOM 2498 O O . ASN B 1 165 ? 68.318 -39.136 55.527 1.00 94.52 162 ASN B O 1
ATOM 2503 N N . VAL B 1 166 ? 67.599 -40.671 54.054 1.00 116.99 163 VAL B N 1
ATOM 2504 C CA . VAL B 1 166 ? 67.250 -39.666 53.057 1.00 88.78 163 VAL B CA 1
ATOM 2505 C C . VAL B 1 166 ? 65.953 -38.945 53.429 1.00 94.68 163 VAL B C 1
ATOM 2506 O O . VAL B 1 166 ? 65.858 -37.727 53.288 1.00 105.73 163 VAL B O 1
ATOM 2510 N N . LYS B 1 167 ? 64.966 -39.690 53.921 1.00 122.28 164 LYS B N 1
ATOM 2511 C CA . LYS B 1 167 ? 63.749 -39.075 54.450 1.00 104.32 164 LYS B CA 1
ATOM 2512 C C . LYS B 1 167 ? 64.062 -38.323 55.737 1.00 113.62 164 LYS B C 1
ATOM 2513 O O . LYS B 1 167 ? 63.625 -37.187 55.930 1.00 102.29 164 LYS B O 1
ATOM 2519 N N . GLN B 1 168 ? 64.826 -38.967 56.615 1.00 108.66 165 GLN B N 1
ATOM 2520 C CA . GLN B 1 168 ? 65.270 -38.344 57.855 1.00 100.62 165 GLN B CA 1
ATOM 2521 C C . GLN B 1 168 ? 65.878 -36.963 57.626 1.00 95.90 165 GLN B C 1
ATOM 2522 O O . GLN B 1 168 ? 65.668 -36.045 58.417 1.00 91.59 165 GLN B O 1
ATOM 2528 N N . LEU B 1 169 ? 66.627 -36.824 56.537 1.00 119.15 166 LEU B N 1
ATOM 2529 C CA . LEU B 1 169 ? 67.281 -35.563 56.201 1.00 107.74 166 LEU B CA 1
ATOM 2530 C C . LEU B 1 169 ? 66.285 -34.423 56.024 1.00 99.12 166 LEU B C 1
ATOM 2531 O O . LEU B 1 169 ? 66.372 -33.399 56.701 1.00 101.73 166 LEU B O 1
ATOM 2536 N N . PHE B 1 170 ? 65.341 -34.603 55.107 1.00 79.89 167 PHE B N 1
ATOM 2537 C CA . PHE B 1 170 ? 64.360 -33.565 54.806 1.00 90.17 167 PHE B CA 1
ATOM 2538 C C . PHE B 1 170 ? 63.410 -33.320 55.971 1.00 120.45 167 PHE B C 1
ATOM 2539 O O . PHE B 1 170 ? 62.917 -32.207 56.160 1.00 131.73 167 PHE B O 1
ATOM 2547 N N . ARG B 1 171 ? 63.158 -34.363 56.752 1.00 102.96 168 ARG B N 1
ATOM 2548 C CA . ARG B 1 171 ? 62.293 -34.239 57.915 1.00 104.75 168 ARG B CA 1
ATOM 2549 C C . ARG B 1 171 ? 62.905 -33.300 58.962 1.00 112.62 168 ARG B C 1
ATOM 2550 O O . ARG B 1 171 ? 62.195 -32.521 59.605 1.00 104.35 168 ARG B O 1
ATOM 2558 N N . ARG B 1 172 ? 64.224 -33.366 59.119 1.00 73.11 169 ARG B N 1
ATOM 2559 C CA . ARG B 1 172 ? 64.920 -32.538 60.100 1.00 102.33 169 ARG B CA 1
ATOM 2560 C C . ARG B 1 172 ? 65.023 -31.084 59.648 1.00 120.82 169 ARG B C 1
ATOM 2561 O O . ARG B 1 172 ? 65.090 -30.168 60.471 1.00 144.56 169 ARG B O 1
ATOM 2569 N N . VAL B 1 173 ? 65.039 -30.881 58.335 1.00 98.77 170 VAL B N 1
ATOM 2570 C CA . VAL B 1 173 ? 65.133 -29.543 57.768 1.00 131.62 170 VAL B CA 1
ATOM 2571 C C . VAL B 1 173 ? 63.812 -28.796 57.909 1.00 132.74 170 VAL B C 1
ATOM 2572 O O . VAL B 1 173 ? 63.789 -27.596 58.198 1.00 149.56 170 VAL B O 1
ATOM 2576 N N . ALA B 1 174 ? 62.711 -29.513 57.711 1.00 93.71 171 ALA B N 1
ATOM 2577 C CA . ALA B 1 174 ? 61.384 -28.930 57.855 1.00 108.29 171 ALA B CA 1
ATOM 2578 C C . ALA B 1 174 ? 61.074 -28.616 59.320 1.00 143.61 171 ALA B C 1
ATOM 2579 O O . ALA B 1 174 ? 60.197 -27.808 59.623 1.00 142.53 171 ALA B O 1
ATOM 2581 N N . ALA B 1 175 ? 61.804 -29.256 60.227 1.00 141.36 172 ALA B N 1
ATOM 2582 C CA . ALA B 1 175 ? 61.586 -29.064 61.656 1.00 100.97 172 ALA B CA 1
ATOM 2583 C C . ALA B 1 175 ? 62.349 -27.857 62.197 1.00 123.65 172 ALA B C 1
ATOM 2584 O O . ALA B 1 175 ? 62.261 -27.537 63.383 1.00 152.17 172 ALA B O 1
ATOM 2586 N N . ALA B 1 176 ? 63.098 -27.189 61.327 1.00 123.66 173 ALA B N 1
ATOM 2587 C CA . ALA B 1 176 ? 63.890 -26.035 61.738 1.00 135.17 173 ALA B CA 1
ATOM 2588 C C . ALA B 1 176 ? 63.464 -24.753 61.022 1.00 154.40 173 ALA B C 1
ATOM 2589 O O . ALA B 1 176 ? 64.249 -23.812 60.902 1.00 146.92 173 ALA B O 1
ATOM 2591 N N . LEU B 1 177 ? 62.217 -24.717 60.560 1.00 161.35 174 LEU B N 1
ATOM 2592 C CA . LEU B 1 177 ? 61.697 -23.560 59.836 1.00 163.76 174 LEU B CA 1
ATOM 2593 C C . LEU B 1 177 ? 60.705 -22.747 60.667 1.00 171.63 174 LEU B C 1
ATOM 2594 O O . LEU B 1 177 ? 60.440 -21.581 60.367 1.00 139.95 174 LEU B O 1
ATOM 2599 N N . PHE C 1 17 ? 74.102 -10.983 -47.184 1.00 126.42 14 PHE C N 1
ATOM 2600 C CA . PHE C 1 17 ? 72.953 -11.631 -46.556 1.00 154.66 14 PHE C CA 1
ATOM 2601 C C . PHE C 1 17 ? 73.065 -11.599 -45.023 1.00 149.71 14 PHE C C 1
ATOM 2602 O O . PHE C 1 17 ? 73.852 -12.345 -44.436 1.00 148.38 14 PHE C O 1
ATOM 2610 N N . LYS C 1 18 ? 72.263 -10.749 -44.382 1.00 142.09 15 LYS C N 1
ATOM 2611 C CA . LYS C 1 18 ? 72.468 -10.405 -42.969 1.00 133.69 15 LYS C CA 1
ATOM 2612 C C . LYS C 1 18 ? 71.396 -10.913 -41.994 1.00 128.01 15 LYS C C 1
ATOM 2613 O O . LYS C 1 18 ? 70.198 -10.843 -42.278 1.00 126.80 15 LYS C O 1
ATOM 2619 N N . LEU C 1 19 ? 71.843 -11.398 -40.834 1.00 122.79 16 LEU C N 1
ATOM 2620 C CA . LEU C 1 19 ? 70.954 -11.881 -39.772 1.00 99.60 16 LEU C CA 1
ATOM 2621 C C . LEU C 1 19 ? 71.219 -11.189 -38.435 1.00 105.16 16 LEU C C 1
ATOM 2622 O O . LEU C 1 19 ? 72.358 -10.836 -38.125 1.00 133.80 16 LEU C O 1
ATOM 2627 N N . VAL C 1 20 ? 70.167 -11.021 -37.636 1.00 98.81 17 VAL C N 1
ATOM 2628 C CA . VAL C 1 20 ? 70.279 -10.358 -36.337 1.00 106.73 17 VAL C CA 1
ATOM 2629 C C . VAL C 1 20 ? 69.569 -11.136 -35.230 1.00 118.54 17 VAL C C 1
ATOM 2630 O O . VAL C 1 20 ? 68.389 -11.484 -35.354 1.00 88.23 17 VAL C O 1
ATOM 2634 N N . PHE C 1 21 ? 70.290 -11.393 -34.141 1.00 100.26 18 PHE C N 1
ATOM 2635 C CA . PHE C 1 21 ? 69.745 -12.183 -33.043 1.00 97.77 18 PHE C CA 1
ATOM 2636 C C . PHE C 1 21 ? 69.228 -11.322 -31.906 1.00 80.54 18 PHE C C 1
ATOM 2637 O O . PHE C 1 21 ? 69.986 -10.605 -31.262 1.00 95.80 18 PHE C O 1
ATOM 2645 N N . LEU C 1 22 ? 67.921 -11.404 -31.676 1.00 113.92 19 LEU C N 1
ATOM 2646 C CA . LEU C 1 22 ? 67.256 -10.604 -30.659 1.00 95.62 19 LEU C CA 1
ATOM 2647 C C . LEU C 1 22 ? 66.657 -11.492 -29.581 1.00 92.40 19 LEU C C 1
ATOM 2648 O O . LEU C 1 22 ? 66.295 -12.642 -29.834 1.00 88.63 19 LEU C O 1
ATOM 2653 N N . GLY C 1 23 ? 66.542 -10.949 -28.377 1.00 104.08 20 GLY C N 1
ATOM 2654 C CA . GLY C 1 23 ? 65.914 -11.671 -27.291 1.00 98.49 20 GLY C CA 1
ATOM 2655 C C . GLY C 1 23 ? 66.409 -11.203 -25.940 1.00 108.91 20 GLY C C 1
ATOM 2656 O O . GLY C 1 23 ? 67.395 -10.465 -25.847 1.00 97.63 20 GLY C O 1
ATOM 2657 N N . GLU C 1 24 ? 65.719 -11.643 -24.893 1.00 103.51 21 GLU C N 1
ATOM 2658 C CA . GLU C 1 24 ? 66.072 -11.284 -23.526 1.00 105.30 21 GLU C CA 1
ATOM 2659 C C . GLU C 1 24 ? 67.460 -11.782 -23.133 1.00 96.32 21 GLU C C 1
ATOM 2660 O O . GLU C 1 24 ? 68.150 -12.420 -23.926 1.00 91.11 21 GLU C O 1
ATOM 2666 N N . GLN C 1 25 ? 67.856 -11.483 -21.899 1.00 101.32 22 GLN C N 1
ATOM 2667 C CA . GLN C 1 25 ? 69.191 -11.809 -21.403 1.00 95.39 22 GLN C CA 1
ATOM 2668 C C . GLN C 1 25 ? 69.345 -13.299 -21.080 1.00 100.31 22 GLN C C 1
ATOM 2669 O O . GLN C 1 25 ? 68.423 -13.930 -20.564 1.00 80.41 22 GLN C O 1
ATOM 2675 N N . SER C 1 26 ? 70.519 -13.845 -21.394 1.00 103.46 23 SER C N 1
ATOM 2676 C CA . SER C 1 26 ? 70.856 -15.260 -21.159 1.00 109.56 23 SER C CA 1
ATOM 2677 C C . SER C 1 26 ? 69.831 -16.300 -21.651 1.00 92.69 23 SER C C 1
ATOM 2678 O O . SER C 1 26 ? 69.603 -17.315 -20.987 1.00 91.13 23 SER C O 1
ATOM 2681 N N . VAL C 1 27 ? 69.236 -16.055 -22.816 1.00 76.75 24 VAL C N 1
ATOM 2682 C CA . VAL C 1 27 ? 68.355 -17.040 -23.441 1.00 76.10 24 VAL C CA 1
ATOM 2683 C C . VAL C 1 27 ? 69.167 -18.033 -24.268 1.00 102.61 24 VAL C C 1
ATOM 2684 O O . VAL C 1 27 ? 68.761 -19.183 -24.446 1.00 97.26 24 VAL C O 1
ATOM 2688 N N . GLY C 1 28 ? 70.312 -17.579 -24.774 1.00 101.58 25 GLY C N 1
ATOM 2689 C CA . GLY C 1 28 ? 71.213 -18.439 -25.520 1.00 99.04 25 GLY C CA 1
ATOM 2690 C C . GLY C 1 28 ? 71.542 -17.946 -26.917 1.00 104.89 25 GLY C C 1
ATOM 2691 O O . GLY C 1 28 ? 71.922 -18.732 -27.782 1.00 91.65 25 GLY C O 1
ATOM 2692 N N . LYS C 1 29 ? 71.401 -16.644 -27.145 1.00 113.10 26 LYS C N 1
ATOM 2693 C CA . LYS C 1 29 ? 71.716 -16.068 -28.449 1.00 90.08 26 LYS C CA 1
ATOM 2694 C C . LYS C 1 29 ? 73.186 -16.303 -28.789 1.00 95.77 26 LYS C C 1
ATOM 2695 O O . LYS C 1 29 ? 73.514 -16.902 -29.816 1.00 82.94 26 LYS C O 1
ATOM 2701 N N . THR C 1 30 ? 74.065 -15.831 -27.913 1.00 77.43 27 THR C N 1
ATOM 2702 C CA . THR C 1 30 ? 75.496 -16.014 -28.094 1.00 57.13 27 THR C CA 1
ATOM 2703 C C . THR C 1 30 ? 75.824 -17.497 -28.268 1.00 82.50 27 THR C C 1
ATOM 2704 O O . THR C 1 30 ? 76.708 -17.857 -29.043 1.00 94.69 27 THR C O 1
ATOM 2708 N N . SER C 1 31 ? 75.092 -18.354 -27.559 1.00 81.30 28 SER C N 1
ATOM 2709 C CA . SER C 1 31 ? 75.367 -19.794 -27.548 1.00 85.57 28 SER C CA 1
ATOM 2710 C C . SER C 1 31 ? 74.981 -20.503 -28.842 1.00 98.44 28 SER C C 1
ATOM 2711 O O . SER C 1 31 ? 75.680 -21.413 -29.294 1.00 87.55 28 SER C O 1
ATOM 2714 N N . LEU C 1 32 ? 73.859 -20.090 -29.422 1.00 100.26 29 LEU C N 1
ATOM 2715 C CA . LEU C 1 32 ? 73.362 -20.684 -30.657 1.00 87.29 29 LEU 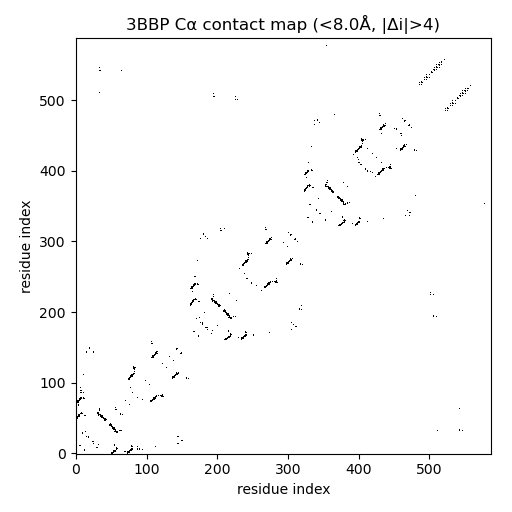C CA 1
ATOM 2716 C C . LEU C 1 32 ? 74.279 -20.342 -31.821 1.00 100.97 29 LEU C C 1
ATOM 2717 O O . LEU C 1 32 ? 74.466 -21.141 -32.738 1.00 89.54 29 LEU C O 1
ATOM 2722 N N . ILE C 1 33 ? 74.851 -19.145 -31.776 1.00 92.41 30 ILE C N 1
ATOM 2723 C CA . ILE C 1 33 ? 75.792 -18.718 -32.800 1.00 93.21 30 ILE C CA 1
ATOM 2724 C C . ILE C 1 33 ? 77.097 -19.518 -32.714 1.00 103.70 30 ILE C C 1
ATOM 2725 O O . ILE C 1 33 ? 77.665 -19.903 -33.737 1.00 78.29 30 ILE C O 1
ATOM 2730 N N . THR C 1 34 ? 77.557 -19.778 -31.491 1.00 115.68 31 THR C N 1
ATOM 2731 C CA . THR C 1 34 ? 78.774 -20.563 -31.274 1.00 90.91 31 THR C CA 1
ATOM 2732 C C . THR C 1 34 ? 78.603 -22.009 -31.727 1.00 96.23 31 THR C C 1
ATOM 2733 O O . THR C 1 34 ? 79.461 -22.560 -32.413 1.00 93.83 31 THR C O 1
ATOM 2737 N N . ARG C 1 35 ? 77.495 -22.623 -31.326 1.00 112.14 32 ARG C N 1
ATOM 2738 C CA . ARG C 1 35 ? 77.200 -24.002 -31.699 1.00 114.83 32 ARG C CA 1
ATOM 2739 C C . ARG C 1 35 ? 77.180 -24.170 -33.217 1.00 114.14 32 ARG C C 1
ATOM 2740 O O . ARG C 1 35 ? 77.391 -25.264 -33.738 1.00 119.85 32 ARG C O 1
ATOM 2748 N N . PHE C 1 36 ? 76.938 -23.069 -33.919 1.00 119.41 33 PHE C N 1
ATOM 2749 C CA . PHE C 1 36 ? 76.813 -23.089 -35.371 1.00 106.10 33 PHE C CA 1
ATOM 2750 C C . PHE C 1 36 ? 78.131 -22.744 -36.062 1.00 98.14 33 PHE C C 1
ATOM 2751 O O . PHE C 1 36 ? 78.555 -23.431 -36.994 1.00 97.19 33 PHE C O 1
ATOM 2759 N N . MET C 1 37 ? 78.769 -21.676 -35.596 1.00 71.99 34 MET C N 1
ATOM 2760 C CA . MET C 1 37 ? 80.031 -21.201 -36.162 1.00 84.14 34 MET C CA 1
ATOM 2761 C C . MET C 1 37 ? 81.221 -22.128 -35.888 1.00 104.86 34 MET C C 1
ATOM 2762 O O . MET C 1 37 ? 82.040 -22.384 -36.775 1.00 97.10 34 MET C O 1
ATOM 2767 N N . TYR C 1 38 ? 81.314 -22.618 -34.655 1.00 102.29 35 TYR C N 1
ATOM 2768 C CA . TYR C 1 38 ? 82.488 -23.359 -34.212 1.00 87.18 35 TYR C CA 1
ATOM 2769 C C . TYR C 1 38 ? 82.134 -24.734 -33.656 1.00 107.80 35 TYR C C 1
ATOM 2770 O O . TYR C 1 38 ? 83.020 -25.505 -33.280 1.00 105.24 35 TYR C O 1
ATOM 2779 N N . ASP C 1 39 ? 80.838 -25.033 -33.617 1.00 88.10 36 ASP C N 1
ATOM 2780 C CA . ASP C 1 39 ? 80.342 -26.304 -33.091 1.00 102.44 36 ASP C CA 1
ATOM 2781 C C . ASP C 1 39 ? 80.876 -26.576 -31.689 1.00 95.87 36 ASP C C 1
ATOM 2782 O O . ASP C 1 39 ? 81.281 -27.697 -31.374 1.00 83.93 36 ASP C O 1
ATOM 2787 N N . SER C 1 40 ? 80.879 -25.546 -30.851 1.00 111.47 37 SER C N 1
ATOM 2788 C CA . SER C 1 40 ? 81.295 -25.701 -29.464 1.00 86.44 37 SER C CA 1
ATOM 2789 C C . SER C 1 40 ? 80.227 -25.142 -28.532 1.00 99.71 37 SER C C 1
ATOM 2790 O O . SER C 1 40 ? 79.241 -24.554 -28.982 1.00 104.60 37 SER C O 1
ATOM 2793 N N . PHE C 1 41 ? 80.419 -25.339 -27.234 1.00 126.31 38 PHE C N 1
ATOM 2794 C CA . PHE C 1 41 ? 79.496 -24.806 -26.245 1.00 108.80 38 PHE C CA 1
ATOM 2795 C C . PHE C 1 41 ? 80.226 -24.489 -24.951 1.00 95.40 38 PHE C C 1
ATOM 2796 O O . PHE C 1 41 ? 81.117 -25.227 -24.531 1.00 102.08 38 PHE C O 1
ATOM 2804 N N . ASP C 1 42 ? 79.846 -23.384 -24.323 1.00 98.71 39 ASP C N 1
ATOM 2805 C CA . ASP C 1 42 ? 80.443 -22.992 -23.055 1.00 102.75 39 ASP C CA 1
ATOM 2806 C C . ASP C 1 42 ? 79.358 -22.774 -21.999 1.00 124.40 39 ASP C C 1
ATOM 2807 O O . ASP C 1 42 ? 78.412 -22.002 -22.210 1.00 99.71 39 ASP C O 1
ATOM 2812 N N . ASN C 1 43 ? 79.494 -23.475 -20.874 1.00 83.98 40 ASN C N 1
ATOM 2813 C CA . ASN C 1 43 ? 78.551 -23.353 -19.766 1.00 120.16 40 ASN C CA 1
ATOM 2814 C C . ASN C 1 43 ? 78.685 -22.014 -19.052 1.00 120.93 40 ASN C C 1
ATOM 2815 O O . ASN C 1 43 ? 77.696 -21.448 -18.581 1.00 99.41 40 ASN C O 1
ATOM 2820 N N . THR C 1 44 ? 79.918 -21.521 -18.968 1.00 73.70 41 THR C N 1
ATOM 2821 C CA . THR C 1 44 ? 80.189 -20.221 -18.368 1.00 94.59 41 THR C CA 1
ATOM 2822 C C . THR C 1 44 ? 79.461 -19.113 -19.122 1.00 94.86 41 THR C C 1
ATOM 2823 O O . THR C 1 44 ? 79.667 -18.923 -20.322 1.00 115.08 41 THR C O 1
ATOM 2827 N N . TYR C 1 45 ? 78.609 -18.381 -18.412 1.00 91.79 42 TYR C N 1
ATOM 2828 C CA . TYR C 1 45 ? 77.822 -17.321 -19.031 1.00 91.89 42 TYR C CA 1
ATOM 2829 C C . TYR C 1 45 ? 78.580 -16.002 -19.126 1.00 78.68 42 TYR C C 1
ATOM 2830 O O . TYR C 1 45 ? 79.140 -15.525 -18.137 1.00 75.84 42 TYR C O 1
ATOM 2839 N N . GLN C 1 46 ? 78.591 -15.417 -20.321 1.00 92.95 43 GLN C N 1
ATOM 2840 C CA . GLN C 1 46 ? 79.103 -14.061 -20.496 1.00 77.69 43 GLN C CA 1
ATOM 2841 C C . GLN C 1 46 ? 78.112 -13.171 -21.235 1.00 113.47 43 GLN C C 1
ATOM 2842 O O . GLN C 1 46 ? 77.788 -13.414 -22.402 1.00 116.34 43 GLN C O 1
ATOM 2848 N N . ALA C 1 47 ? 77.637 -12.136 -20.549 1.00 77.81 44 ALA C N 1
ATOM 2849 C CA . ALA C 1 47 ? 76.689 -11.209 -21.141 1.00 69.93 44 ALA C CA 1
ATOM 2850 C C . ALA C 1 47 ? 77.298 -10.526 -22.361 1.00 106.44 44 ALA C C 1
ATOM 2851 O O . ALA C 1 47 ? 78.407 -9.992 -22.308 1.00 84.30 44 ALA C O 1
ATOM 2853 N N . THR C 1 48 ? 76.563 -10.558 -23.464 1.00 138.17 45 THR C N 1
ATOM 2854 C CA . THR C 1 48 ? 77.005 -9.918 -24.689 1.00 101.06 45 THR C CA 1
ATOM 2855 C C . THR C 1 48 ? 76.974 -8.405 -24.517 1.00 88.53 45 THR C C 1
ATOM 2856 O O . THR C 1 48 ? 75.972 -7.840 -24.074 1.00 89.73 45 THR C O 1
ATOM 2860 N N . ILE C 1 49 ? 78.087 -7.760 -24.848 1.00 99.74 46 ILE C N 1
ATOM 2861 C CA . ILE C 1 49 ? 78.199 -6.309 -24.746 1.00 98.02 46 ILE C CA 1
ATOM 2862 C C . ILE C 1 49 ? 78.169 -5.669 -26.129 1.00 92.21 46 ILE C C 1
ATOM 2863 O O . ILE C 1 49 ? 78.915 -6.071 -27.024 1.00 116.36 46 ILE C O 1
ATOM 2868 N N . GLY C 1 50 ? 77.306 -4.671 -26.299 1.00 59.60 47 GLY C N 1
ATOM 2869 C CA . GLY C 1 50 ? 77.182 -3.994 -27.578 1.00 75.80 47 GLY C CA 1
ATOM 2870 C C . GLY C 1 50 ? 76.622 -4.914 -28.646 1.00 100.76 47 GLY C C 1
ATOM 2871 O O . GLY C 1 50 ? 75.485 -5.372 -28.529 1.00 121.57 47 GLY C O 1
ATOM 2872 N N . ILE C 1 51 ? 77.414 -5.187 -29.683 1.00 93.44 48 ILE C N 1
ATOM 2873 C CA . ILE C 1 51 ? 76.983 -6.070 -30.766 1.00 101.30 48 ILE C CA 1
ATOM 2874 C C . ILE C 1 51 ? 78.159 -6.809 -31.405 1.00 100.21 48 ILE C C 1
ATOM 2875 O O . ILE C 1 51 ? 78.797 -6.286 -32.318 1.00 125.09 48 ILE C O 1
ATOM 2880 N N . ASP C 1 52 ? 78.439 -8.023 -30.929 1.00 93.09 49 ASP C N 1
ATOM 2881 C CA . ASP C 1 52 ? 79.513 -8.843 -31.495 1.00 104.61 49 ASP C CA 1
ATOM 2882 C C . ASP C 1 52 ? 79.187 -9.172 -32.952 1.00 103.32 49 ASP C C 1
ATOM 2883 O O . ASP C 1 52 ? 78.019 -9.326 -33.309 1.00 73.77 49 ASP C O 1
ATOM 2888 N N . PHE C 1 53 ? 80.212 -9.270 -33.794 1.00 129.15 50 PHE C N 1
ATOM 2889 C CA . PHE C 1 53 ? 79.997 -9.627 -35.197 1.00 111.20 50 PHE C CA 1
ATOM 2890 C C . PHE C 1 53 ? 80.740 -10.904 -35.606 1.00 116.77 50 PHE C C 1
ATOM 2891 O O . PHE C 1 53 ? 81.944 -11.048 -35.376 1.00 111.55 50 PHE C O 1
ATOM 2899 N N . LEU C 1 54 ? 80.005 -11.826 -36.219 1.00 78.74 51 LEU C N 1
ATOM 2900 C CA . LEU C 1 54 ? 80.587 -13.058 -36.725 1.00 97.65 51 LEU C CA 1
ATOM 2901 C C . LEU C 1 54 ? 80.102 -13.325 -38.147 1.00 128.64 51 LEU C C 1
ATOM 2902 O O . LEU C 1 54 ? 78.948 -13.044 -38.486 1.00 103.16 51 LEU C O 1
ATOM 2907 N N . SER C 1 55 ? 80.988 -13.866 -38.976 1.00 138.18 52 SER C N 1
ATOM 2908 C CA . SER C 1 55 ? 80.641 -14.184 -40.355 1.00 113.86 52 SER C CA 1
ATOM 2909 C C . SER C 1 55 ? 81.313 -15.481 -40.800 1.00 129.28 52 SER C C 1
ATOM 2910 O O . SER C 1 55 ? 82.471 -15.739 -40.463 1.00 136.81 52 SER C O 1
ATOM 2913 N N . LYS C 1 56 ? 80.579 -16.295 -41.554 1.00 102.18 53 LYS C N 1
ATOM 2914 C CA . LYS C 1 56 ? 81.121 -17.540 -42.093 1.00 158.50 53 LYS C CA 1
ATOM 2915 C C . LYS C 1 56 ? 80.345 -17.941 -43.342 1.00 152.34 53 LYS C C 1
ATOM 2916 O O . LYS C 1 56 ? 79.124 -17.825 -43.381 1.00 115.99 53 LYS C O 1
ATOM 2922 N N . THR C 1 57 ? 81.036 -18.408 -44.373 1.00 187.31 54 THR C N 1
ATOM 2923 C CA . THR C 1 57 ? 80.319 -18.787 -45.584 1.00 207.25 54 THR C CA 1
ATOM 2924 C C . THR C 1 57 ? 80.156 -20.299 -45.715 1.00 219.93 54 THR C C 1
ATOM 2925 O O . THR C 1 57 ? 81.022 -21.074 -45.302 1.00 207.95 54 THR C O 1
ATOM 2929 N N . MET C 1 58 ? 79.027 -20.701 -46.292 1.00 202.91 55 MET C N 1
ATOM 2930 C CA . MET C 1 58 ? 78.645 -22.103 -46.364 1.00 193.94 55 MET C CA 1
ATOM 2931 C C . MET C 1 58 ? 78.030 -22.436 -47.718 1.00 225.87 55 MET C C 1
ATOM 2932 O O . MET C 1 58 ? 77.385 -21.592 -48.339 1.00 235.18 55 MET C O 1
ATOM 2937 N N . TYR C 1 59 ? 78.226 -23.672 -48.166 1.00 219.32 56 TYR C N 1
ATOM 2938 C CA . TYR C 1 59 ? 77.560 -24.163 -49.366 1.00 205.56 56 TYR C CA 1
ATOM 2939 C C . TYR C 1 59 ? 76.293 -24.918 -48.984 1.00 196.97 56 TYR C C 1
ATOM 2940 O O . TYR C 1 59 ? 76.346 -26.098 -48.639 1.00 184.23 56 TYR C O 1
ATOM 2949 N N . LEU C 1 60 ? 75.155 -24.234 -49.040 1.00 202.42 57 LEU C N 1
ATOM 2950 C CA . LEU C 1 60 ? 73.887 -24.852 -48.676 1.00 216.47 57 LEU C CA 1
ATOM 2951 C C . LEU C 1 60 ? 72.989 -25.019 -49.895 1.00 249.74 57 LEU C C 1
ATOM 2952 O O . LEU C 1 60 ? 72.610 -24.041 -50.538 1.00 283.72 57 LEU C O 1
ATOM 2957 N N . GLU C 1 61 ? 72.664 -26.267 -50.210 1.00 243.97 58 GLU C N 1
ATOM 2958 C CA . GLU C 1 61 ? 71.664 -26.571 -51.226 1.00 256.67 58 GLU C CA 1
ATOM 2959 C C . GLU C 1 61 ? 72.016 -26.029 -52.610 1.00 251.61 58 GLU C C 1
ATOM 2960 O O . GLU C 1 61 ? 71.499 -24.994 -53.034 1.00 254.93 58 GLU C O 1
ATOM 2966 N N . ASP C 1 62 ? 72.904 -26.735 -53.302 1.00 230.30 59 ASP C N 1
ATOM 2967 C CA . ASP C 1 62 ? 73.167 -26.481 -54.716 1.00 231.30 59 ASP C CA 1
ATOM 2968 C C . ASP C 1 62 ? 73.847 -25.142 -54.996 1.00 226.20 59 ASP C C 1
ATOM 2969 O O . ASP C 1 62 ? 74.053 -24.781 -56.155 1.00 195.40 59 ASP C O 1
ATOM 2974 N N . ARG C 1 63 ? 74.194 -24.410 -53.941 1.00 238.25 60 ARG C N 1
ATOM 2975 C CA . ARG C 1 63 ? 74.884 -23.132 -54.101 1.00 232.11 60 ARG C CA 1
ATOM 2976 C C . ARG C 1 63 ? 75.408 -22.585 -52.775 1.00 221.59 60 ARG C C 1
ATOM 2977 O O . ARG C 1 63 ? 74.798 -22.784 -51.725 1.00 216.65 60 ARG C O 1
ATOM 2985 N N . THR C 1 64 ? 76.544 -21.894 -52.834 1.00 223.34 61 THR C N 1
ATOM 2986 C CA . THR C 1 64 ? 77.138 -21.269 -51.655 1.00 230.98 61 THR C CA 1
ATOM 2987 C C . THR C 1 64 ? 76.421 -19.961 -51.306 1.00 211.77 61 THR C C 1
ATOM 2988 O O . THR C 1 64 ? 75.906 -19.273 -52.188 1.00 173.14 61 THR C O 1
ATOM 2992 N N . VAL C 1 65 ? 76.381 -19.631 -50.016 1.00 217.13 62 VAL C N 1
ATOM 2993 C CA . VAL C 1 65 ? 75.814 -18.362 -49.555 1.00 181.42 62 VAL C CA 1
ATOM 2994 C C . VAL C 1 65 ? 76.609 -17.792 -48.376 1.00 161.88 62 VAL C C 1
ATOM 2995 O O . VAL C 1 65 ? 77.203 -18.537 -47.591 1.00 140.85 62 VAL C O 1
ATOM 2999 N N . ARG C 1 66 ? 76.611 -16.465 -48.269 1.00 106.07 63 ARG C N 1
ATOM 3000 C CA . ARG C 1 66 ? 77.401 -15.735 -47.283 1.00 140.99 63 ARG C CA 1
ATOM 3001 C C . ARG C 1 66 ? 76.504 -15.109 -46.214 1.00 160.32 63 ARG C C 1
ATOM 3002 O O . ARG C 1 66 ? 75.536 -14.409 -46.532 1.00 109.48 63 ARG C O 1
ATOM 3010 N N . LEU C 1 67 ? 76.835 -15.360 -44.948 1.00 162.85 64 LEU C N 1
ATOM 3011 C CA . LEU C 1 67 ? 76.017 -14.891 -43.834 1.00 149.97 64 LEU C CA 1
ATOM 3012 C C . LEU C 1 67 ? 76.747 -13.943 -42.889 1.00 138.27 64 LEU C C 1
ATOM 3013 O O . LEU C 1 67 ? 77.812 -14.269 -42.356 1.00 136.38 64 LEU C O 1
ATOM 3018 N N . GLN C 1 68 ? 76.157 -12.770 -42.685 1.00 121.20 65 GLN C N 1
ATOM 3019 C CA . GLN C 1 68 ? 76.614 -11.837 -41.665 1.00 129.67 65 GLN C CA 1
ATOM 3020 C C . GLN C 1 68 ? 75.769 -12.074 -40.424 1.00 131.06 65 GLN C C 1
ATOM 3021 O O . GLN C 1 68 ? 74.546 -12.174 -40.517 1.00 146.84 65 GLN C O 1
ATOM 3027 N N . LEU C 1 69 ? 76.409 -12.172 -39.264 1.00 121.58 66 LEU C N 1
ATOM 3028 C CA . LEU C 1 69 ? 75.672 -12.422 -38.029 1.00 108.11 66 LEU C CA 1
ATOM 3029 C C . LEU C 1 69 ? 75.881 -11.310 -37.001 1.00 110.80 66 LEU C C 1
ATOM 3030 O O . LEU C 1 69 ? 77.014 -11.021 -36.605 1.00 119.07 66 LEU C O 1
ATOM 3035 N N . TRP C 1 70 ? 74.782 -10.687 -36.582 1.00 87.48 67 TRP C N 1
ATOM 3036 C CA . TRP C 1 70 ? 74.830 -9.648 -35.557 1.00 92.71 67 TRP C CA 1
ATOM 3037 C C . TRP C 1 70 ? 74.272 -10.165 -34.230 1.00 100.70 67 TRP C C 1
ATOM 3038 O O . TRP C 1 70 ? 73.070 -10.411 -34.107 1.00 116.34 67 TRP C O 1
ATOM 3049 N N . ASP C 1 71 ? 75.149 -10.329 -33.243 1.00 106.99 68 ASP C N 1
ATOM 3050 C CA . ASP C 1 71 ? 74.747 -10.804 -31.922 1.00 109.17 68 ASP C CA 1
ATOM 3051 C C . ASP C 1 71 ? 74.463 -9.619 -31.000 1.00 107.48 68 ASP C C 1
ATOM 3052 O O . ASP C 1 71 ? 75.389 -8.987 -30.494 1.00 98.53 68 ASP C O 1
ATOM 3057 N N . THR C 1 72 ? 73.183 -9.318 -30.791 1.00 95.59 69 THR C N 1
ATOM 3058 C CA . THR C 1 72 ? 72.791 -8.180 -29.963 1.00 81.89 69 THR C CA 1
ATOM 3059 C C . THR C 1 72 ? 72.823 -8.514 -28.475 1.00 112.39 69 THR C C 1
ATOM 3060 O O . THR C 1 72 ? 72.868 -9.683 -28.086 1.00 76.99 69 THR C O 1
ATOM 3064 N N . ALA C 1 73 ? 72.795 -7.471 -27.650 1.00 113.51 70 ALA C N 1
ATOM 3065 C CA . ALA C 1 73 ? 72.808 -7.629 -26.204 1.00 75.76 70 ALA C CA 1
ATOM 3066 C C . ALA C 1 73 ? 71.395 -7.754 -25.662 1.00 76.25 70 ALA C C 1
ATOM 3067 O O . ALA C 1 73 ? 70.514 -6.973 -26.014 1.00 121.14 70 ALA C O 1
ATOM 3069 N N . GLY C 1 74 ? 71.175 -8.747 -24.810 1.00 97.76 71 GLY C N 1
ATOM 3070 C CA . GLY C 1 74 ? 69.928 -8.833 -24.078 1.00 101.12 71 GLY C CA 1
ATOM 3071 C C . GLY C 1 74 ? 69.991 -7.833 -22.942 1.00 88.80 71 GLY C C 1
ATOM 3072 O O . GLY C 1 74 ? 68.972 -7.467 -22.360 1.00 82.78 71 GLY C O 1
ATOM 3073 N N . LEU C 1 75 ? 71.210 -7.395 -22.639 1.00 117.66 72 LEU C N 1
ATOM 3074 C CA . LEU C 1 75 ? 71.470 -6.419 -21.586 1.00 80.83 72 LEU C CA 1
ATOM 3075 C C . LEU C 1 75 ? 70.806 -5.088 -21.921 1.00 85.37 72 LEU C C 1
ATOM 3076 O O . LEU C 1 75 ? 70.805 -4.655 -23.074 1.00 164.04 72 LEU C O 1
ATOM 3081 N N . GLU C 1 76 ? 70.253 -4.432 -20.909 1.00 91.83 73 GLU C N 1
ATOM 3082 C CA . GLU C 1 76 ? 69.382 -3.285 -21.137 1.00 97.13 73 GLU C CA 1
ATOM 3083 C C . GLU C 1 76 ? 70.121 -1.976 -21.472 1.00 104.06 73 GLU C C 1
ATOM 3084 O O . GLU C 1 76 ? 69.593 -1.134 -22.203 1.00 96.63 73 GLU C O 1
ATOM 3090 N N . ARG C 1 77 ? 71.329 -1.807 -20.938 1.00 68.89 74 ARG C N 1
ATOM 3091 C CA . ARG C 1 77 ? 72.159 -0.651 -21.268 1.00 71.58 74 ARG C CA 1
ATOM 3092 C C . ARG C 1 77 ? 72.474 -0.554 -22.761 1.00 112.08 74 ARG C C 1
ATOM 3093 O O . ARG C 1 77 ? 72.437 0.532 -23.346 1.00 119.83 74 ARG C O 1
ATOM 3101 N N . PHE C 1 78 ? 72.789 -1.694 -23.368 1.00 108.43 75 PHE C N 1
ATOM 3102 C CA . PHE C 1 78 ? 73.267 -1.731 -24.746 1.00 98.87 75 PHE C CA 1
ATOM 3103 C C . PHE C 1 78 ? 72.183 -2.093 -25.754 1.00 109.68 75 PHE C C 1
ATOM 3104 O O . PHE C 1 78 ? 72.328 -3.062 -26.500 1.00 125.42 75 PHE C O 1
ATOM 3112 N N . ARG C 1 79 ? 71.104 -1.319 -25.789 1.00 90.26 76 ARG C N 1
ATOM 3113 C CA . ARG C 1 79 ? 70.013 -1.614 -26.709 1.00 70.14 76 ARG C CA 1
ATOM 3114 C C . ARG C 1 79 ? 69.787 -0.496 -27.720 1.00 110.81 76 ARG C C 1
ATOM 3115 O O . ARG C 1 79 ? 69.122 -0.698 -28.737 1.00 111.26 76 ARG C O 1
ATOM 3123 N N . SER C 1 80 ? 70.343 0.678 -27.439 1.00 116.29 77 SER C N 1
ATOM 3124 C CA . SER C 1 80 ? 70.149 1.844 -28.297 1.00 101.83 77 SER C CA 1
ATOM 3125 C C . SER C 1 80 ? 70.620 1.590 -29.727 1.00 100.02 77 SER C C 1
ATOM 3126 O O . SER C 1 80 ? 70.095 2.165 -30.683 1.00 88.85 77 SER C O 1
ATOM 3129 N N . LEU C 1 81 ? 71.611 0.721 -29.868 1.00 88.73 78 LEU C N 1
ATOM 3130 C CA . LEU C 1 81 ? 72.174 0.409 -31.175 1.00 100.25 78 LEU C CA 1
ATOM 3131 C C . LEU C 1 81 ? 71.247 -0.487 -31.995 1.00 108.32 78 LEU C C 1
ATOM 3132 O O . LEU C 1 81 ? 71.190 -0.386 -33.221 1.00 116.75 78 LEU C O 1
ATOM 3137 N N . ILE C 1 82 ? 70.519 -1.359 -31.305 1.00 111.22 79 ILE C N 1
ATOM 3138 C CA . ILE C 1 82 ? 69.718 -2.402 -31.948 1.00 108.76 79 ILE C CA 1
ATOM 3139 C C . ILE C 1 82 ? 68.862 -1.934 -33.132 1.00 110.53 79 ILE C C 1
ATOM 3140 O O . ILE C 1 82 ? 68.974 -2.484 -34.230 1.00 78.14 79 ILE C O 1
ATOM 3145 N N . PRO C 1 83 ? 68.002 -0.925 -32.913 1.00 110.10 80 PRO C N 1
ATOM 3146 C CA . PRO C 1 83 ? 67.072 -0.513 -33.973 1.00 92.38 80 PRO C CA 1
ATOM 3147 C C . PRO C 1 83 ? 67.796 -0.241 -35.287 1.00 116.95 80 PRO C C 1
ATOM 3148 O O . PRO C 1 83 ? 67.316 -0.627 -36.357 1.00 111.80 80 PRO C O 1
ATOM 3152 N N . SER C 1 84 ? 68.947 0.416 -35.193 1.00 131.06 81 SER C N 1
ATOM 3153 C CA . SER C 1 84 ? 69.741 0.764 -36.364 1.00 132.89 81 SER C CA 1
ATOM 3154 C C . SER C 1 84 ? 70.174 -0.478 -37.150 1.00 104.19 81 SER C C 1
ATOM 3155 O O . SER C 1 84 ? 70.265 -0.445 -38.379 1.00 96.86 81 SER C O 1
ATOM 3158 N N . TYR C 1 85 ? 70.432 -1.574 -36.441 1.00 114.72 82 TYR C N 1
ATOM 3159 C CA . TYR C 1 85 ? 70.871 -2.815 -37.082 1.00 118.68 82 TYR C CA 1
ATOM 3160 C C . TYR C 1 85 ? 69.710 -3.638 -37.639 1.00 120.22 82 TYR C C 1
ATOM 3161 O O . TYR C 1 85 ? 69.856 -4.319 -38.650 1.00 134.05 82 TYR C O 1
ATOM 3170 N N . ILE C 1 86 ? 68.563 -3.584 -36.970 1.00 118.85 83 ILE C N 1
ATOM 3171 C CA . ILE C 1 86 ? 67.374 -4.265 -37.463 1.00 118.13 83 ILE C CA 1
ATOM 3172 C C . ILE C 1 86 ? 67.047 -3.744 -38.854 1.00 143.64 83 ILE C C 1
ATOM 3173 O O . ILE C 1 86 ? 66.653 -4.499 -39.747 1.00 117.32 83 ILE C O 1
ATOM 3178 N N . ARG C 1 87 ? 67.226 -2.440 -39.022 1.00 150.07 84 ARG C N 1
ATOM 3179 C CA . ARG C 1 87 ? 66.971 -1.768 -40.288 1.00 140.92 84 ARG C CA 1
ATOM 3180 C C . ARG C 1 87 ? 67.925 -2.267 -41.372 1.00 141.56 84 ARG C C 1
ATOM 3181 O O . ARG C 1 87 ? 67.611 -2.222 -42.560 1.00 151.46 84 ARG C O 1
ATOM 3189 N N . ASP C 1 88 ? 69.085 -2.757 -40.947 1.00 115.70 85 ASP C N 1
ATOM 3190 C CA . ASP C 1 88 ? 70.152 -3.148 -41.862 1.00 133.22 85 ASP C CA 1
ATOM 3191 C C . ASP C 1 88 ? 70.112 -4.642 -42.191 1.00 143.95 85 ASP C C 1
ATOM 3192 O O . ASP C 1 88 ? 70.659 -5.082 -43.204 1.00 150.20 85 ASP C O 1
ATOM 3197 N N . SER C 1 89 ? 69.458 -5.420 -41.335 1.00 134.53 86 SER C N 1
ATOM 3198 C CA . SER C 1 89 ? 69.464 -6.874 -41.477 1.00 139.83 86 SER C CA 1
ATOM 3199 C C . SER C 1 89 ? 68.219 -7.386 -42.194 1.00 125.98 86 SER C C 1
ATOM 3200 O O . SER C 1 89 ? 67.113 -6.898 -41.966 1.00 124.38 86 SER C O 1
ATOM 3203 N N . THR C 1 90 ? 68.410 -8.380 -43.056 1.00 139.38 87 THR C N 1
ATOM 3204 C CA . THR C 1 90 ? 67.319 -8.904 -43.870 1.00 141.12 87 THR C CA 1
ATOM 3205 C C . THR C 1 90 ? 66.587 -10.060 -43.181 1.00 130.81 87 THR C C 1
ATOM 3206 O O . THR C 1 90 ? 65.570 -10.545 -43.679 1.00 130.35 87 THR C O 1
ATOM 3210 N N . VAL C 1 91 ? 67.104 -10.492 -42.034 1.00 144.31 88 VAL C N 1
ATOM 3211 C CA . VAL C 1 91 ? 66.509 -11.599 -41.287 1.00 117.35 88 VAL C CA 1
ATOM 3212 C C . VAL C 1 91 ? 66.651 -11.395 -39.780 1.00 121.84 88 VAL C C 1
ATOM 3213 O O . VAL C 1 91 ? 67.671 -10.894 -39.309 1.00 111.90 88 VAL C O 1
ATOM 3217 N N . ALA C 1 92 ? 65.628 -11.790 -39.027 1.00 126.14 89 ALA C N 1
ATOM 3218 C CA . ALA C 1 92 ? 65.649 -11.644 -37.575 1.00 114.35 89 ALA C CA 1
ATOM 3219 C C . ALA C 1 92 ? 65.328 -12.953 -36.855 1.00 111.82 89 ALA C C 1
ATOM 3220 O O . ALA C 1 92 ? 64.305 -13.586 -37.118 1.00 111.20 89 ALA C O 1
ATOM 3222 N N . VAL C 1 93 ? 66.208 -13.346 -35.940 1.00 110.12 90 VAL C N 1
ATOM 3223 C CA . VAL C 1 93 ? 65.989 -14.530 -35.120 1.00 100.27 90 VAL C CA 1
ATOM 3224 C C . VAL C 1 93 ? 65.658 -14.121 -33.688 1.00 113.13 90 VAL C C 1
ATOM 3225 O O . VAL C 1 93 ? 66.512 -13.599 -32.969 1.00 93.95 90 VAL C O 1
ATOM 3229 N N . VAL C 1 94 ? 64.415 -14.354 -33.282 1.00 108.28 91 VAL C N 1
ATOM 3230 C CA . VAL C 1 94 ? 63.967 -13.994 -31.943 1.00 108.99 91 VAL C CA 1
ATOM 3231 C C . VAL C 1 94 ? 63.996 -15.212 -31.026 1.00 114.44 91 VAL C C 1
ATOM 3232 O O . VAL C 1 94 ? 63.273 -16.185 -31.250 1.00 113.86 91 VAL C O 1
ATOM 3236 N N . VAL C 1 95 ? 64.829 -15.149 -29.991 1.00 100.37 92 VAL C N 1
ATOM 3237 C CA . VAL C 1 95 ? 65.087 -16.310 -29.144 1.00 117.28 92 VAL C CA 1
ATOM 3238 C C . VAL C 1 95 ? 64.509 -16.167 -27.739 1.00 102.62 92 VAL C C 1
ATOM 3239 O O . VAL C 1 95 ? 64.632 -15.112 -27.111 1.00 92.26 92 VAL C O 1
ATOM 3243 N N . TYR C 1 96 ? 63.886 -17.237 -27.249 1.00 103.34 93 TYR C N 1
ATOM 3244 C CA . TYR C 1 96 ? 63.416 -17.278 -25.867 1.00 107.48 93 TYR C CA 1
ATOM 3245 C C . TYR C 1 96 ? 63.872 -18.546 -25.138 1.00 123.16 93 TYR C C 1
ATOM 3246 O O . TYR C 1 96 ? 64.377 -19.487 -25.757 1.00 92.79 93 TYR C O 1
ATOM 3255 N N . ASP C 1 97 ? 63.694 -18.550 -23.820 1.00 119.75 94 ASP C N 1
ATOM 3256 C CA . ASP C 1 97 ? 64.100 -19.664 -22.970 1.00 106.70 94 ASP C CA 1
ATOM 3257 C C . ASP C 1 97 ? 62.860 -20.408 -22.478 1.00 111.68 94 ASP C C 1
ATOM 3258 O O . ASP C 1 97 ? 62.034 -19.832 -21.774 1.00 139.78 94 ASP C O 1
ATOM 3263 N N . ILE C 1 98 ? 62.731 -21.684 -22.844 1.00 108.55 95 ILE C N 1
ATOM 3264 C CA . ILE C 1 98 ? 61.519 -22.449 -22.527 1.00 128.04 95 ILE C CA 1
ATOM 3265 C C . ILE C 1 98 ? 61.342 -22.755 -21.032 1.00 116.13 95 ILE C C 1
ATOM 3266 O O . ILE C 1 98 ? 60.272 -23.190 -20.605 1.00 113.13 95 ILE C O 1
ATOM 3271 N N . THR C 1 99 ? 62.386 -22.527 -20.241 1.00 110.83 96 THR C N 1
ATOM 3272 C CA . THR C 1 99 ? 62.297 -22.707 -18.794 1.00 92.87 96 THR C CA 1
ATOM 3273 C C . THR C 1 99 ? 62.074 -21.365 -18.104 1.00 94.95 96 THR C C 1
ATOM 3274 O O . THR C 1 99 ? 62.126 -21.265 -16.879 1.00 132.11 96 THR C O 1
ATOM 3278 N N . ASN C 1 100 ? 61.827 -20.337 -18.908 1.00 98.12 97 ASN C N 1
ATOM 3279 C CA . ASN C 1 100 ? 61.606 -18.984 -18.408 1.00 119.99 97 ASN C CA 1
ATOM 3280 C C . ASN C 1 100 ? 60.389 -18.357 -19.087 1.00 121.85 97 ASN C C 1
ATOM 3281 O O . ASN C 1 100 ? 60.414 -18.063 -20.284 1.00 106.21 97 ASN C O 1
ATOM 3286 N N . VAL C 1 101 ? 59.322 -18.158 -18.320 1.00 125.58 98 VAL C N 1
ATOM 3287 C CA . VAL C 1 101 ? 58.066 -17.669 -18.882 1.00 132.58 98 VAL C CA 1
ATOM 3288 C C . VAL C 1 101 ? 58.164 -16.234 -19.389 1.00 129.64 98 VAL C C 1
ATOM 3289 O O . VAL C 1 101 ? 57.624 -15.904 -20.447 1.00 111.17 98 VAL C O 1
ATOM 3293 N N . ASN C 1 102 ? 58.843 -15.381 -18.629 1.00 104.39 99 ASN C N 1
ATOM 3294 C CA . ASN C 1 102 ? 59.004 -13.986 -19.023 1.00 105.97 99 ASN C CA 1
ATOM 3295 C C . ASN C 1 102 ? 59.685 -13.820 -20.382 1.00 121.96 99 ASN C C 1
ATOM 3296 O O . ASN C 1 102 ? 59.166 -13.131 -21.262 1.00 99.10 99 ASN C O 1
ATOM 3301 N N . SER C 1 103 ? 60.847 -14.450 -20.544 1.00 106.36 100 SER C N 1
ATOM 3302 C CA . SER C 1 103 ? 61.610 -14.352 -21.785 1.00 105.46 100 SER C CA 1
ATOM 3303 C C . SER C 1 103 ? 60.773 -14.744 -22.999 1.00 100.72 100 SER C C 1
ATOM 3304 O O . SER C 1 103 ? 61.051 -14.309 -24.118 1.00 90.73 100 SER C O 1
ATOM 3307 N N . PHE C 1 104 ? 59.754 -15.569 -22.774 1.00 98.02 101 PHE C N 1
ATOM 3308 C CA . PHE C 1 104 ? 58.844 -15.972 -23.843 1.00 106.88 101 PHE C CA 1
ATOM 3309 C C . PHE C 1 104 ? 57.810 -14.890 -24.141 1.00 92.97 101 PHE C C 1
ATOM 3310 O O . PHE C 1 104 ? 57.493 -14.627 -25.298 1.00 105.48 101 PHE C O 1
ATOM 3318 N N . GLN C 1 105 ? 57.279 -14.274 -23.091 1.00 111.69 102 GLN C N 1
ATOM 3319 C CA . GLN C 1 105 ? 56.316 -13.191 -23.248 1.00 95.87 102 GLN C CA 1
ATOM 3320 C C . GLN C 1 105 ? 56.936 -12.020 -24.004 1.00 111.94 102 GLN C C 1
ATOM 3321 O O . GLN C 1 105 ? 56.290 -11.399 -24.849 1.00 97.34 102 GLN C O 1
ATOM 3327 N N . GLN C 1 106 ? 58.197 -11.733 -23.692 1.00 107.00 103 GLN C N 1
ATOM 3328 C CA . GLN C 1 106 ? 58.900 -10.590 -24.266 1.00 87.39 103 GLN C CA 1
ATOM 3329 C C . GLN C 1 106 ? 59.193 -10.719 -25.765 1.00 105.57 103 GLN C C 1
ATOM 3330 O O . GLN C 1 106 ? 59.568 -9.738 -26.408 1.00 86.72 103 GLN C O 1
ATOM 3336 N N . THR C 1 107 ? 59.027 -11.917 -26.322 1.00 102.13 104 THR C N 1
ATOM 3337 C CA . THR C 1 107 ? 59.265 -12.106 -27.753 1.00 104.34 104 THR C CA 1
ATOM 3338 C C . THR C 1 107 ? 58.311 -11.251 -28.588 1.00 104.10 104 THR C C 1
ATOM 3339 O O . THR C 1 107 ? 58.583 -10.958 -29.752 1.00 103.42 104 THR C O 1
ATOM 3343 N N . THR C 1 108 ? 57.195 -10.854 -27.984 1.00 102.00 105 THR C N 1
ATOM 3344 C CA . THR C 1 108 ? 56.250 -9.955 -28.636 1.00 129.48 105 THR C CA 1
ATOM 3345 C C . THR C 1 108 ? 56.898 -8.591 -28.856 1.00 133.56 105 THR C C 1
ATOM 3346 O O . THR C 1 108 ? 56.747 -7.984 -29.922 1.00 99.52 105 THR C O 1
ATOM 3350 N N . LYS C 1 109 ? 57.617 -8.121 -27.836 1.00 90.97 106 LYS C N 1
ATOM 3351 C CA . LYS C 1 109 ? 58.358 -6.868 -27.912 1.00 82.07 106 LYS C CA 1
ATOM 3352 C C . LYS C 1 109 ? 59.290 -6.844 -29.115 1.00 106.49 106 LYS C C 1
ATOM 3353 O O . LYS C 1 109 ? 59.267 -5.908 -29.922 1.00 87.55 106 LYS C O 1
ATOM 3359 N N . TRP C 1 110 ? 60.111 -7.884 -29.226 1.00 75.31 107 TRP C N 1
ATOM 3360 C CA . TRP C 1 110 ? 61.158 -7.927 -30.239 1.00 102.36 107 TRP C CA 1
ATOM 3361 C C . TRP C 1 110 ? 60.620 -8.025 -31.666 1.00 103.42 107 TRP C C 1
ATOM 3362 O O . TRP C 1 110 ? 61.255 -7.546 -32.605 1.00 122.28 107 TRP C O 1
ATOM 3373 N N . ILE C 1 111 ? 59.452 -8.636 -31.830 1.00 107.40 108 ILE C N 1
ATOM 3374 C CA . ILE C 1 111 ? 58.845 -8.732 -33.151 1.00 110.87 108 ILE C CA 1
ATOM 3375 C C . ILE C 1 111 ? 58.206 -7.403 -33.534 1.00 109.62 108 ILE C C 1
ATOM 3376 O O . ILE C 1 111 ? 58.280 -6.979 -34.687 1.00 126.96 108 ILE C O 1
ATOM 3381 N N . ASP C 1 112 ? 57.588 -6.744 -32.561 1.00 94.60 109 ASP C N 1
ATOM 3382 C CA . ASP C 1 112 ? 57.055 -5.405 -32.776 1.00 129.74 109 ASP C CA 1
ATOM 3383 C C . ASP C 1 112 ? 58.162 -4.478 -33.253 1.00 127.95 109 ASP C C 1
ATOM 3384 O O . ASP C 1 112 ? 57.995 -3.747 -34.230 1.00 120.04 109 ASP C O 1
ATOM 3389 N N . ASP C 1 113 ? 59.293 -4.516 -32.554 1.00 116.90 110 ASP C N 1
ATOM 3390 C CA . ASP C 1 113 ? 60.432 -3.667 -32.885 1.00 136.12 110 ASP C CA 1
ATOM 3391 C C . ASP C 1 113 ? 60.886 -3.897 -34.326 1.00 111.69 110 ASP C C 1
ATOM 3392 O O . ASP C 1 113 ? 61.373 -2.978 -34.985 1.00 104.86 110 ASP C O 1
ATOM 3397 N N . VAL C 1 114 ? 60.720 -5.127 -34.806 1.00 110.44 111 VAL C N 1
ATOM 3398 C CA . VAL C 1 114 ? 61.142 -5.498 -36.156 1.00 126.70 111 VAL C CA 1
ATOM 3399 C C . VAL C 1 114 ? 60.126 -5.069 -37.207 1.00 136.98 111 VAL C C 1
ATOM 3400 O O . VAL C 1 114 ? 60.493 -4.572 -38.273 1.00 133.05 111 VAL C O 1
ATOM 3404 N N . ARG C 1 115 ? 58.848 -5.277 -36.907 1.00 136.04 112 ARG C N 1
ATOM 3405 C CA . ARG C 1 115 ? 57.779 -4.845 -37.796 1.00 122.76 112 ARG C CA 1
ATOM 3406 C C . ARG C 1 115 ? 57.871 -3.339 -38.018 1.00 127.12 112 ARG C C 1
ATOM 3407 O O . ARG C 1 115 ? 57.520 -2.833 -39.083 1.00 141.32 112 ARG C O 1
ATOM 3415 N N . THR C 1 116 ? 58.353 -2.632 -37.002 1.00 119.64 113 THR C N 1
ATOM 3416 C CA . THR C 1 116 ? 58.459 -1.179 -37.048 1.00 129.70 113 THR C CA 1
ATOM 3417 C C . THR C 1 116 ? 59.525 -0.711 -38.040 1.00 122.81 113 THR C C 1
ATOM 3418 O O . THR C 1 116 ? 59.389 0.345 -38.659 1.00 139.36 113 THR C O 1
ATOM 3422 N N . GLU C 1 117 ? 60.580 -1.506 -38.194 1.00 109.67 114 GLU C N 1
ATOM 3423 C CA . GLU C 1 117 ? 61.715 -1.124 -39.031 1.00 141.01 114 GLU C CA 1
ATOM 3424 C C . GLU C 1 117 ? 61.615 -1.660 -40.460 1.00 143.36 114 GLU C C 1
ATOM 3425 O O . GLU C 1 117 ? 62.241 -1.122 -41.373 1.00 140.06 114 GLU C O 1
ATOM 3431 N N . ARG C 1 118 ? 60.834 -2.718 -40.655 1.00 133.37 115 ARG C N 1
ATOM 3432 C CA . ARG C 1 118 ? 60.798 -3.388 -41.952 1.00 129.53 115 ARG C CA 1
ATOM 3433 C C . ARG C 1 118 ? 59.424 -3.929 -42.351 1.00 142.78 115 ARG C C 1
ATOM 3434 O O . ARG C 1 118 ? 59.244 -4.393 -43.480 1.00 129.40 115 ARG C O 1
ATOM 3442 N N . GLY C 1 119 ? 58.466 -3.878 -41.431 1.00 129.08 116 GLY C N 1
ATOM 3443 C CA . GLY C 1 119 ? 57.128 -4.379 -41.697 1.00 118.69 116 GLY C CA 1
ATOM 3444 C C . GLY C 1 119 ? 57.112 -5.846 -42.095 1.00 146.47 116 GLY C C 1
ATOM 3445 O O . GLY C 1 119 ? 57.492 -6.718 -41.310 1.00 143.00 116 GLY C O 1
ATOM 3446 N N . SER C 1 120 ? 56.671 -6.119 -43.320 1.00 154.88 117 SER C N 1
ATOM 3447 C CA . SER C 1 120 ? 56.617 -7.487 -43.829 1.00 156.14 117 SER C CA 1
ATOM 3448 C C . SER C 1 120 ? 57.805 -7.795 -44.732 1.00 142.75 117 SER C C 1
ATOM 3449 O O . SER C 1 120 ? 57.938 -8.909 -45.241 1.00 132.47 117 SER C O 1
ATOM 3452 N N . ASP C 1 121 ? 58.666 -6.801 -44.925 1.00 129.85 118 ASP C N 1
ATOM 3453 C CA . ASP C 1 121 ? 59.848 -6.961 -45.764 1.00 175.22 118 ASP C CA 1
ATOM 3454 C C . ASP C 1 121 ? 60.995 -7.587 -44.974 1.00 189.70 118 ASP C C 1
ATOM 3455 O O . ASP C 1 121 ? 62.131 -7.114 -45.024 1.00 183.40 118 ASP C O 1
ATOM 3460 N N . VAL C 1 122 ? 60.693 -8.655 -44.243 1.00 186.17 119 VAL C N 1
ATOM 3461 C CA . VAL C 1 122 ? 61.694 -9.308 -43.409 1.00 162.25 119 VAL C CA 1
ATOM 3462 C C . VAL C 1 122 ? 61.297 -10.744 -43.075 1.00 146.91 119 VAL C C 1
ATOM 3463 O O . VAL C 1 122 ? 60.112 -11.059 -42.937 1.00 139.62 119 VAL C O 1
ATOM 3467 N N . ILE C 1 123 ? 62.297 -11.613 -42.958 1.00 130.53 120 ILE C N 1
ATOM 3468 C CA . ILE C 1 123 ? 62.076 -12.999 -42.562 1.00 129.45 120 ILE C CA 1
ATOM 3469 C C . ILE C 1 123 ? 62.340 -13.145 -41.068 1.00 121.91 120 ILE C C 1
ATOM 3470 O O . ILE C 1 123 ? 63.414 -12.783 -40.585 1.00 131.45 120 ILE C O 1
ATOM 3475 N N . ILE C 1 124 ? 61.364 -13.678 -40.339 1.00 131.96 121 ILE C N 1
ATOM 3476 C CA . ILE C 1 124 ? 61.469 -13.780 -38.886 1.00 111.53 121 ILE C CA 1
ATOM 3477 C C . ILE C 1 124 ? 61.303 -15.207 -38.364 1.00 120.19 121 ILE C C 1
ATOM 3478 O O . ILE C 1 124 ? 60.407 -15.941 -38.789 1.00 119.20 121 ILE C O 1
ATOM 3483 N N . MET C 1 125 ? 62.171 -15.583 -37.428 1.00 122.62 122 MET C N 1
ATOM 3484 C CA . MET C 1 125 ? 62.144 -16.913 -36.833 1.00 113.37 122 MET C CA 1
ATOM 3485 C C . MET C 1 125 ? 62.080 -16.856 -35.310 1.00 125.10 122 MET C C 1
ATOM 3486 O O . MET C 1 125 ? 62.966 -16.298 -34.660 1.00 121.85 122 MET C O 1
ATOM 3491 N N . LEU C 1 126 ? 61.030 -17.445 -34.747 1.00 121.15 123 LEU C N 1
ATOM 3492 C CA . LEU C 1 126 ? 60.911 -17.582 -33.301 1.00 106.71 123 LEU C CA 1
ATOM 3493 C C . LEU C 1 126 ? 61.602 -18.869 -32.857 1.00 107.98 123 LEU C C 1
ATOM 3494 O O . LEU C 1 126 ? 61.430 -19.919 -33.477 1.00 106.60 123 LEU C O 1
ATOM 3499 N N . VAL C 1 127 ? 62.387 -18.788 -31.788 1.00 100.91 124 VAL C N 1
ATOM 3500 C CA . VAL C 1 127 ? 63.174 -19.934 -31.343 1.00 102.88 124 VAL C CA 1
ATOM 3501 C C . VAL C 1 127 ? 63.041 -20.209 -29.844 1.00 114.16 124 VAL C C 1
ATOM 3502 O O . VAL C 1 127 ? 63.314 -19.337 -29.014 1.00 94.30 124 VAL C O 1
ATOM 3506 N N . GLY C 1 128 ? 62.620 -21.427 -29.508 1.00 95.50 125 GLY C N 1
ATOM 3507 C CA . GLY C 1 128 ? 62.508 -21.849 -28.122 1.00 74.93 125 GLY C CA 1
ATOM 3508 C C . GLY C 1 128 ? 63.709 -22.677 -27.705 1.00 106.28 125 GLY C C 1
ATOM 3509 O O . GLY C 1 128 ? 63.744 -23.892 -27.916 1.00 107.42 125 GLY C O 1
ATOM 3510 N N . ASN C 1 129 ? 64.694 -22.016 -27.104 1.00 114.31 126 ASN C N 1
ATOM 3511 C CA . ASN C 1 129 ? 65.972 -22.649 -26.788 1.00 103.30 126 ASN C CA 1
ATOM 3512 C C . ASN C 1 129 ? 65.997 -23.357 -25.433 1.00 115.23 126 ASN C C 1
ATOM 3513 O O . ASN C 1 129 ? 65.148 -23.104 -24.570 1.00 92.11 126 ASN C O 1
ATOM 3518 N N . LYS C 1 130 ? 66.983 -24.240 -25.268 1.00 102.88 127 LYS C N 1
ATOM 3519 C CA . LYS C 1 130 ? 67.196 -24.994 -24.031 1.00 109.29 127 LYS C CA 1
ATOM 3520 C C . LYS C 1 130 ? 66.240 -26.182 -23.879 1.00 109.63 127 LYS C C 1
ATOM 3521 O O . LYS C 1 130 ? 65.693 -26.408 -22.798 1.00 121.15 127 LYS C O 1
ATOM 3527 N N . THR C 1 131 ? 66.046 -26.942 -24.954 1.00 109.86 128 THR C N 1
ATOM 3528 C CA . THR C 1 131 ? 65.149 -28.096 -24.909 1.00 111.93 128 THR C CA 1
ATOM 3529 C C . THR C 1 131 ? 65.695 -29.225 -24.035 1.00 118.58 128 THR C C 1
ATOM 3530 O O . THR C 1 131 ? 64.933 -30.065 -23.555 1.00 116.00 128 THR C O 1
ATOM 3534 N N . ASP C 1 132 ? 67.011 -29.239 -23.831 1.00 114.38 129 ASP C N 1
ATOM 3535 C CA . ASP C 1 132 ? 67.646 -30.250 -22.987 1.00 121.64 129 ASP C CA 1
ATOM 3536 C C . ASP C 1 132 ? 67.204 -30.116 -21.529 1.00 119.78 129 ASP C C 1
ATOM 3537 O O . ASP C 1 132 ? 67.432 -31.007 -20.710 1.00 121.10 129 ASP C O 1
ATOM 3542 N N . LEU C 1 133 ? 66.570 -28.994 -21.215 1.00 106.12 130 LEU C N 1
ATOM 3543 C CA . LEU C 1 133 ? 65.996 -28.779 -19.896 1.00 111.42 130 LEU C CA 1
ATOM 3544 C C . LEU C 1 133 ? 64.486 -28.982 -19.951 1.00 127.90 130 LEU C C 1
ATOM 3545 O O . LEU C 1 133 ? 63.724 -28.115 -19.520 1.00 134.21 130 LEU C O 1
ATOM 3550 N N . ALA C 1 134 ? 64.055 -30.122 -20.488 1.00 118.52 131 ALA C N 1
ATOM 3551 C CA . ALA C 1 134 ? 62.626 -30.408 -20.632 1.00 131.26 131 ALA C CA 1
ATOM 3552 C C . ALA C 1 134 ? 61.944 -30.583 -19.276 1.00 144.24 131 ALA C C 1
ATOM 3553 O O . ALA C 1 134 ? 60.737 -30.361 -19.143 1.00 120.16 131 ALA C O 1
ATOM 3555 N N . ASP C 1 135 ? 62.726 -30.981 -18.275 1.00 143.66 132 ASP C N 1
ATOM 3556 C CA . ASP C 1 135 ? 62.225 -31.159 -16.916 1.00 129.97 132 ASP C CA 1
ATOM 3557 C C . ASP C 1 135 ? 61.729 -29.844 -16.326 1.00 126.14 132 ASP C C 1
ATOM 3558 O O . ASP C 1 135 ? 60.680 -29.795 -15.683 1.00 125.30 132 ASP C O 1
ATOM 3563 N N . LYS C 1 136 ? 62.493 -28.781 -16.556 1.00 142.02 133 LYS C N 1
ATOM 3564 C CA . LYS C 1 136 ? 62.222 -27.474 -15.959 1.00 134.55 133 LYS C CA 1
ATOM 3565 C C . LYS C 1 136 ? 61.389 -26.577 -16.880 1.00 116.23 133 LYS C C 1
ATOM 3566 O O . LYS C 1 136 ? 61.336 -25.360 -16.694 1.00 99.57 133 LYS C O 1
ATOM 3572 N N . ARG C 1 137 ? 60.736 -27.186 -17.866 1.00 103.89 134 ARG C N 1
ATOM 3573 C CA . ARG C 1 137 ? 59.972 -26.443 -18.868 1.00 113.76 134 ARG C CA 1
ATOM 3574 C C . ARG C 1 137 ? 58.750 -25.722 -18.289 1.00 112.30 134 ARG C C 1
ATOM 3575 O O . ARG C 1 137 ? 57.985 -26.298 -17.511 1.00 105.84 134 ARG C O 1
ATOM 3583 N N . GLN C 1 138 ? 58.577 -24.463 -18.685 1.00 117.18 135 GLN C N 1
ATOM 3584 C CA . GLN C 1 138 ? 57.439 -23.651 -18.259 1.00 114.66 135 GLN C CA 1
ATOM 3585 C C . GLN C 1 138 ? 56.544 -23.320 -19.448 1.00 126.45 135 GLN C C 1
ATOM 3586 O O . GLN C 1 138 ? 55.334 -23.142 -19.301 1.00 149.10 135 GLN C O 1
ATOM 3592 N N . VAL C 1 139 ? 57.156 -23.227 -20.624 1.00 133.93 136 VAL C N 1
ATOM 3593 C CA . VAL C 1 139 ? 56.431 -22.937 -21.854 1.00 138.66 136 VAL C CA 1
ATOM 3594 C C . VAL C 1 139 ? 56.241 -24.213 -22.660 1.00 140.64 136 VAL C C 1
ATOM 3595 O O . VAL C 1 139 ? 57.197 -24.949 -22.898 1.00 138.03 136 VAL C O 1
ATOM 3599 N N . SER C 1 140 ? 55.008 -24.476 -23.082 1.00 137.27 137 SER C N 1
ATOM 3600 C CA . SER C 1 140 ? 54.721 -25.658 -23.887 1.00 132.16 137 SER C CA 1
ATOM 3601 C C . SER C 1 140 ? 55.040 -25.405 -25.356 1.00 129.42 137 SER C C 1
ATOM 3602 O O . SER C 1 140 ? 55.258 -24.265 -25.769 1.00 122.59 137 SER C O 1
ATOM 3605 N N . ILE C 1 141 ? 55.063 -26.473 -26.144 1.00 136.28 138 ILE C N 1
ATOM 3606 C CA . ILE C 1 141 ? 55.326 -26.352 -27.571 1.00 129.16 138 ILE C CA 1
ATOM 3607 C C . ILE C 1 141 ? 54.135 -25.728 -28.288 1.00 136.73 138 ILE C C 1
ATOM 3608 O O . ILE C 1 141 ? 54.303 -24.994 -29.262 1.00 134.56 138 ILE C O 1
ATOM 3613 N N . GLU C 1 142 ? 52.933 -26.020 -27.795 1.00 156.42 139 GLU C N 1
ATOM 3614 C CA . GLU C 1 142 ? 51.707 -25.482 -28.379 1.00 159.22 139 GLU C CA 1
ATOM 3615 C C . GLU C 1 142 ? 51.648 -23.965 -28.254 1.00 151.88 139 GLU C C 1
ATOM 3616 O O . GLU C 1 142 ? 51.284 -23.273 -29.205 1.00 146.09 139 GLU C O 1
ATOM 3622 N N . GLU C 1 143 ? 52.001 -23.454 -27.078 1.00 137.40 140 GLU C N 1
ATOM 3623 C CA . GLU C 1 143 ? 52.004 -22.016 -26.844 1.00 127.29 140 GLU C CA 1
ATOM 3624 C C . GLU C 1 143 ? 52.950 -21.340 -27.826 1.00 129.54 140 GLU C C 1
ATOM 3625 O O . GLU C 1 143 ? 52.666 -20.253 -28.333 1.00 132.51 140 GLU C O 1
ATOM 3631 N N . GLY C 1 144 ? 54.075 -21.997 -28.093 1.00 118.23 141 GLY C N 1
ATOM 3632 C CA . GLY C 1 144 ? 55.070 -21.478 -29.012 1.00 128.14 141 GLY C CA 1
ATOM 3633 C C . GLY C 1 144 ? 54.616 -21.530 -30.458 1.00 137.80 141 GLY C C 1
ATOM 3634 O O . GLY C 1 144 ? 54.714 -20.540 -31.184 1.00 120.22 141 GLY C O 1
ATOM 3635 N N . GLU C 1 145 ? 54.119 -22.689 -30.879 1.00 156.22 142 GLU C N 1
ATOM 3636 C CA . GLU C 1 145 ? 53.625 -22.861 -32.242 1.00 131.97 142 GLU C CA 1
ATOM 3637 C C . GLU C 1 145 ? 52.434 -21.948 -32.515 1.00 117.32 142 GLU C C 1
ATOM 3638 O O . GLU C 1 145 ? 52.283 -21.425 -33.621 1.00 107.58 142 GLU C O 1
ATOM 3644 N N . ARG C 1 146 ? 51.596 -21.763 -31.499 1.00 118.97 143 ARG C N 1
ATOM 3645 C CA . ARG C 1 146 ? 50.427 -20.892 -31.593 1.00 148.42 143 ARG C CA 1
ATOM 3646 C C . ARG C 1 146 ? 50.834 -19.439 -31.815 1.00 136.99 143 ARG C C 1
ATOM 3647 O O . ARG C 1 146 ? 50.368 -18.787 -32.750 1.00 132.04 143 ARG C O 1
ATOM 3655 N N . LYS C 1 147 ? 51.708 -18.941 -30.945 1.00 113.46 144 LYS C N 1
ATOM 3656 C CA . LYS C 1 147 ? 52.191 -17.566 -31.026 1.00 113.07 144 LYS C CA 1
ATOM 3657 C C . LYS C 1 147 ? 52.866 -17.266 -32.363 1.00 116.86 144 LYS C C 1
ATOM 3658 O O . LYS C 1 147 ? 52.726 -16.166 -32.904 1.00 100.15 144 LYS C O 1
ATOM 3664 N N . ALA C 1 148 ? 53.600 -18.243 -32.889 1.00 121.26 145 ALA C N 1
ATOM 3665 C CA . ALA C 1 148 ? 54.302 -18.073 -34.160 1.00 120.09 145 ALA C CA 1
ATOM 3666 C C . ALA C 1 148 ? 53.329 -17.809 -35.306 1.00 130.47 145 ALA C C 1
ATOM 3667 O O . ALA C 1 148 ? 53.497 -16.854 -36.065 1.00 117.11 145 ALA C O 1
ATOM 3669 N N . LYS C 1 149 ? 52.313 -18.660 -35.430 1.00 148.63 146 LYS C N 1
ATOM 3670 C CA . LYS C 1 149 ? 51.283 -18.474 -36.446 1.00 147.98 146 LYS C CA 1
ATOM 3671 C C . LYS C 1 149 ? 50.525 -17.176 -36.194 1.00 141.59 146 LYS C C 1
ATOM 3672 O O . LYS C 1 149 ? 50.150 -16.471 -37.132 1.00 116.46 146 LYS C O 1
ATOM 3678 N N . GLU C 1 150 ? 50.310 -16.874 -34.916 1.00 156.38 147 GLU C N 1
ATOM 3679 C CA . GLU C 1 150 ? 49.636 -15.652 -34.493 1.00 132.15 147 GLU C CA 1
ATOM 3680 C C . GLU C 1 150 ? 50.280 -14.416 -35.120 1.00 147.38 147 GLU C C 1
ATOM 3681 O O . GLU C 1 150 ? 49.595 -13.570 -35.696 1.00 125.66 147 GLU C O 1
ATOM 3687 N N . LEU C 1 151 ? 51.603 -14.323 -35.008 1.00 153.88 148 LEU C N 1
ATOM 3688 C CA . LEU C 1 151 ? 52.340 -13.169 -35.513 1.00 123.58 148 LEU C CA 1
ATOM 3689 C C . LEU C 1 151 ? 52.939 -13.435 -36.894 1.00 130.24 148 LEU C C 1
ATOM 3690 O O . LEU C 1 151 ? 53.789 -12.679 -37.370 1.00 130.15 148 LEU C O 1
ATOM 3695 N N . ASN C 1 152 ? 52.489 -14.516 -37.526 1.00 125.41 149 ASN C N 1
ATOM 3696 C CA . ASN C 1 152 ? 52.936 -14.884 -38.866 1.00 131.50 149 ASN C CA 1
ATOM 3697 C C . ASN C 1 152 ? 54.459 -14.916 -39.017 1.00 124.60 149 ASN C C 1
ATOM 3698 O O . ASN C 1 152 ? 55.029 -14.187 -39.831 1.00 127.03 149 ASN C O 1
ATOM 3703 N N . VAL C 1 153 ? 55.108 -15.764 -38.221 1.00 91.81 150 VAL C N 1
ATOM 3704 C CA . VAL C 1 153 ? 56.551 -15.980 -38.321 1.00 121.51 150 VAL C CA 1
ATOM 3705 C C . VAL C 1 153 ? 56.876 -17.456 -38.115 1.00 117.18 150 VAL C C 1
ATOM 3706 O O . VAL C 1 153 ? 56.073 -18.201 -37.546 1.00 117.91 150 VAL C O 1
ATOM 3710 N N . MET C 1 154 ? 58.053 -17.875 -38.577 1.00 90.49 151 MET C N 1
ATOM 3711 C CA . MET C 1 154 ? 58.470 -19.271 -38.455 1.00 118.31 151 MET C CA 1
ATOM 3712 C C . MET C 1 154 ? 58.773 -19.636 -37.004 1.00 115.72 151 MET C C 1
ATOM 3713 O O . MET C 1 154 ? 59.046 -18.759 -36.186 1.00 136.66 151 MET C O 1
ATOM 3718 N N . PHE C 1 155 ? 58.720 -20.928 -36.690 1.00 99.45 152 PHE C N 1
ATOM 3719 C CA . PHE C 1 155 ? 58.994 -21.395 -35.331 1.00 109.34 152 PHE C CA 1
ATOM 3720 C C . PHE C 1 155 ? 59.822 -22.675 -35.305 1.00 107.58 152 PHE C C 1
ATOM 3721 O O . PHE C 1 155 ? 59.742 -23.498 -36.219 1.00 130.77 152 PHE C O 1
ATOM 3729 N N . ILE C 1 156 ? 60.611 -22.832 -34.245 1.00 102.68 153 ILE C N 1
ATOM 3730 C CA . ILE C 1 156 ? 61.446 -24.014 -34.055 1.00 124.87 153 ILE C CA 1
ATOM 3731 C C . ILE C 1 156 ? 62.069 -24.013 -32.661 1.00 127.08 153 ILE C C 1
ATOM 3732 O O . ILE C 1 156 ? 62.541 -22.977 -32.183 1.00 126.42 153 ILE C O 1
ATOM 3737 N N . GLU C 1 157 ? 62.060 -25.172 -32.006 1.00 122.23 154 GLU C N 1
ATOM 3738 C CA . GLU C 1 157 ? 62.722 -25.318 -30.712 1.00 109.19 154 GLU C CA 1
ATOM 3739 C C . GLU C 1 157 ? 64.108 -25.915 -30.906 1.00 109.42 154 GLU C C 1
ATOM 3740 O O . GLU C 1 157 ? 64.324 -26.712 -31.823 1.00 98.99 154 GLU C O 1
ATOM 3746 N N . THR C 1 158 ? 65.045 -25.521 -30.050 1.00 111.81 155 THR C N 1
ATOM 3747 C CA . THR C 1 158 ? 66.432 -25.945 -30.198 1.00 117.01 155 THR C CA 1
ATOM 3748 C C . THR C 1 158 ? 67.103 -26.180 -28.853 1.00 118.73 155 THR C C 1
ATOM 3749 O O . THR C 1 158 ? 66.562 -25.826 -27.803 1.00 96.24 155 THR C O 1
ATOM 3753 N N . SER C 1 159 ? 68.287 -26.784 -28.903 1.00 91.75 156 SER C N 1
ATOM 3754 C CA . SER C 1 159 ? 69.170 -26.865 -27.746 1.00 92.64 156 SER C CA 1
ATOM 3755 C C . SER C 1 159 ? 70.597 -26.583 -28.190 1.00 107.16 156 SER C C 1
ATOM 3756 O O . SER C 1 159 ? 71.193 -27.369 -28.931 1.00 95.26 156 SER C O 1
ATOM 3759 N N . ALA C 1 160 ? 71.139 -25.455 -27.743 1.00 80.47 157 ALA C N 1
ATOM 3760 C CA . ALA C 1 160 ? 72.493 -25.065 -28.116 1.00 95.27 157 ALA C CA 1
ATOM 3761 C C . ALA C 1 160 ? 73.515 -25.936 -27.393 1.00 87.68 157 ALA C C 1
ATOM 3762 O O . ALA C 1 160 ? 74.615 -26.172 -27.897 1.00 110.14 157 ALA C O 1
ATOM 3764 N N . LYS C 1 161 ? 73.142 -26.411 -26.209 1.00 103.53 158 LYS C N 1
ATOM 3765 C CA . LYS C 1 161 ? 74.014 -27.277 -25.428 1.00 104.42 158 LYS C CA 1
ATOM 3766 C C . LYS C 1 161 ? 74.170 -28.629 -26.115 1.00 101.67 158 LYS C C 1
ATOM 3767 O O . LYS C 1 161 ? 75.282 -29.134 -26.252 1.00 88.59 158 LYS C O 1
ATOM 3773 N N . ALA C 1 162 ? 73.051 -29.195 -26.563 1.00 94.32 159 ALA C N 1
ATOM 3774 C CA . ALA C 1 162 ? 73.035 -30.529 -27.162 1.00 91.75 159 ALA C CA 1
ATOM 3775 C C . ALA C 1 162 ? 73.294 -30.531 -28.670 1.00 114.58 159 ALA C C 1
ATOM 3776 O O . ALA C 1 162 ? 73.493 -31.590 -29.266 1.00 114.82 159 ALA C O 1
ATOM 3778 N N . GLY C 1 163 ? 73.286 -29.352 -29.284 1.00 118.22 160 GLY C N 1
ATOM 3779 C CA . GLY C 1 163 ? 73.478 -29.248 -30.721 1.00 107.99 160 GLY C CA 1
ATOM 3780 C C . GLY C 1 163 ? 72.222 -29.605 -31.498 1.00 125.21 160 GLY C C 1
ATOM 3781 O O . GLY C 1 163 ? 72.245 -29.698 -32.729 1.00 109.06 160 GLY C O 1
ATOM 3782 N N . TYR C 1 164 ? 71.121 -29.796 -30.774 1.00 123.80 161 TYR C N 1
ATOM 3783 C CA . TYR C 1 164 ? 69.845 -30.173 -31.378 1.00 104.45 161 TYR C CA 1
ATOM 3784 C C . TYR C 1 164 ? 69.197 -29.040 -32.180 1.00 115.40 161 TYR C C 1
ATOM 3785 O O . TYR C 1 164 ? 69.000 -27.935 -31.662 1.00 92.52 161 TYR C O 1
ATOM 3794 N N . ASN C 1 165 ? 68.865 -29.332 -33.440 1.00 127.37 162 ASN C N 1
ATOM 3795 C CA . ASN C 1 165 ? 68.140 -28.402 -34.313 1.00 111.85 162 ASN C CA 1
ATOM 3796 C C . ASN C 1 165 ? 68.830 -27.066 -34.596 1.00 129.29 162 ASN C C 1
ATOM 3797 O O . ASN C 1 165 ? 68.204 -26.139 -35.118 1.00 103.59 162 ASN C O 1
ATOM 3802 N N . VAL C 1 166 ? 70.110 -26.964 -34.260 1.00 101.62 163 VAL C N 1
ATOM 3803 C CA . VAL C 1 166 ? 70.833 -25.720 -34.485 1.00 105.30 163 VAL C CA 1
ATOM 3804 C C . VAL C 1 166 ? 71.194 -25.553 -35.965 1.00 104.49 163 VAL C C 1
ATOM 3805 O O . VAL C 1 166 ? 71.067 -24.461 -36.520 1.00 102.48 163 VAL C O 1
ATOM 3809 N N . LYS C 1 167 ? 71.624 -26.635 -36.608 1.00 119.98 164 LYS C N 1
ATOM 3810 C CA . LYS C 1 167 ? 71.846 -26.608 -38.051 1.00 117.59 164 LYS C CA 1
ATOM 3811 C C . LYS C 1 167 ? 70.511 -26.479 -38.780 1.00 128.17 164 LYS C C 1
ATOM 3812 O O . LYS C 1 167 ? 70.365 -25.676 -39.705 1.00 108.03 164 LYS C O 1
ATOM 3818 N N . GLN C 1 168 ? 69.537 -27.274 -38.349 1.00 120.03 165 GLN C N 1
ATOM 3819 C CA . GLN C 1 168 ? 68.188 -27.207 -38.896 1.00 120.11 165 GLN C CA 1
ATOM 3820 C C . GLN C 1 168 ? 67.650 -25.780 -38.949 1.00 101.73 165 GLN C C 1
ATOM 3821 O O . GLN C 1 168 ? 66.966 -25.403 -39.900 1.00 106.19 165 GLN C O 1
ATOM 3827 N N . LEU C 1 169 ? 67.962 -24.996 -37.922 1.00 116.93 166 LEU C N 1
ATOM 3828 C CA . LEU C 1 169 ? 67.498 -23.615 -37.836 1.00 121.07 166 LEU C CA 1
ATOM 3829 C C . LEU C 1 169 ? 67.982 -22.765 -39.010 1.00 124.11 166 LEU C C 1
ATOM 3830 O O . LEU C 1 169 ? 67.177 -22.171 -39.736 1.00 96.68 166 LEU C O 1
ATOM 3835 N N . PHE C 1 170 ? 69.298 -22.710 -39.191 1.00 112.49 167 PHE C N 1
ATOM 3836 C CA . PHE C 1 170 ? 69.896 -21.892 -40.241 1.00 104.98 167 PHE C CA 1
ATOM 3837 C C . PHE C 1 170 ? 69.562 -22.419 -41.631 1.00 123.18 167 PHE C C 1
ATOM 3838 O O . PHE C 1 170 ? 69.456 -21.651 -42.588 1.00 134.49 167 PHE C O 1
ATOM 3846 N N . ARG C 1 171 ? 69.395 -23.732 -41.738 1.00 125.65 168 ARG C N 1
ATOM 3847 C CA . ARG C 1 171 ? 69.033 -24.350 -43.009 1.00 127.99 168 ARG C CA 1
ATOM 3848 C C . ARG C 1 171 ? 67.652 -23.883 -43.481 1.00 129.59 168 ARG C C 1
ATOM 3849 O O . ARG C 1 171 ? 67.436 -23.680 -44.677 1.00 119.84 168 ARG C O 1
ATOM 3857 N N . ARG C 1 172 ? 66.729 -23.701 -42.538 1.00 88.10 169 ARG C N 1
ATOM 3858 C CA . ARG C 1 172 ? 65.364 -23.296 -42.861 1.00 96.85 169 ARG C CA 1
ATOM 3859 C C . ARG C 1 172 ? 65.291 -21.819 -43.217 1.00 124.51 169 ARG C C 1
ATOM 3860 O O . ARG C 1 172 ? 64.417 -21.393 -43.975 1.00 143.30 169 ARG C O 1
ATOM 3868 N N . VAL C 1 173 ? 66.214 -21.042 -42.660 1.00 128.80 170 VAL C N 1
ATOM 3869 C CA . VAL C 1 173 ? 66.262 -19.607 -42.913 1.00 148.29 170 VAL C CA 1
ATOM 3870 C C . VAL C 1 173 ? 66.809 -19.313 -44.307 1.00 134.70 170 VAL C C 1
ATOM 3871 O O . VAL C 1 173 ? 66.321 -18.422 -45.004 1.00 146.07 170 VAL C O 1
ATOM 3875 N N . ALA C 1 174 ? 67.818 -20.075 -44.708 1.00 116.60 171 ALA C N 1
ATOM 3876 C CA . ALA C 1 174 ? 68.398 -19.943 -46.040 1.00 136.60 171 ALA C CA 1
ATOM 3877 C C . ALA C 1 174 ? 67.423 -20.407 -47.124 1.00 148.54 171 ALA C C 1
ATOM 3878 O O . ALA C 1 174 ? 67.556 -20.040 -48.292 1.00 141.81 171 ALA C O 1
ATOM 3880 N N . ALA C 1 175 ? 66.442 -21.212 -46.730 1.00 150.32 172 ALA C N 1
ATOM 3881 C CA . ALA C 1 175 ? 65.471 -21.755 -47.673 1.00 122.73 172 ALA C CA 1
ATOM 3882 C C . ALA C 1 175 ? 64.310 -20.793 -47.911 1.00 131.94 172 ALA C C 1
ATOM 3883 O O . ALA C 1 175 ? 63.412 -21.078 -48.705 1.00 156.18 172 ALA C O 1
ATOM 3885 N N . ALA C 1 176 ? 64.331 -19.656 -47.224 1.00 129.45 173 ALA C N 1
ATOM 3886 C CA . ALA C 1 176 ? 63.257 -18.676 -47.351 1.00 142.08 173 ALA C CA 1
ATOM 3887 C C . ALA C 1 176 ? 63.754 -17.337 -47.897 1.00 158.39 173 ALA C C 1
ATOM 3888 O O . ALA C 1 176 ? 63.132 -16.298 -47.675 1.00 149.59 173 ALA C O 1
ATOM 3890 N N . LEU C 1 177 ? 64.870 -17.370 -48.621 1.00 167.29 174 LEU C N 1
ATOM 3891 C CA . LEU C 1 177 ? 65.460 -16.156 -49.179 1.00 171.47 174 LEU C CA 1
ATOM 3892 C C . LEU C 1 177 ? 65.264 -16.055 -50.693 1.00 183.89 174 LEU C C 1
ATOM 3893 O O . LEU C 1 177 ? 65.369 -14.969 -51.268 1.00 162.26 174 LEU C O 1
ATOM 3898 N N . LYS D 2 29 ? 42.167 -7.127 51.713 1.00 172.02 1570 LYS D N 1
ATOM 3899 C CA . LYS D 2 29 ? 43.387 -7.177 52.510 1.00 197.94 1570 LYS D CA 1
ATOM 3900 C C . LYS D 2 29 ? 44.363 -8.231 51.993 1.00 202.28 1570 LYS D C 1
ATOM 3901 O O . LYS D 2 29 ? 45.566 -8.155 52.246 1.00 168.59 1570 LYS D O 1
ATOM 3907 N N . SER D 2 30 ? 43.839 -9.214 51.269 1.00 203.53 1571 SER D N 1
ATOM 3908 C CA . SER D 2 30 ? 44.673 -10.279 50.720 1.00 196.97 1571 SER D CA 1
ATOM 3909 C C . SER D 2 30 ? 45.261 -9.888 49.365 1.00 197.72 1571 SER D C 1
ATOM 3910 O O . SER D 2 30 ? 46.057 -10.629 48.785 1.00 164.91 1571 SER D O 1
ATOM 3913 N N . ALA D 2 31 ? 44.865 -8.720 48.868 1.00 204.07 1572 ALA D N 1
ATOM 3914 C CA . ALA D 2 31 ? 45.436 -8.178 47.641 1.00 185.84 1572 ALA D CA 1
ATOM 3915 C C . ALA D 2 31 ? 46.880 -7.761 47.890 1.00 194.63 1572 ALA D C 1
ATOM 3916 O O . ALA D 2 31 ? 47.504 -7.103 47.056 1.00 143.87 1572 ALA D O 1
ATOM 3918 N N . ASP D 2 32 ? 47.401 -8.150 49.050 1.00 216.61 1573 ASP D N 1
ATOM 3919 C CA . ASP D 2 32 ? 48.760 -7.809 49.446 1.00 211.64 1573 ASP D CA 1
ATOM 3920 C C . ASP D 2 32 ? 49.725 -8.946 49.120 1.00 185.43 1573 ASP D C 1
ATOM 3921 O O . ASP D 2 32 ? 50.772 -8.725 48.512 1.00 144.62 1573 ASP D O 1
ATOM 3926 N N . HIS D 2 33 ? 49.364 -10.162 49.523 1.00 201.10 1574 HIS D N 1
ATOM 3927 C CA . HIS D 2 33 ? 50.196 -11.335 49.268 1.00 190.33 1574 HIS D CA 1
ATOM 3928 C C . HIS D 2 33 ? 50.325 -11.617 47.780 1.00 192.54 1574 HIS D C 1
ATOM 3929 O O . HIS D 2 33 ? 51.126 -12.453 47.366 1.00 188.09 1574 HIS D O 1
ATOM 3936 N N . LEU D 2 34 ? 49.530 -10.917 46.978 1.00 196.41 1575 LEU D N 1
ATOM 3937 C CA . LEU D 2 34 ? 49.576 -11.081 45.531 1.00 170.21 1575 LEU D CA 1
ATOM 3938 C C . LEU D 2 34 ? 50.787 -10.374 44.927 1.00 152.67 1575 LEU D C 1
ATOM 3939 O O . LEU D 2 34 ? 51.260 -10.751 43.857 1.00 167.50 1575 LEU D O 1
ATOM 3944 N N . ASN D 2 35 ? 51.290 -9.357 45.618 1.00 169.62 1576 ASN D N 1
ATOM 3945 C CA . ASN D 2 35 ? 52.461 -8.620 45.146 1.00 188.10 1576 ASN D CA 1
ATOM 3946 C C . ASN D 2 35 ? 53.784 -9.274 45.526 1.00 204.10 1576 ASN D C 1
ATOM 3947 O O . ASN D 2 35 ? 54.630 -9.530 44.669 1.00 229.27 1576 ASN D O 1
ATOM 3952 N N . GLY D 2 36 ? 53.961 -9.536 46.816 1.00 196.58 1577 GLY D N 1
ATOM 3953 C CA . GLY D 2 36 ? 55.166 -10.183 47.297 1.00 193.63 1577 GLY D CA 1
ATOM 3954 C C . GLY D 2 36 ? 55.424 -11.496 46.583 1.00 189.25 1577 GLY D C 1
ATOM 3955 O O . GLY D 2 36 ? 56.575 -11.896 46.402 1.00 199.77 1577 GLY D O 1
ATOM 3956 N N . LEU D 2 37 ? 54.350 -12.164 46.171 1.00 156.23 1578 LEU D N 1
ATOM 3957 C CA . LEU D 2 37 ? 54.461 -13.452 45.491 1.00 165.57 1578 LEU D CA 1
ATOM 3958 C C . LEU D 2 37 ? 54.694 -13.293 43.993 1.00 168.86 1578 LEU D C 1
ATOM 3959 O O . LEU D 2 37 ? 55.450 -14.054 43.391 1.00 183.25 1578 LEU D O 1
ATOM 3964 N N . LEU D 2 38 ? 54.040 -12.304 43.393 1.00 151.36 1579 LEU D N 1
ATOM 3965 C CA . LEU D 2 38 ? 54.239 -12.013 41.980 1.00 139.28 1579 LEU D CA 1
ATOM 3966 C C . LEU D 2 38 ? 55.691 -11.642 41.709 1.00 171.29 1579 LEU D C 1
ATOM 3967 O O . LEU D 2 38 ? 56.276 -12.066 40.713 1.00 188.23 1579 LEU D O 1
ATOM 3972 N N . ARG D 2 39 ? 56.266 -10.841 42.602 1.00 161.54 1580 ARG D N 1
ATOM 3973 C CA . ARG D 2 39 ? 57.652 -10.413 42.469 1.00 139.01 1580 ARG D CA 1
ATOM 3974 C C . ARG D 2 39 ? 58.615 -11.587 42.627 1.00 149.15 1580 ARG D C 1
ATOM 3975 O O . ARG D 2 39 ? 59.736 -11.546 42.124 1.00 173.61 1580 ARG D O 1
ATOM 3983 N N . GLU D 2 40 ? 58.176 -12.628 43.328 1.00 144.32 1581 GLU D N 1
ATOM 3984 C CA . GLU D 2 40 ? 58.967 -13.848 43.464 1.00 137.51 1581 GLU D CA 1
ATOM 3985 C C . GLU D 2 40 ? 58.920 -14.665 42.176 1.00 147.56 1581 GLU D C 1
ATOM 3986 O O . GLU D 2 40 ? 59.907 -15.291 41.791 1.00 144.39 1581 GLU D O 1
ATOM 3992 N N . THR D 2 41 ? 57.765 -14.656 41.516 1.00 155.30 1582 THR D N 1
ATOM 3993 C CA . THR D 2 41 ? 57.595 -15.364 40.253 1.00 135.78 1582 THR D CA 1
ATOM 3994 C C . THR D 2 41 ? 58.351 -14.641 39.145 1.00 125.18 1582 THR D C 1
ATOM 3995 O O . THR D 2 41 ? 58.723 -15.243 38.139 1.00 166.83 1582 THR D O 1
ATOM 3999 N N . GLU D 2 42 ? 58.577 -13.346 39.342 1.00 113.82 1583 GLU D N 1
ATOM 4000 C CA . GLU D 2 42 ? 59.353 -12.543 38.400 1.00 116.19 1583 GLU D CA 1
ATOM 4001 C C . GLU D 2 42 ? 60.841 -12.588 38.728 1.00 122.20 1583 GLU D C 1
ATOM 4002 O O . GLU D 2 42 ? 61.684 -12.374 37.858 1.00 99.06 1583 GLU D O 1
ATOM 4008 N N . ALA D 2 43 ? 61.156 -12.858 39.992 1.00 154.12 1584 ALA D N 1
ATOM 4009 C CA . ALA D 2 43 ? 62.539 -13.023 40.421 1.00 123.49 1584 ALA D CA 1
ATOM 4010 C C . ALA D 2 43 ? 63.085 -14.338 39.885 1.00 131.21 1584 ALA D C 1
ATOM 4011 O O . ALA D 2 43 ? 64.201 -14.395 39.364 1.00 134.59 1584 ALA D O 1
ATOM 4013 N N . THR D 2 44 ? 62.285 -15.392 40.019 1.00 142.73 1585 THR D N 1
ATOM 4014 C CA . THR D 2 44 ? 62.646 -16.705 39.499 1.00 150.78 1585 THR D CA 1
ATOM 4015 C C . THR D 2 44 ? 62.630 -16.672 37.976 1.00 120.07 1585 THR D C 1
ATOM 4016 O O . THR D 2 44 ? 63.351 -17.416 37.317 1.00 138.46 1585 THR D O 1
ATOM 4020 N N . ASN D 2 45 ? 61.800 -15.796 37.426 1.00 93.42 1586 ASN D N 1
ATOM 4021 C CA . ASN D 2 45 ? 61.716 -15.606 35.986 1.00 127.84 1586 ASN D CA 1
ATOM 4022 C C . ASN D 2 45 ? 63.022 -15.040 35.440 1.00 115.61 1586 ASN D C 1
ATOM 4023 O O . ASN D 2 45 ? 63.498 -15.441 34.378 1.00 118.63 1586 ASN D O 1
ATOM 4028 N N . ALA D 2 46 ? 63.597 -14.102 36.183 1.00 117.34 1587 ALA D N 1
ATOM 4029 C CA . ALA D 2 46 ? 64.840 -13.457 35.787 1.00 105.89 1587 ALA D CA 1
ATOM 4030 C C . ALA D 2 46 ? 65.987 -14.457 35.689 1.00 108.98 1587 ALA D C 1
ATOM 4031 O O . ALA D 2 46 ? 66.639 -14.561 34.650 1.00 91.38 1587 ALA D O 1
ATOM 4033 N N . ILE D 2 47 ? 66.226 -15.186 36.777 1.00 88.55 1588 ILE D N 1
ATOM 4034 C CA . ILE D 2 47 ? 67.329 -16.140 36.843 1.00 84.33 1588 ILE D CA 1
ATOM 4035 C C . ILE D 2 47 ? 67.216 -17.237 35.790 1.00 95.47 1588 ILE D C 1
ATOM 4036 O O . ILE D 2 47 ? 68.224 -17.807 35.369 1.00 92.63 1588 ILE D O 1
ATOM 4041 N N . LEU D 2 48 ? 65.990 -17.538 35.373 1.00 87.80 1589 LEU D N 1
ATOM 4042 C CA . LEU D 2 48 ? 65.774 -18.526 34.323 1.00 82.82 1589 LEU D CA 1
ATOM 4043 C C . LEU D 2 48 ? 66.396 -18.044 33.019 1.00 94.93 1589 LEU D C 1
ATOM 4044 O O . LEU D 2 48 ? 67.177 -18.761 32.390 1.00 83.70 1589 LEU D O 1
ATOM 4049 N N . MET D 2 49 ? 66.055 -16.821 32.623 1.00 71.66 1590 MET D N 1
ATOM 4050 C CA . MET D 2 49 ? 66.588 -16.250 31.392 1.00 79.09 1590 MET D CA 1
ATOM 4051 C C . MET D 2 49 ? 68.105 -16.096 31.429 1.00 74.42 1590 MET D C 1
ATOM 4052 O O . MET D 2 49 ? 68.764 -16.138 30.390 1.00 93.28 1590 MET D O 1
ATOM 4057 N N . GLU D 2 50 ? 68.656 -15.921 32.627 1.00 68.84 1591 GLU D N 1
ATOM 4058 C CA . GLU D 2 50 ? 70.103 -15.849 32.795 1.00 94.83 1591 GLU D CA 1
ATOM 4059 C C . GLU D 2 50 ? 70.740 -17.202 32.507 1.00 83.35 1591 GLU D C 1
ATOM 4060 O O . GLU D 2 50 ? 71.740 -17.286 31.796 1.00 86.05 1591 GLU D O 1
ATOM 4066 N N . GLN D 2 51 ? 70.154 -18.260 33.060 1.00 79.04 1592 GLN D N 1
ATOM 4067 C CA . GLN D 2 51 ? 70.645 -19.613 32.825 1.00 75.56 1592 GLN D CA 1
ATOM 4068 C C . GLN D 2 51 ? 70.517 -19.977 31.352 1.00 82.88 1592 GLN D C 1
ATOM 4069 O O . GLN D 2 51 ? 71.371 -20.665 30.794 1.00 75.96 1592 GLN D O 1
ATOM 4075 N N . ILE D 2 52 ? 69.442 -19.511 30.727 1.00 67.25 1593 ILE D N 1
ATOM 4076 C CA . ILE D 2 52 ? 69.213 -19.759 29.308 1.00 86.66 1593 ILE D CA 1
ATOM 4077 C C . ILE D 2 52 ? 70.313 -19.147 28.444 1.00 68.68 1593 ILE D C 1
ATOM 4078 O O . ILE D 2 52 ? 70.823 -19.791 27.531 1.00 58.72 1593 ILE D O 1
ATOM 4083 N N . LYS D 2 53 ? 70.674 -17.900 28.731 1.00 68.04 1594 LYS D N 1
ATOM 4084 C CA . LYS D 2 53 ? 71.740 -17.233 27.995 1.00 70.92 1594 LYS D CA 1
ATOM 4085 C C . LYS D 2 53 ? 73.054 -17.993 28.115 1.00 64.64 1594 LYS D C 1
ATOM 4086 O O . LYS D 2 53 ? 73.778 -18.146 27.131 1.00 89.43 1594 LYS D O 1
ATOM 4092 N N . LEU D 2 54 ? 73.357 -18.467 29.322 1.00 61.09 1595 LEU D N 1
ATOM 4093 C CA . LEU D 2 54 ? 74.616 -19.170 29.574 1.00 77.86 1595 LEU D CA 1
ATOM 4094 C C . LEU D 2 54 ? 74.669 -20.483 28.810 1.00 67.65 1595 LEU D C 1
ATOM 4095 O O . LEU D 2 54 ? 75.713 -20.857 28.278 1.00 86.81 1595 LEU D O 1
ATOM 4100 N N . LEU D 2 55 ? 73.537 -21.180 28.772 1.00 76.81 1596 LEU D N 1
ATOM 4101 C CA . LEU D 2 55 ? 73.422 -22.439 28.046 1.00 75.23 1596 LEU D CA 1
ATOM 4102 C C . LEU D 2 55 ? 73.626 -22.228 26.546 1.00 90.14 1596 LEU D C 1
ATOM 4103 O O . LEU D 2 55 ? 74.387 -22.957 25.911 1.00 96.02 1596 LEU D O 1
ATOM 4108 N N . LYS D 2 56 ? 72.952 -21.225 25.990 1.00 64.63 1597 LYS D N 1
ATOM 4109 C CA . LYS D 2 56 ? 73.018 -20.953 24.559 1.00 76.80 1597 LYS D CA 1
ATOM 4110 C C . LYS D 2 56 ? 74.446 -20.724 24.085 1.00 72.51 1597 LYS D C 1
ATOM 4111 O O . LYS D 2 56 ? 74.858 -21.263 23.059 1.00 105.84 1597 LYS D O 1
ATOM 4117 N N . SER D 2 57 ? 75.199 -19.920 24.827 1.00 65.75 1598 SER D N 1
ATOM 4118 C CA . SER D 2 57 ? 76.582 -19.630 24.459 1.00 105.62 1598 SER D CA 1
ATOM 4119 C C . SER D 2 57 ? 77.458 -20.870 24.630 1.00 66.87 1598 SER D C 1
ATOM 4120 O O . SER D 2 57 ? 78.421 -21.069 23.891 1.00 87.71 1598 SER D O 1
ATOM 4123 N N . GLU D 2 58 ? 77.112 -21.705 25.603 1.00 82.67 1599 GLU D N 1
ATOM 4124 C CA . GLU D 2 58 ? 77.783 -22.986 25.791 1.00 83.79 1599 GLU D CA 1
ATOM 4125 C C . GLU D 2 58 ? 77.566 -23.886 24.576 1.00 73.84 1599 GLU D C 1
ATOM 4126 O O . GLU D 2 58 ? 78.470 -24.602 24.153 1.00 67.62 1599 GLU D O 1
ATOM 4132 N N . ILE D 2 59 ? 76.362 -23.844 24.015 1.00 71.62 1600 ILE D N 1
ATOM 4133 C CA . ILE D 2 59 ? 76.073 -24.577 22.787 1.00 72.54 1600 ILE D CA 1
ATOM 4134 C C . ILE D 2 59 ? 76.917 -24.035 21.633 1.00 65.83 1600 ILE D C 1
ATOM 4135 O O . ILE D 2 59 ? 77.576 -24.795 20.924 1.00 57.08 1600 ILE D O 1
ATOM 4140 N N . ARG D 2 60 ? 76.899 -22.717 21.455 1.00 62.61 1601 ARG D N 1
ATOM 4141 C CA . ARG D 2 60 ? 77.682 -22.075 20.407 1.00 75.52 1601 ARG D CA 1
ATOM 4142 C C . ARG D 2 60 ? 79.168 -22.398 20.552 1.00 89.03 1601 ARG D C 1
ATOM 4143 O O . ARG D 2 60 ? 79.881 -22.546 19.558 1.00 78.36 1601 ARG D O 1
ATOM 4151 N N . ARG D 2 61 ? 79.629 -22.502 21.795 1.00 74.43 1602 ARG D N 1
ATOM 4152 C CA . ARG D 2 61 ? 81.022 -22.838 22.075 1.00 74.24 1602 ARG D CA 1
ATOM 4153 C C . ARG D 2 61 ? 81.375 -24.250 21.623 1.00 69.88 1602 ARG D C 1
ATOM 4154 O O . ARG D 2 61 ? 82.406 -24.469 20.998 1.00 89.42 1602 ARG D O 1
ATOM 4162 N N . LEU D 2 62 ? 80.518 -25.208 21.950 1.00 87.59 1603 LEU D N 1
ATOM 4163 C CA . LEU D 2 62 ? 80.744 -26.593 21.557 1.00 77.06 1603 LEU D CA 1
ATOM 4164 C C . LEU D 2 62 ? 80.744 -26.757 20.037 1.00 72.61 1603 LEU D C 1
ATOM 4165 O O . LEU D 2 62 ? 81.534 -27.526 19.488 1.00 105.03 1603 LEU D O 1
ATOM 4170 N N . GLU D 2 63 ? 79.859 -26.029 19.362 1.00 61.55 1604 GLU D N 1
ATOM 4171 C CA . GLU D 2 63 ? 79.735 -26.123 17.909 1.00 77.17 1604 GLU D CA 1
ATOM 4172 C C . GLU D 2 63 ? 80.979 -25.610 17.180 1.00 82.61 1604 GLU D C 1
ATOM 4173 O O . GLU D 2 63 ? 81.305 -26.078 16.089 1.00 99.67 1604 GLU D O 1
ATOM 4179 N N . ARG D 2 64 ? 81.668 -24.649 17.788 1.00 72.95 1605 ARG D N 1
ATOM 4180 C CA . ARG D 2 64 ? 82.888 -24.100 17.211 1.00 91.18 1605 ARG D CA 1
ATOM 4181 C C . ARG D 2 64 ? 84.041 -25.107 17.247 1.00 103.97 1605 ARG D C 1
ATOM 4182 O O . ARG D 2 64 ? 84.745 -25.297 16.252 1.00 98.20 1605 ARG D O 1
ATOM 4190 N N . ASN D 2 65 ? 84.226 -25.748 18.398 1.00 93.54 1606 ASN D N 1
ATOM 4191 C CA . ASN D 2 65 ? 85.268 -26.756 18.565 1.00 122.31 1606 ASN D CA 1
ATOM 4192 C C . ASN D 2 65 ? 84.842 -28.111 17.999 1.00 154.73 1606 ASN D C 1
ATOM 4193 O O . ASN D 2 65 ? 85.237 -29.162 18.509 1.00 135.24 1606 ASN D O 1
ATOM 4198 N N . GLN D 2 66 ? 84.032 -28.078 16.945 1.00 147.33 1607 GLN D N 1
ATOM 4199 C CA . GLN D 2 66 ? 83.555 -29.298 16.305 1.00 148.34 1607 GLN D CA 1
ATOM 4200 C C . GLN D 2 66 ? 84.392 -29.622 15.069 1.00 183.81 1607 GLN D C 1
ATOM 4201 O O . GLN D 2 66 ? 84.810 -28.723 14.334 1.00 170.03 1607 GLN D O 1
ATOM 4207 N N . SER E 2 30 ? 40.784 -4.217 42.343 1.00 198.24 1571 SER E N 1
ATOM 4208 C CA . SER E 2 30 ? 41.950 -4.400 41.485 1.00 195.81 1571 SER E CA 1
ATOM 4209 C C . SER E 2 30 ? 42.749 -5.636 41.889 1.00 198.21 1571 SER E C 1
ATOM 4210 O O . SER E 2 30 ? 43.726 -5.997 41.232 1.00 176.56 1571 SER E O 1
ATOM 4213 N N . ALA E 2 31 ? 42.327 -6.282 42.972 1.00 200.24 1572 ALA E N 1
ATOM 4214 C CA . ALA E 2 31 ? 42.935 -7.537 43.397 1.00 182.30 1572 ALA E CA 1
ATOM 4215 C C . ALA E 2 31 ? 42.581 -8.639 42.406 1.00 195.28 1572 ALA E C 1
ATOM 4216 O O . ALA E 2 31 ? 42.822 -9.822 42.655 1.00 154.48 1572 ALA E O 1
ATOM 4218 N N . ASP E 2 32 ? 42.004 -8.236 41.278 1.00 214.48 1573 ASP E N 1
ATOM 4219 C CA . ASP E 2 32 ? 41.582 -9.170 40.243 1.00 210.61 1573 ASP E CA 1
ATOM 4220 C C . ASP E 2 32 ? 42.644 -9.296 39.154 1.00 186.82 1573 ASP E C 1
ATOM 4221 O O . ASP E 2 32 ? 43.027 -10.403 38.776 1.00 150.69 1573 ASP E O 1
ATOM 4226 N N . HIS E 2 33 ? 43.118 -8.158 38.655 1.00 204.97 1574 HIS E N 1
ATOM 4227 C CA . HIS E 2 33 ? 44.140 -8.142 37.612 1.00 197.95 1574 HIS E CA 1
ATOM 4228 C C . HIS E 2 33 ? 45.453 -8.736 38.102 1.00 193.61 1574 HIS E C 1
ATOM 4229 O O . HIS E 2 33 ? 46.369 -8.973 37.316 1.00 180.57 1574 HIS E O 1
ATOM 4236 N N . LEU E 2 34 ? 45.539 -8.975 39.405 1.00 194.12 1575 LEU E N 1
ATOM 4237 C CA . LEU E 2 34 ? 46.734 -9.563 39.993 1.00 164.41 1575 LEU E CA 1
ATOM 4238 C C . LEU E 2 34 ? 46.809 -11.063 39.722 1.00 155.41 1575 LEU E C 1
ATOM 4239 O O . LEU E 2 34 ? 47.894 -11.641 39.710 1.00 159.89 1575 LEU E O 1
ATOM 4244 N N . ASN E 2 35 ? 45.657 -11.688 39.499 1.00 174.94 1576 ASN E N 1
ATOM 4245 C CA . ASN E 2 35 ? 45.610 -13.120 39.209 1.00 188.24 1576 ASN E CA 1
ATOM 4246 C C . ASN E 2 35 ? 45.848 -13.450 37.740 1.00 204.74 1576 ASN E C 1
ATOM 4247 O O . ASN E 2 35 ? 46.718 -14.255 37.409 1.00 227.60 1576 ASN E O 1
ATOM 4252 N N . GLY E 2 36 ? 45.066 -12.830 36.863 1.00 198.82 1577 GLY E N 1
ATOM 4253 C CA . GLY E 2 36 ? 45.214 -13.039 35.436 1.00 191.53 1577 GLY E CA 1
ATOM 4254 C C . GLY E 2 36 ? 46.630 -12.763 34.972 1.00 183.62 1577 GLY E C 1
ATOM 4255 O O . GLY E 2 36 ? 47.112 -13.383 34.025 1.00 192.17 1577 GLY E O 1
ATOM 4256 N N . LEU E 2 37 ? 47.299 -11.833 35.649 1.00 150.72 1578 LEU E N 1
ATOM 4257 C CA . LEU E 2 37 ? 48.667 -11.462 35.296 1.00 167.05 1578 LEU E CA 1
ATOM 4258 C C . LEU E 2 37 ? 49.703 -12.392 35.923 1.00 177.33 1578 LEU E C 1
ATOM 4259 O O . LEU E 2 37 ? 50.709 -12.725 35.298 1.00 191.27 1578 LEU E O 1
ATOM 4264 N N . LEU E 2 38 ? 49.456 -12.806 37.161 1.00 164.71 1579 LEU E N 1
ATOM 4265 C CA . LEU E 2 38 ? 50.343 -13.746 37.834 1.00 139.89 1579 LEU E CA 1
ATOM 4266 C C . LEU E 2 38 ? 50.407 -15.059 37.066 1.00 163.26 1579 LEU E C 1
ATOM 4267 O O . LEU E 2 38 ? 51.476 -15.649 36.915 1.00 175.66 1579 LEU E O 1
ATOM 4272 N N . ARG E 2 39 ? 49.254 -15.511 36.582 1.00 164.71 1580 ARG E N 1
ATOM 4273 C CA . ARG E 2 39 ? 49.170 -16.756 35.827 1.00 153.88 1580 ARG E CA 1
ATOM 4274 C C . ARG E 2 39 ? 49.897 -16.645 34.490 1.00 154.38 1580 ARG E C 1
ATOM 4275 O O . ARG E 2 39 ? 50.327 -17.650 33.927 1.00 168.23 1580 ARG E O 1
ATOM 4283 N N . GLU E 2 40 ? 50.029 -15.420 33.988 1.00 146.22 1581 GLU E N 1
ATOM 4284 C CA . GLU E 2 40 ? 50.782 -15.170 32.763 1.00 138.58 1581 GLU E CA 1
ATOM 4285 C C . GLU E 2 40 ? 52.280 -15.235 33.035 1.00 141.73 1581 GLU E C 1
ATOM 4286 O O . GLU E 2 40 ? 53.054 -15.692 32.195 1.00 136.72 1581 GLU E O 1
ATOM 4292 N N . THR E 2 41 ? 52.682 -14.771 34.215 1.00 149.00 1582 THR E N 1
ATOM 4293 C CA . THR E 2 41 ? 54.084 -14.808 34.619 1.00 139.42 1582 THR E CA 1
ATOM 4294 C C . THR E 2 41 ? 54.495 -16.240 34.935 1.00 124.14 1582 THR E C 1
ATOM 4295 O O . THR E 2 41 ? 55.675 -16.589 34.866 1.00 144.38 1582 THR E O 1
ATOM 4299 N N . GLU E 2 42 ? 53.509 -17.065 35.279 1.00 127.84 1583 GLU E N 1
ATOM 4300 C CA . GLU E 2 42 ? 53.737 -18.483 35.541 1.00 115.68 1583 GLU E CA 1
ATOM 4301 C C . GLU E 2 42 ? 53.627 -19.304 34.263 1.00 120.96 1583 GLU E C 1
ATOM 4302 O O . GLU E 2 42 ? 54.209 -20.382 34.160 1.00 96.48 1583 GLU E O 1
ATOM 4308 N N . ALA E 2 43 ? 52.873 -18.789 33.296 1.00 151.47 1584 ALA E N 1
ATOM 4309 C CA . ALA E 2 43 ? 52.764 -19.419 31.985 1.00 120.06 1584 ALA E CA 1
ATOM 4310 C C . ALA E 2 43 ? 54.070 -19.256 31.224 1.00 124.34 1584 ALA E C 1
ATOM 4311 O O . ALA E 2 43 ? 54.574 -20.205 30.623 1.00 127.18 1584 ALA E O 1
ATOM 4313 N N . THR E 2 44 ? 54.609 -18.040 31.255 1.00 144.01 1585 THR E N 1
ATOM 4314 C CA . THR E 2 44 ? 55.890 -17.741 30.626 1.00 143.72 1585 THR E CA 1
ATOM 4315 C C . THR E 2 44 ? 57.011 -18.438 31.384 1.00 118.73 1585 THR E C 1
ATOM 4316 O O . THR E 2 44 ? 58.045 -18.784 30.814 1.00 127.20 1585 THR E O 1
ATOM 4320 N N . ASN E 2 45 ? 56.793 -18.641 32.677 1.00 107.11 1586 ASN E N 1
ATOM 4321 C CA . ASN E 2 45 ? 57.740 -19.352 33.522 1.00 132.72 1586 ASN E CA 1
ATOM 4322 C C . ASN E 2 45 ? 57.869 -20.812 33.092 1.00 112.77 1586 ASN E C 1
ATOM 4323 O O . ASN E 2 45 ? 58.963 -21.374 33.077 1.00 102.55 1586 ASN E O 1
ATOM 4328 N N . ALA E 2 46 ? 56.737 -21.417 32.745 1.00 111.47 1587 ALA E N 1
ATOM 4329 C CA . ALA E 2 46 ? 56.696 -22.811 32.318 1.00 111.05 1587 ALA E CA 1
ATOM 4330 C C . ALA E 2 46 ? 57.504 -23.048 31.045 1.00 110.53 1587 ALA E C 1
ATOM 4331 O O . ALA E 2 46 ? 58.380 -23.914 31.010 1.00 86.59 1587 ALA E O 1
ATOM 4333 N N . ILE E 2 47 ? 57.198 -22.279 30.003 1.00 97.74 1588 ILE E N 1
ATOM 4334 C CA . ILE E 2 47 ? 57.859 -22.422 28.706 1.00 95.57 1588 ILE E CA 1
ATOM 4335 C C . ILE E 2 47 ? 59.361 -22.163 28.779 1.00 108.98 1588 ILE E C 1
ATOM 4336 O O . ILE E 2 47 ? 60.129 -22.691 27.974 1.00 110.72 1588 ILE E O 1
ATOM 4341 N N . LEU E 2 48 ? 59.779 -21.337 29.732 1.00 86.61 1589 LEU E N 1
ATOM 4342 C CA . LEU E 2 48 ? 61.201 -21.105 29.946 1.00 84.96 1589 LEU E CA 1
ATOM 4343 C C . LEU E 2 48 ? 61.892 -22.408 30.338 1.00 101.79 1589 LEU E C 1
ATOM 4344 O O . LEU E 2 48 ? 62.881 -22.801 29.722 1.00 109.26 1589 LEU E O 1
ATOM 4349 N N . MET E 2 49 ? 61.360 -23.081 31.356 1.00 75.62 1590 MET E N 1
ATOM 4350 C CA . MET E 2 49 ? 61.950 -24.326 31.836 1.00 77.14 1590 MET E CA 1
ATOM 4351 C C . MET E 2 49 ? 61.929 -25.418 30.774 1.00 79.06 1590 MET E C 1
ATOM 4352 O O . MET E 2 49 ? 62.780 -26.305 30.769 1.00 109.28 1590 MET E O 1
ATOM 4357 N N . GLU E 2 50 ? 60.955 -25.348 29.873 1.00 83.77 1591 GLU E N 1
ATOM 4358 C CA . GLU E 2 50 ? 60.885 -26.283 28.757 1.00 90.63 1591 GLU E CA 1
ATOM 4359 C C . GLU E 2 50 ? 62.034 -26.049 27.790 1.00 79.32 1591 GLU E C 1
ATOM 4360 O O . GLU E 2 50 ? 62.687 -26.997 27.359 1.00 82.59 1591 GLU E O 1
ATOM 4366 N N . GLN E 2 51 ? 62.280 -24.785 27.455 1.00 79.33 1592 GLN E N 1
ATOM 4367 C CA . GLN E 2 51 ? 63.385 -24.424 26.571 1.00 83.97 1592 GLN E CA 1
ATOM 4368 C C . GLN E 2 51 ? 64.719 -24.794 27.207 1.00 89.25 1592 GLN E C 1
ATOM 4369 O O . GLN E 2 51 ? 65.649 -25.219 26.520 1.00 85.55 1592 GLN E O 1
ATOM 4375 N N . ILE E 2 52 ? 64.799 -24.638 28.525 1.00 72.64 1593 ILE E N 1
ATOM 4376 C CA . ILE E 2 52 ? 66.011 -24.969 29.264 1.00 96.63 1593 ILE E CA 1
ATOM 4377 C C . ILE E 2 52 ? 66.333 -26.455 29.156 1.00 68.79 1593 ILE E C 1
ATOM 4378 O O . ILE E 2 52 ? 67.479 -26.835 28.915 1.00 76.16 1593 ILE E O 1
ATOM 4383 N N . LYS E 2 53 ? 65.321 -27.295 29.335 1.00 65.85 1594 LYS E N 1
ATOM 4384 C CA . LYS E 2 53 ? 65.513 -28.734 29.223 1.00 76.34 1594 LYS E CA 1
ATOM 4385 C C . LYS E 2 53 ? 66.020 -29.116 27.838 1.00 78.32 1594 LYS E C 1
ATOM 4386 O O . LYS E 2 53 ? 66.909 -29.957 27.709 1.00 86.59 1594 LYS E O 1
ATOM 4392 N N . LEU E 2 54 ? 65.452 -28.495 26.805 1.00 76.41 1595 LEU E N 1
ATOM 4393 C CA . LEU E 2 54 ? 65.817 -28.817 25.427 1.00 62.87 1595 LEU E CA 1
ATOM 4394 C C . LEU E 2 54 ? 67.250 -28.421 25.144 1.00 73.05 1595 LEU E C 1
ATOM 4395 O O . LEU E 2 54 ? 67.968 -29.142 24.451 1.00 89.68 1595 LEU E O 1
ATOM 4400 N N . LEU E 2 55 ? 67.655 -27.270 25.679 1.00 60.90 1596 LEU E N 1
ATOM 4401 C CA . LEU E 2 55 ? 69.022 -26.777 25.524 1.00 72.12 1596 LEU E CA 1
ATOM 4402 C C . LEU E 2 55 ? 70.029 -27.706 26.194 1.00 67.07 1596 LEU E C 1
ATOM 4403 O O . LEU E 2 55 ? 71.033 -28.081 25.594 1.00 67.81 1596 LEU E O 1
ATOM 4408 N N . LYS E 2 56 ? 69.750 -28.081 27.438 1.00 62.33 1597 LYS E N 1
ATOM 4409 C CA . LYS E 2 56 ? 70.643 -28.950 28.198 1.00 80.23 1597 LYS E CA 1
ATOM 4410 C C . LYS E 2 56 ? 70.945 -30.266 27.484 1.00 80.83 1597 LYS E C 1
ATOM 4411 O O . LYS E 2 56 ? 72.095 -30.693 27.433 1.00 104.29 1597 LYS E O 1
ATOM 4417 N N . SER E 2 57 ? 69.914 -30.907 26.940 1.00 60.83 1598 SER E N 1
ATOM 4418 C CA . SER E 2 57 ? 70.095 -32.169 26.228 1.00 108.92 1598 SER E CA 1
ATOM 4419 C C . SER E 2 57 ? 70.843 -31.951 24.913 1.00 88.75 1598 SER E C 1
ATOM 4420 O O . SER E 2 57 ? 71.596 -32.817 24.460 1.00 81.83 1598 SER E O 1
ATOM 4423 N N . GLU E 2 58 ? 70.635 -30.786 24.307 1.00 73.33 1599 GLU E N 1
ATOM 4424 C CA . GLU E 2 58 ? 71.389 -30.391 23.123 1.00 84.99 1599 GLU E CA 1
ATOM 4425 C C . GLU E 2 58 ? 72.879 -30.257 23.444 1.00 76.20 1599 GLU E C 1
ATOM 4426 O O . GLU E 2 58 ? 73.736 -30.606 22.632 1.00 86.75 1599 GLU E O 1
ATOM 4432 N N . ILE E 2 59 ? 73.183 -29.752 24.635 1.00 65.82 1600 ILE E N 1
ATOM 4433 C CA . ILE E 2 59 ? 74.564 -29.676 25.101 1.00 71.51 1600 ILE E CA 1
ATOM 4434 C C . ILE E 2 59 ? 75.141 -31.075 25.287 1.00 63.41 1600 ILE E C 1
ATOM 4435 O O . ILE E 2 59 ? 76.217 -31.382 24.772 1.00 73.87 1600 ILE E O 1
ATOM 4440 N N . ARG E 2 60 ? 74.415 -31.922 26.011 1.00 69.00 1601 ARG E N 1
ATOM 4441 C CA . ARG E 2 60 ? 74.833 -33.304 26.233 1.00 78.57 1601 ARG E CA 1
ATOM 4442 C C . ARG E 2 60 ? 75.037 -34.044 24.914 1.00 96.80 1601 ARG E C 1
ATOM 4443 O O . ARG E 2 60 ? 75.934 -34.880 24.799 1.00 71.25 1601 ARG E O 1
ATOM 4451 N N . ARG E 2 61 ? 74.200 -33.736 23.926 1.00 85.87 1602 ARG E N 1
ATOM 4452 C CA . ARG E 2 61 ? 74.313 -34.340 22.601 1.00 62.97 1602 ARG E CA 1
ATOM 4453 C C . ARG E 2 61 ? 75.610 -33.951 21.899 1.00 69.28 1602 ARG E C 1
ATOM 4454 O O . ARG E 2 61 ? 76.296 -34.798 21.329 1.00 79.91 1602 ARG E O 1
ATOM 4462 N N . LEU E 2 62 ? 75.936 -32.664 21.935 1.00 85.69 1603 LEU E N 1
ATOM 4463 C CA . LEU E 2 62 ? 77.153 -32.169 21.303 1.00 79.70 1603 LEU E CA 1
ATOM 4464 C C . LEU E 2 62 ? 78.401 -32.758 21.951 1.00 68.47 1603 LEU E C 1
ATOM 4465 O O . LEU E 2 62 ? 79.369 -33.083 21.264 1.00 104.63 1603 LEU E O 1
ATOM 4470 N N . GLU E 2 63 ? 78.368 -32.903 23.272 1.00 64.58 1604 GLU E N 1
ATOM 4471 C CA . GLU E 2 63 ? 79.511 -33.431 24.016 1.00 71.58 1604 GLU E CA 1
ATOM 4472 C C . GLU E 2 63 ? 79.804 -34.895 23.686 1.00 74.70 1604 GLU E C 1
ATOM 4473 O O . GLU E 2 63 ? 80.952 -35.338 23.749 1.00 107.88 1604 GLU E O 1
ATOM 4479 N N . ARG E 2 64 ? 78.764 -35.643 23.334 1.00 67.29 1605 ARG E N 1
ATOM 4480 C CA . ARG E 2 64 ? 78.922 -37.047 22.978 1.00 88.70 1605 ARG E CA 1
ATOM 4481 C C . ARG E 2 64 ? 79.636 -37.209 21.636 1.00 101.74 1605 ARG E C 1
ATOM 4482 O O . ARG E 2 64 ? 80.557 -38.016 21.507 1.00 109.46 1605 ARG E O 1
ATOM 4490 N N . ASN E 2 65 ? 79.208 -36.435 20.643 1.00 98.16 1606 ASN E N 1
ATOM 4491 C CA . ASN E 2 65 ? 79.829 -36.466 19.322 1.00 129.71 1606 ASN E CA 1
ATOM 4492 C C . ASN E 2 65 ? 81.113 -35.640 19.269 1.00 151.12 1606 ASN E C 1
ATOM 4493 O O . ASN E 2 65 ? 81.447 -35.055 18.237 1.00 118.27 1606 ASN E O 1
ATOM 4498 N N . GLN E 2 66 ? 81.828 -35.598 20.389 1.00 151.60 1607 GLN E N 1
ATOM 4499 C CA . GLN E 2 66 ? 83.073 -34.845 20.477 1.00 150.59 1607 GLN E CA 1
ATOM 4500 C C . GLN E 2 66 ? 84.271 -35.774 20.303 1.00 183.87 1607 GLN E C 1
ATOM 4501 O O . GLN E 2 66 ? 84.257 -36.918 20.768 1.00 168.31 1607 GLN E O 1
ATOM 4507 N N . LEU F 2 37 ? 90.276 1.628 -53.050 1.00 137.34 1578 LEU F N 1
ATOM 4508 C CA . LEU F 2 37 ? 89.596 2.416 -52.029 1.00 160.92 1578 LEU F CA 1
ATOM 4509 C C . LEU F 2 37 ? 88.681 1.557 -51.160 1.00 182.93 1578 LEU F C 1
ATOM 4510 O O . LEU F 2 37 ? 88.574 1.777 -49.954 1.00 199.57 1578 LEU F O 1
ATOM 4515 N N . LEU F 2 38 ? 88.020 0.582 -51.777 1.00 169.70 1579 LEU F N 1
ATOM 4516 C CA . LEU F 2 38 ? 87.165 -0.342 -51.039 1.00 154.11 1579 LEU F CA 1
ATOM 4517 C C . LEU F 2 38 ? 87.981 -1.116 -50.009 1.00 178.79 1579 LEU F C 1
ATOM 4518 O O . LEU F 2 38 ? 87.539 -1.324 -48.876 1.00 180.76 1579 LEU F O 1
ATOM 4523 N N . ARG F 2 39 ? 89.174 -1.541 -50.413 1.00 172.31 1580 ARG F N 1
ATOM 4524 C CA . ARG F 2 39 ? 90.063 -2.286 -49.531 1.00 157.80 1580 ARG F CA 1
ATOM 4525 C C . ARG F 2 39 ? 90.565 -1.421 -48.376 1.00 153.52 1580 ARG F C 1
ATOM 4526 O O . ARG F 2 39 ? 90.934 -1.937 -47.322 1.00 165.57 1580 ARG F O 1
ATOM 4534 N N . GLU F 2 40 ? 90.578 -0.106 -48.580 1.00 151.83 1581 GLU F N 1
ATOM 4535 C CA . GLU F 2 40 ? 90.937 0.833 -47.519 1.00 153.50 1581 GLU F CA 1
ATOM 4536 C C . GLU F 2 40 ? 89.795 0.985 -46.518 1.00 156.21 1581 GLU F C 1
ATOM 4537 O O . GLU F 2 40 ? 90.025 1.140 -45.316 1.00 135.23 1581 GLU F O 1
ATOM 4543 N N . THR F 2 41 ? 88.565 0.944 -47.023 1.00 164.23 1582 THR F N 1
ATOM 4544 C CA . THR F 2 41 ? 87.380 1.030 -46.176 1.00 152.66 1582 THR F CA 1
ATOM 4545 C C . THR F 2 41 ? 87.207 -0.264 -45.387 1.00 141.85 1582 THR F C 1
ATOM 4546 O O . THR F 2 41 ? 86.587 -0.277 -44.321 1.00 168.33 1582 THR F O 1
ATOM 4550 N N . GLU F 2 42 ? 87.763 -1.349 -45.918 1.00 121.06 1583 GLU F N 1
ATOM 4551 C CA . GLU F 2 42 ? 87.746 -2.639 -45.235 1.00 134.47 1583 GLU F CA 1
ATOM 4552 C C . GLU F 2 42 ? 88.944 -2.794 -44.299 1.00 136.98 1583 GLU F C 1
ATOM 4553 O O . GLU F 2 42 ? 88.894 -3.554 -43.329 1.00 112.20 1583 GLU F O 1
ATOM 4559 N N . ALA F 2 43 ? 90.022 -2.076 -44.601 1.00 158.72 1584 ALA F N 1
ATOM 4560 C CA . ALA F 2 43 ? 91.198 -2.056 -43.739 1.00 130.81 1584 ALA F CA 1
ATOM 4561 C C . ALA F 2 43 ? 90.889 -1.278 -42.469 1.00 137.97 1584 ALA F C 1
ATOM 4562 O O . ALA F 2 43 ? 91.220 -1.714 -41.365 1.00 138.56 1584 ALA F O 1
ATOM 4564 N N . THR F 2 44 ? 90.253 -0.122 -42.637 1.00 139.84 1585 THR F N 1
ATOM 4565 C CA . THR F 2 44 ? 89.834 0.700 -41.508 1.00 148.38 1585 THR F CA 1
ATOM 4566 C C . THR F 2 44 ? 88.711 -0.003 -40.751 1.00 138.99 1585 THR F C 1
ATOM 4567 O O . THR F 2 44 ? 88.545 0.183 -39.544 1.00 144.33 1585 THR F O 1
ATOM 4571 N N . ASN F 2 45 ? 87.945 -0.816 -41.473 1.00 111.14 1586 ASN F N 1
ATOM 4572 C CA . ASN F 2 45 ? 86.872 -1.599 -40.878 1.00 128.38 1586 ASN F CA 1
ATOM 4573 C C . ASN F 2 45 ? 87.430 -2.634 -39.908 1.00 123.82 1586 ASN F C 1
ATOM 4574 O O . ASN F 2 45 ? 86.875 -2.862 -38.833 1.00 130.24 1586 ASN F O 1
ATOM 4579 N N . ALA F 2 46 ? 88.538 -3.254 -40.301 1.00 125.34 1587 ALA F N 1
ATOM 4580 C CA . ALA F 2 46 ? 89.195 -4.266 -39.482 1.00 121.52 1587 ALA F CA 1
ATOM 4581 C C . ALA F 2 46 ? 89.668 -3.709 -38.142 1.00 120.10 1587 ALA F C 1
ATOM 4582 O O . ALA F 2 46 ? 89.320 -4.240 -37.086 1.00 98.75 1587 ALA F O 1
ATOM 4584 N N . ILE F 2 47 ? 90.466 -2.643 -38.196 1.00 85.37 1588 ILE F N 1
ATOM 4585 C CA . ILE F 2 47 ? 91.032 -2.037 -36.992 1.00 96.40 1588 ILE F CA 1
ATOM 4586 C C . ILE F 2 47 ? 89.958 -1.526 -36.036 1.00 117.27 1588 ILE F C 1
ATOM 4587 O O . ILE F 2 47 ? 90.179 -1.449 -34.825 1.00 107.46 1588 ILE F O 1
ATOM 4592 N N . LEU F 2 48 ? 88.801 -1.165 -36.582 1.00 86.79 1589 LEU F N 1
ATOM 4593 C CA . LEU F 2 48 ? 87.686 -0.736 -35.751 1.00 91.09 1589 LEU F CA 1
ATOM 4594 C C . LEU F 2 48 ? 87.244 -1.876 -34.843 1.00 94.85 1589 LEU F C 1
ATOM 4595 O O . LEU F 2 48 ? 87.165 -1.716 -33.624 1.00 100.95 1589 LEU F O 1
ATOM 4600 N N . MET F 2 49 ? 86.970 -3.030 -35.442 1.00 82.42 1590 MET F N 1
ATOM 4601 C CA . MET F 2 49 ? 86.532 -4.196 -34.682 1.00 91.06 1590 MET F CA 1
ATOM 4602 C C . MET F 2 49 ? 87.577 -4.655 -33.666 1.00 94.71 1590 MET F C 1
ATOM 4603 O O . MET F 2 49 ? 87.234 -5.225 -32.629 1.00 108.40 1590 MET F O 1
ATOM 4608 N N . GLU F 2 50 ? 88.848 -4.401 -33.963 1.00 85.53 1591 GLU F N 1
ATOM 4609 C CA . GLU F 2 50 ? 89.920 -4.726 -33.031 1.00 114.15 1591 GLU F CA 1
ATOM 4610 C C . GLU F 2 50 ? 89.836 -3.826 -31.803 1.00 94.27 1591 GLU F C 1
ATOM 4611 O O . GLU F 2 50 ? 89.940 -4.297 -30.670 1.00 81.56 1591 GLU F O 1
ATOM 4617 N N . GLN F 2 51 ? 89.642 -2.530 -32.034 1.00 91.29 1592 GLN F N 1
ATOM 4618 C CA . GLN F 2 51 ? 89.518 -1.572 -30.939 1.00 109.36 1592 GLN F CA 1
ATOM 4619 C C . GLN F 2 51 ? 88.282 -1.883 -30.102 1.00 103.55 1592 GLN F C 1
ATOM 4620 O O . GLN F 2 51 ? 88.287 -1.732 -28.878 1.00 97.53 1592 GLN F O 1
ATOM 4626 N N . ILE F 2 52 ? 87.225 -2.324 -30.772 1.00 64.49 1593 ILE F N 1
ATOM 4627 C CA . ILE F 2 52 ? 85.986 -2.680 -30.093 1.00 89.80 1593 ILE F CA 1
ATOM 4628 C C . ILE F 2 52 ? 86.187 -3.848 -29.132 1.00 87.21 1593 ILE F C 1
ATOM 4629 O O . ILE F 2 52 ? 85.717 -3.808 -27.994 1.00 71.06 1593 ILE F O 1
ATOM 4634 N N . LYS F 2 53 ? 86.885 -4.884 -29.591 1.00 89.01 1594 LYS F N 1
ATOM 4635 C CA . LYS F 2 53 ? 87.174 -6.038 -28.743 1.00 87.82 1594 LYS F CA 1
ATOM 4636 C C . LYS F 2 53 ? 87.957 -5.626 -27.501 1.00 76.34 1594 LYS F C 1
ATOM 4637 O O . LYS F 2 53 ? 87.676 -6.101 -26.402 1.00 84.80 1594 LYS F O 1
ATOM 4643 N N . LEU F 2 54 ? 88.937 -4.741 -27.683 1.00 64.18 1595 LEU F N 1
ATOM 4644 C CA . LEU F 2 54 ? 89.796 -4.313 -26.584 1.00 72.69 1595 LEU F CA 1
ATOM 4645 C C . LEU F 2 54 ? 89.000 -3.528 -25.557 1.00 69.89 1595 LEU F C 1
ATOM 4646 O O . LEU F 2 54 ? 89.206 -3.680 -24.350 1.00 80.87 1595 LEU F O 1
ATOM 4651 N N . LEU F 2 55 ? 88.094 -2.685 -26.047 1.00 68.90 1596 LEU F N 1
ATOM 4652 C CA . LEU F 2 55 ? 87.226 -1.889 -25.185 1.00 75.25 1596 LEU F CA 1
ATOM 4653 C C . LEU F 2 55 ? 86.297 -2.774 -24.358 1.00 84.09 1596 LEU F C 1
ATOM 4654 O O . LEU F 2 55 ? 86.187 -2.607 -23.143 1.00 94.02 1596 LEU F O 1
ATOM 4659 N N . LYS F 2 56 ? 85.635 -3.717 -25.021 1.00 70.28 1597 LYS F N 1
ATOM 4660 C CA . LYS F 2 56 ? 84.709 -4.625 -24.348 1.00 89.24 1597 LYS F CA 1
ATOM 4661 C C . LYS F 2 56 ? 85.346 -5.368 -23.171 1.00 75.11 1597 LYS F C 1
ATOM 4662 O O . LYS F 2 56 ? 84.754 -5.461 -22.098 1.00 92.96 1597 LYS F O 1
ATOM 4668 N N . SER F 2 57 ? 86.547 -5.900 -23.374 1.00 66.20 1598 SER F N 1
ATOM 4669 C CA . SER F 2 57 ? 87.232 -6.633 -22.315 1.00 110.97 1598 SER F CA 1
ATOM 4670 C C . SER F 2 57 ? 87.664 -5.681 -21.201 1.00 83.01 1598 SER F C 1
ATOM 4671 O O . SER F 2 57 ? 87.709 -6.055 -20.028 1.00 80.11 1598 SER F O 1
ATOM 4674 N N . GLU F 2 58 ? 87.977 -4.445 -21.577 1.00 59.98 1599 GLU F N 1
ATOM 4675 C CA . GLU F 2 58 ? 88.295 -3.411 -20.600 1.00 67.21 1599 GLU F CA 1
ATOM 4676 C C . GLU F 2 58 ? 87.084 -3.117 -19.719 1.00 81.33 1599 GLU F C 1
ATOM 4677 O O . GLU F 2 58 ? 87.219 -2.882 -18.518 1.00 71.94 1599 GLU F O 1
ATOM 4683 N N . ILE F 2 59 ? 85.899 -3.132 -20.321 1.00 67.95 1600 ILE F N 1
ATOM 4684 C CA . ILE F 2 59 ? 84.664 -2.974 -19.565 1.00 62.38 1600 ILE F CA 1
ATOM 4685 C C . ILE F 2 59 ? 84.476 -4.148 -18.606 1.00 72.67 1600 ILE F C 1
ATOM 4686 O O . ILE F 2 59 ? 84.227 -3.950 -17.417 1.00 67.30 1600 ILE F O 1
ATOM 4691 N N . ARG F 2 60 ? 84.604 -5.368 -19.125 1.00 71.33 1601 ARG F N 1
ATOM 4692 C CA . ARG F 2 60 ? 84.464 -6.567 -18.304 1.00 84.17 1601 ARG F CA 1
ATOM 4693 C C . ARG F 2 60 ? 85.472 -6.558 -17.152 1.00 99.44 1601 ARG F C 1
ATOM 4694 O O . ARG F 2 60 ? 85.180 -7.023 -16.048 1.00 63.23 1601 ARG F O 1
ATOM 4702 N N . ARG F 2 61 ? 86.657 -6.018 -17.415 1.00 85.17 1602 ARG F N 1
ATOM 4703 C CA . ARG F 2 61 ? 87.697 -5.927 -16.400 1.00 58.80 1602 ARG F CA 1
ATOM 4704 C C . ARG F 2 61 ? 87.300 -4.994 -15.270 1.00 62.83 1602 ARG F C 1
ATOM 4705 O O . ARG F 2 61 ? 87.461 -5.323 -14.099 1.00 98.78 1602 ARG F O 1
ATOM 4713 N N . LEU F 2 62 ? 86.788 -3.822 -15.624 1.00 79.54 1603 LEU F N 1
ATOM 4714 C CA . LEU F 2 62 ? 86.367 -2.846 -14.626 1.00 62.94 1603 LEU F CA 1
ATOM 4715 C C . LEU F 2 62 ? 85.223 -3.382 -13.768 1.00 58.73 1603 LEU F C 1
ATOM 4716 O O . LEU F 2 62 ? 85.170 -3.131 -12.564 1.00 97.36 1603 LEU F O 1
ATOM 4721 N N . GLU F 2 63 ? 84.313 -4.126 -14.393 1.00 60.25 1604 GLU F N 1
ATOM 4722 C CA . GLU F 2 63 ? 83.147 -4.658 -13.696 1.00 80.66 1604 GLU F CA 1
ATOM 4723 C C . GLU F 2 63 ? 83.527 -5.707 -12.651 1.00 80.87 1604 GLU F C 1
ATOM 4724 O O . GLU F 2 63 ? 82.844 -5.860 -11.637 1.00 100.24 1604 GLU F O 1
ATOM 4730 N N . ARG F 2 64 ? 84.620 -6.421 -12.903 1.00 64.52 1605 ARG F N 1
ATOM 4731 C CA . ARG F 2 64 ? 85.110 -7.431 -11.970 1.00 80.54 1605 ARG F CA 1
ATOM 4732 C C . ARG F 2 64 ? 85.675 -6.811 -10.693 1.00 102.97 1605 ARG F C 1
ATOM 4733 O O . ARG F 2 64 ? 85.362 -7.250 -9.585 1.00 120.16 1605 ARG F O 1
ATOM 4741 N N . ASN F 2 65 ? 86.504 -5.787 -10.857 1.00 87.12 1606 ASN F N 1
ATOM 4742 C CA . ASN F 2 65 ? 87.082 -5.078 -9.724 1.00 103.53 1606 ASN F CA 1
ATOM 4743 C C . ASN F 2 65 ? 86.109 -4.066 -9.124 1.00 137.78 1606 ASN F C 1
ATOM 4744 O O . ASN F 2 65 ? 86.520 -3.021 -8.621 1.00 140.31 1606 ASN F O 1
ATOM 4749 N N . GLN F 2 66 ? 84.819 -4.382 -9.180 1.00 104.97 1607 GLN F N 1
ATOM 4750 C CA . GLN F 2 66 ? 83.794 -3.498 -8.646 1.00 140.84 1607 GLN F CA 1
ATOM 4751 C C . GLN F 2 66 ? 83.372 -3.958 -7.255 1.00 175.43 1607 GLN F C 1
ATOM 4752 O O . GLN F 2 66 ? 83.302 -5.158 -6.983 1.00 143.22 1607 GLN F O 1
#

Solvent-accessible surface area: 30945 Å² total; per-residue (Å²): 78,29,0,1,0,0,0,30,82,56,0,13,10,59,29,0,2,35,44,35,16,127,98,53,68,98,116,105,121,111,26,11,4,0,3,36,64,52,28,104,82,66,133,44,139,130,134,82,27,129,9,44,2,4,4,0,0,7,26,138,119,12,42,82,6,6,55,23,0,2,132,36,1,50,0,1,1,0,0,0,10,0,34,67,70,78,5,19,100,56,1,53,71,3,3,78,47,0,75,111,51,58,30,111,108,20,40,6,0,0,0,0,3,57,28,65,53,65,135,107,67,102,2,36,74,111,60,0,96,155,34,5,178,129,49,126,18,60,28,12,20,0,0,3,107,70,29,116,36,3,142,77,1,8,109,82,2,19,89,47,98,77,32,0,1,0,0,0,29,82,58,2,12,10,58,29,0,2,36,43,16,12,127,96,53,69,96,115,106,120,109,25,12,5,0,4,39,62,52,27,91,46,47,163,34,76,146,107,88,15,128,4,44,2,4,5,0,0,5,27,138,119,12,44,83,8,6,55,29,0,2,132,42,1,48,0,1,1,0,0,0,12,0,34,66,70,79,6,19,100,57,1,52,72,3,4,78,48,0,77,112,50,57,29,110,109,20,41,6,0,1,0,0,3,59,28,66,52,65,135,106,66,103,1,37,74,109,62,0,96,153,35,5,178,132,51,126,18,61,26,12,20,0,0,3,109,71,29,118,36,2,139,78,1,2,100,83,2,4,69,48,98,75,43,0,1,0,0,0,30,83,54,1,13,10,58,30,0,2,35,43,51,16,127,94,52,68,97,116,106,119,104,25,11,8,9,19,38,63,52,27,109,81,44,146,30,110,126,120,86,25,131,5,43,2,41,4,0,0,6,27,139,159,40,44,100,84,6,54,59,58,3,132,69,1,49,0,1,1,0,0,0,11,0,34,66,71,78,5,18,99,57,0,52,71,3,3,78,46,0,77,110,52,58,30,110,106,21,41,5,0,0,0,0,3,58,27,65,52,64,135,108,67,102,1,36,75,109,60,0,94,154,35,4,177,129,50,126,18,62,28,12,20,0,0,3,106,71,29,117,36,2,140,79,1,3,103,82,1,14,73,47,92,233,86,37,96,136,40,60,43,97,34,161,102,23,87,51,24,22,43,12,3,47,78,1,6,139,72,2,16,62,18,0,47,90,11,58,172,99,122,128,42,110,138,40,58,42,98,33,161,100,23,87,49,23,22,45,12,2,49,78,1,6,140,68,1,14,61,19,0,44,87,11,63,171,102,121,171,132,203,109,94,101,58,71,77,45,100,92,65,103,103,75,141,127,96,26,61,71,60,44,105,95,79,171,120,183

Nearest PDB structures (foldseek):
  5lef-assembly1_A  TM=9.926E-01  e=2.027E-31  Homo sapiens
  8ij9-assembly2_B  TM=9.910E-01  e=4.675E-31  Mus musculus
  1yzq-assembly1_A  TM=9.823E-01  e=2.795E-31  Homo sapiens
  2gil-assembly2_B  TM=9.822E-01  e=7.820E-31  Homo sapiens
  2y8e-assembly2_B  TM=9.833E-01  e=4.733E-30  Drosophila melanogaster

Secondary structure (DSSP, 8-state):
-EEEEEESTTSSHHHHHHHHHTS----S-----SEEEEEEEEEETTEEEEEEEEEE--SSGGGTTHHHHHTT-SEEEEEEETT-HHHHHTHHHHHHHHHHHHTTSSEEEEEEE-GGG-TT--S-HHHHHHHHHHTT-EEEE-BTTTTBTHHHHHHHHHTT-/-EEEEEESTTSSHHHHHHHHHTS----S-----SEEEEEE----SSS---EEEEEE--SSGGGTTHHHHHTT-SEEEEEEETT-HHHHHTHHHHHHHHHHHHTTSSEEEEEEE-GGG-TT--S-HHHHHHHHHHTT-EEEE-BTTTTBTHHHHHHHHHTT-/-EEEEEESTTSSHHHHHHHHHTS----S-----SEEEEEEEEE-SSSEEEEEEEEE--SSGGGTTHHHHHTT-SEEEEEEETT-HHHHHTHHHHHHHHHHHHTTSSEEEEEEE-GGG-TT--S-HHHHHHHHHHTT-EEEE-BTTTTBTHHHHHHHHHTT-/-TTSHHHHHHHHHHHHHHHHHHHHHHHHHHHHHHHHT-/--SHHHHHHHHHHHHHHHHHHHHHHHHHHHHHHHHT-/-HHHHHHHHHHHHHHHHHHHHHHHHHHHT-